Protein AF-0000000085147845 (afdb_homodimer)

InterPro domains:
  IPR001865 Small ribosomal subunit protein uS2 [PF00318] (79-274)
  IPR001865 Small ribosomal subunit protein uS2 [PR00395] (76-94)
  IPR001865 Small ribosomal subunit protein uS2 [PR00395] (107-116)
  IPR001865 Small ribosomal subunit protein uS2 [PR00395] (157-174)
  IPR001865 Small ribosomal subunit protein uS2 [PR00395] (208-225)
  IPR001865 Small ribosomal subunit protein uS2 [PR00395] (225-236)
  IPR001865 Small ribosomal subunit protein uS2 [PR00395] (246-260)
  IPR001865 Small ribosomal subunit protein uS2 [cd01425] (79-270)
  IPR005706 Small ribosomal subunit protein uS2, bacteria/mitochondria/plastid [MF_00291_B] (72-272)
  IPR005706 Small ribosomal subunit protein uS2, bacteria/mitochondria/plastid [PTHR12534] (58-284)
  IPR005706 Small ribosomal subunit protein uS2, bacteria/mitochondria/plastid [TIGR01011] (74-184)
  IPR018130 Small ribosomal subunit protein uS2, conserved site [PS00962] (76-87)
  IPR018130 Small ribosomal subunit protein uS2, conserved site [PS00963] (208-232)
  IPR023591 Small ribosomal subunit protein uS2, flavodoxin-like domain superfamily [SSF52313] (76-280)

Foldseek 3Di:
DPDPPPPVPPVPPVCPCVVVVPPPADDPPDDGDPVVVVVVVVVLVPPPPPQDCPPPCD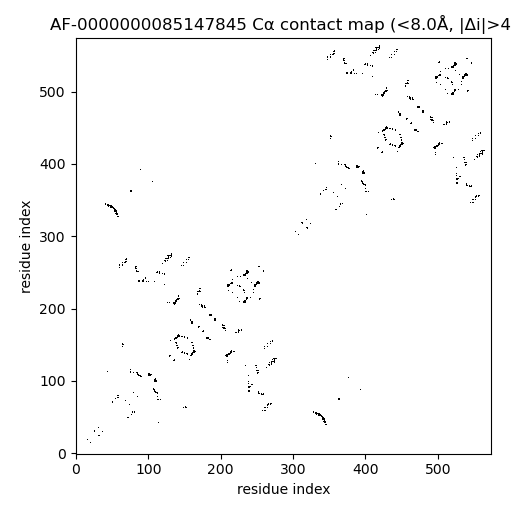QDLVCCQVPADALSNDDLNNLVNLQFQWFAFPVLFDPLCVVQFPQDDPRTTGGDVSLLSVLLVVLLVVLLQCLLVVFAEEEEAADPPCPSSRVSLCVLLVHWYAHHDDDACLQVPLQNVLPRTPRQNQPPVSDSPPPPQPSVSSRRPDRGQEYEYLDCVRVVSVLVSCVVNVRAYEYEAGRNGRCVSHNRYRDTDSPGSSNSSNSSSNSSVSSNNSNVNNVVVVVVVVD/DPDPPDPVPPVPPVCPCVVVVPPPAPDPPDDGDPVVVVVVVVVLVPPPPPQDCPPPCDQDLVCCQVPADALNNDDLNNLVNLQFQWFAFPVLFDPLCVVQFPQDDPRTTGGDVSLLSVLLVVLLVVLLQCLLVVFAEEEEAADPPCVSSRVSLCVLLVHWYYHHDDDACLQVPLQNVLPRTPRQNQPPVSDSPPPPQPSVSSRRNDRGQEYEYLDCVRVVSVLVSCVVNVRAYEYEAGRNGRCVSHNRYRDTDSPGSSNSSNSSSNSSVSSSNSNVNNVVVVVVVVD

Nearest PDB structures (foldseek):
  8om4-assembly1_B  TM=7.452E-01  e=4.310E-34  Saccharomyces cerevisiae
  5mrc-assembly1_BB  TM=7.828E-01  e=3.038E-32  Saccharomyces cerevisiae
  6ywy-assembly1_BB  TM=7.901E-01  e=8.074E-22  Neurospora crassa
  8any-assembly1_AB  TM=8.833E-01  e=1.359E-14  Homo sapiens
  7pnw-assembly1_B  TM=8.162E-01  e=6.687E-15  Mus musculus

pLDDT: mean 73.85, std 28.0, range [19.23, 98.88]

Radius of gyration: 29.11 Å; Cα contacts (8 Å, |Δi|>4): 1045; chains: 2; bounding box: 75×95×87 Å

Secondary structure (DSSP, 8-state):
-----SHHHHTT---TTTTSTT-----TTS---HHHHHHHHHHHHHHGGG----------HHHHHHSPPPGGG--HHHHHHTTTTEEEEGGG--GGGGGGEEEEETTEEEE-HHHHHHHHHHHHHHHHHHHHTT--EEEE--STTHHHHHHHHHHHHT-EEE-S-PPTTTTT-HHHHHHH-B---B-TTS-B------HHHHS-----SEEEES-GGGGHHHHHHHHHTT--EEEEE-TTS-GGG-SEEEES-SS-HHHHHHHHHHHHHHHHHHHHHHHHHHHHHH-/-----GGGTTTSS--TTTTSTT-----TTS---HHHHHHHHHHHHTTGGG----------HHHHHHSPPPGGG--HHHHHHTTTTEEEEGGG--GGGGGGEEEEETTEEEE-HHHHHHHHHHHHHHHHHHHHTT--EEEE--STTHHHHHHHHHHHHT-EEE-S-PPTTTTT-HHHHHHH-B---B-TTS-B------HHHHS-----SEEEES-GGGGHHHHHHHHHTT--EEEEE-TTS-GGG-SEEEES-SS-HHHHHHHHHHHHHHHHHHHHHHHHHHHHHH-

Organism: Naumovozyma dairenensis (strain ATCC 10597 / BCRC 20456 / CBS 421 / NBRC 0211 / NRRL Y-12639) (NCBI:txid1071378)

Solvent-accessible surface area (backbone atoms only — not comparable to full-atom values): 30716 Å² total; per-residue (Å²): 142,76,83,76,64,64,77,73,55,65,80,61,62,83,50,70,40,71,83,58,57,80,65,74,75,67,60,93,90,54,72,79,45,74,61,60,56,47,55,57,35,57,64,52,35,72,72,33,64,79,55,74,35,72,47,48,66,58,81,44,61,69,39,18,48,76,60,36,52,48,70,86,74,61,47,68,67,51,41,51,71,33,42,22,31,51,39,39,48,58,89,55,55,32,77,79,30,52,92,42,47,67,45,73,56,97,59,27,30,30,36,32,56,69,54,18,51,53,33,41,52,51,44,27,53,49,41,14,51,38,25,36,72,68,41,41,41,34,33,36,26,56,52,89,82,33,45,66,45,34,51,48,34,14,62,54,46,69,19,27,34,43,45,65,75,87,58,87,48,37,67,70,31,59,73,48,31,29,80,68,46,60,69,60,62,65,47,94,83,75,47,72,62,81,66,74,68,51,73,74,75,33,39,64,39,71,79,50,57,28,38,38,31,44,41,42,74,84,38,49,66,59,37,52,36,25,58,75,58,72,28,49,29,36,28,37,31,30,39,58,25,67,50,86,66,34,74,40,45,22,50,25,16,46,84,39,66,48,18,40,30,41,54,47,18,23,40,25,41,28,16,25,53,13,35,51,54,33,53,52,52,55,54,58,67,73,97,140,77,81,79,60,65,80,71,55,74,79,58,68,90,51,71,42,71,83,57,58,81,64,73,74,62,59,93,90,52,72,78,42,74,63,59,56,46,55,58,35,56,63,50,39,71,73,31,66,79,53,75,34,74,47,46,66,57,83,46,63,72,38,18,49,77,59,36,51,47,72,86,73,59,46,67,66,51,42,53,72,34,43,23,31,51,39,38,49,56,87,56,54,31,78,79,28,51,90,40,48,66,46,74,57,95,59,27,30,30,35,31,57,68,54,19,51,54,32,40,52,52,44,28,52,50,42,14,52,39,25,35,73,69,41,42,40,33,32,36,28,56,54,92,81,32,46,65,47,35,51,48,33,14,64,53,46,69,21,27,35,45,4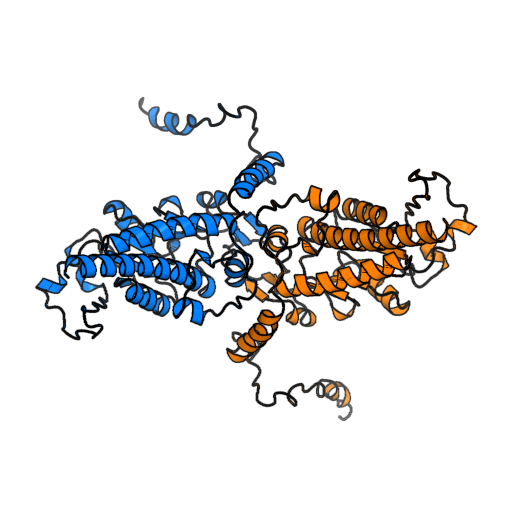6,64,77,89,57,88,47,36,68,72,31,59,73,48,29,28,78,70,46,60,70,62,62,66,46,94,81,75,46,72,62,82,66,74,68,51,74,75,75,34,39,66,39,69,77,50,55,30,40,37,30,44,44,41,73,85,38,48,67,60,37,52,36,26,58,76,58,72,29,50,30,36,27,37,31,28,38,58,25,67,49,87,66,34,74,39,46,22,50,25,17,47,86,40,68,48,18,40,30,42,54,48,17,24,40,23,41,27,15,25,52,14,36,51,54,32,52,54,53,53,54,59,66,74,96

Structure (mmCIF, N/CA/C/O backbone):
data_AF-0000000085147845-model_v1
#
loop_
_entity.id
_entity.type
_entity.pdbx_description
1 polymer 'Ribosomal protein S2'
#
loop_
_atom_site.group_PDB
_atom_site.id
_atom_site.type_symbol
_atom_site.label_atom_id
_atom_site.label_alt_id
_atom_site.label_comp_id
_atom_site.label_asym_id
_atom_site.label_entity_id
_atom_site.label_seq_id
_atom_site.pdbx_PDB_ins_code
_atom_site.Cartn_x
_atom_site.Cartn_y
_atom_site.Cartn_z
_atom_site.occupancy
_atom_site.B_iso_or_equiv
_atom_site.auth_seq_id
_atom_site.auth_comp_id
_atom_site.auth_asym_id
_atom_site.auth_atom_id
_atom_site.pdbx_PDB_model_num
ATOM 1 N N . MET A 1 1 ? 41.5 -39.5 5.434 1 20.7 1 MET A N 1
ATOM 2 C CA . MET A 1 1 ? 41.219 -38.25 6.156 1 20.7 1 MET A CA 1
ATOM 3 C C . MET A 1 1 ? 41 -37.094 5.188 1 20.7 1 MET A C 1
ATOM 5 O O . MET A 1 1 ? 40.719 -35.969 5.609 1 20.7 1 MET A O 1
ATOM 9 N N . GLN A 1 2 ? 41.188 -37.062 3.92 1 19.61 2 GLN A N 1
ATOM 10 C CA . GLN A 1 2 ? 41.656 -36.094 2.938 1 19.61 2 GLN A CA 1
ATOM 11 C C . GLN A 1 2 ? 40.531 -35.25 2.395 1 19.61 2 GLN A C 1
ATOM 13 O O . GLN A 1 2 ? 40.688 -34.094 2.09 1 19.61 2 GLN A O 1
ATOM 18 N N . ASP A 1 3 ? 39.438 -35.812 2.002 1 21 3 ASP A N 1
ATOM 19 C CA . ASP A 1 3 ? 38.656 -35.375 0.847 1 21 3 ASP A CA 1
ATOM 20 C C . ASP A 1 3 ? 37.719 -34.25 1.219 1 21 3 ASP A C 1
ATOM 22 O O . ASP A 1 3 ? 36.5 -34.375 1.123 1 21 3 ASP A O 1
ATOM 26 N N . ARG A 1 4 ? 38 -33.594 2.291 1 23.98 4 ARG A N 1
ATOM 27 C CA . ARG A 1 4 ? 37.062 -32.625 2.844 1 23.98 4 ARG A CA 1
ATOM 28 C C . ARG A 1 4 ? 36.844 -31.469 1.856 1 23.98 4 ARG A C 1
ATOM 30 O O . ARG A 1 4 ? 36.188 -30.469 2.197 1 23.98 4 ARG A O 1
ATOM 37 N N . PRO A 1 5 ? 37.625 -31.297 0.764 1 26.8 5 PRO A N 1
ATOM 38 C CA . PRO A 1 5 ? 37.969 -29.984 0.218 1 26.8 5 PRO A CA 1
ATOM 39 C C . PRO A 1 5 ? 36.875 -29.391 -0.652 1 26.8 5 PRO A C 1
ATOM 41 O O . PRO A 1 5 ? 36.812 -28.172 -0.837 1 26.8 5 PRO A O 1
ATOM 44 N N . LEU A 1 6 ? 36.156 -30.125 -1.301 1 25.69 6 LEU A N 1
ATOM 45 C CA . LEU A 1 6 ? 35.656 -29.656 -2.59 1 25.69 6 LEU A CA 1
ATOM 46 C C . LEU A 1 6 ? 34.531 -28.656 -2.406 1 25.69 6 LEU A C 1
ATOM 48 O O . LEU A 1 6 ? 34.469 -27.656 -3.117 1 25.69 6 LEU A O 1
ATOM 52 N N . LEU A 1 7 ? 33.625 -29.062 -1.609 1 22.55 7 LEU A N 1
ATOM 53 C CA . LEU A 1 7 ? 32.312 -28.438 -1.771 1 22.55 7 LEU A CA 1
ATOM 54 C C . LEU A 1 7 ? 32.344 -26.984 -1.303 1 22.55 7 LEU A C 1
ATOM 56 O O . LEU A 1 7 ? 31.516 -26.172 -1.7 1 22.55 7 LEU A O 1
ATOM 60 N N . LEU A 1 8 ? 33.312 -26.609 -0.467 1 26.27 8 LEU A N 1
ATOM 61 C CA . LEU A 1 8 ? 33.5 -25.266 0.063 1 26.27 8 LEU A CA 1
ATOM 62 C C . LEU A 1 8 ? 33.844 -24.281 -1.059 1 26.27 8 LEU A C 1
ATOM 64 O O . LEU A 1 8 ? 33.688 -23.062 -0.893 1 26.27 8 LEU A O 1
ATOM 68 N N . GLN A 1 9 ? 34.375 -24.812 -2.123 1 24.89 9 GLN A N 1
ATOM 69 C CA . GLN A 1 9 ? 34.969 -23.984 -3.174 1 24.89 9 GLN A CA 1
ATOM 70 C C . GLN A 1 9 ? 33.875 -23.281 -3.992 1 24.89 9 GLN A C 1
ATOM 72 O O . GLN A 1 9 ? 34.094 -22.172 -4.48 1 24.89 9 GLN A O 1
ATOM 77 N N . LEU A 1 10 ? 32.812 -23.953 -4.254 1 24.61 10 LEU A N 1
ATOM 78 C CA . LEU A 1 10 ? 31.969 -23.438 -5.32 1 24.61 10 LEU A CA 1
ATOM 79 C C . LEU A 1 10 ? 31.172 -22.219 -4.848 1 24.61 10 LEU A C 1
ATOM 81 O O . LEU A 1 10 ? 30.781 -21.391 -5.66 1 24.61 10 LEU A O 1
ATOM 85 N N . LEU A 1 11 ? 30.797 -22.156 -3.605 1 24.86 11 LEU A N 1
ATOM 86 C CA . LEU A 1 11 ? 29.938 -21.078 -3.129 1 24.86 11 LEU A CA 1
ATOM 87 C C . LEU A 1 11 ? 30.672 -19.75 -3.152 1 24.86 11 LEU A C 1
ATOM 89 O O . LEU A 1 11 ? 30.078 -18.703 -2.877 1 24.86 11 LEU A O 1
ATOM 93 N N . LYS A 1 12 ? 31.984 -19.734 -3.193 1 28.59 12 LYS A N 1
ATOM 94 C CA . LYS A 1 12 ? 32.875 -18.594 -3.109 1 28.59 12 LYS A CA 1
ATOM 95 C C . LYS A 1 12 ? 32.875 -17.781 -4.398 1 28.59 12 LYS A C 1
ATOM 97 O O . LYS A 1 12 ? 33.219 -16.594 -4.398 1 28.59 12 LYS A O 1
ATOM 102 N N . ASN A 1 13 ? 32.75 -18.406 -5.477 1 26.09 13 ASN A N 1
ATOM 103 C CA . ASN A 1 13 ? 33.125 -17.703 -6.691 1 26.09 13 ASN A CA 1
ATOM 104 C C . ASN A 1 13 ? 32.062 -16.719 -7.152 1 26.09 13 ASN A C 1
ATOM 106 O O . ASN A 1 13 ? 32.188 -16.109 -8.219 1 26.09 13 ASN A O 1
ATOM 110 N N . TYR A 1 14 ? 30.859 -16.969 -6.906 1 27.89 14 TYR A N 1
ATOM 111 C CA . TYR A 1 14 ? 30.109 -15.992 -7.684 1 27.89 14 TYR A CA 1
ATOM 112 C C . TYR A 1 14 ? 30.266 -14.594 -7.102 1 27.89 14 TYR A C 1
ATOM 114 O O . TYR A 1 14 ? 29.594 -14.227 -6.141 1 27.89 14 TYR A O 1
ATOM 122 N N . ASP A 1 15 ? 31.516 -14.055 -6.953 1 27.64 15 ASP A N 1
ATOM 123 C CA . ASP A 1 15 ? 32.188 -12.836 -6.516 1 27.64 15 ASP A CA 1
ATOM 124 C C . ASP A 1 15 ? 31.641 -11.617 -7.254 1 27.64 15 ASP A C 1
ATOM 126 O O . ASP A 1 15 ? 32.094 -11.305 -8.359 1 27.64 15 ASP A O 1
ATOM 130 N N . ASN A 1 16 ? 30.391 -11.469 -7.359 1 27.48 16 ASN A N 1
ATOM 131 C CA . ASN A 1 16 ? 29.953 -10.227 -7.996 1 27.48 16 ASN A CA 1
ATOM 132 C C . ASN A 1 16 ? 30.766 -9.031 -7.488 1 27.48 16 ASN A C 1
ATOM 134 O O . ASN A 1 16 ? 30.344 -7.883 -7.672 1 27.48 16 ASN A O 1
ATOM 138 N N . THR A 1 17 ? 31.781 -9.234 -6.621 1 30.06 17 THR A N 1
ATOM 139 C CA . THR A 1 17 ? 32.844 -8.273 -6.301 1 30.06 17 THR A CA 1
ATOM 140 C C . THR A 1 17 ? 33.531 -7.773 -7.566 1 30.06 17 THR A C 1
ATOM 142 O O . THR A 1 17 ? 34.281 -6.801 -7.531 1 30.06 17 THR A O 1
ATOM 145 N N . THR A 1 18 ? 33.719 -8.641 -8.531 1 33.25 18 THR A N 1
ATOM 146 C CA . THR A 1 18 ? 34.531 -8.234 -9.664 1 33.25 18 THR A CA 1
ATOM 147 C C . THR A 1 18 ? 33.906 -7.051 -10.391 1 33.25 18 THR A C 1
ATOM 149 O O . THR A 1 18 ? 34.594 -6.203 -10.945 1 33.25 18 THR A O 1
ATOM 152 N N . LYS A 1 19 ? 32.594 -7.113 -10.695 1 32.28 19 LYS A N 1
ATOM 153 C CA . LYS A 1 19 ? 32.188 -5.988 -11.531 1 32.28 19 LYS A CA 1
ATOM 154 C C . LYS A 1 19 ? 32.156 -4.691 -10.727 1 32.28 19 LYS A C 1
ATOM 156 O O . LYS A 1 19 ? 32.5 -3.625 -11.242 1 32.28 19 LYS A O 1
ATOM 161 N N . PHE A 1 20 ? 31.469 -4.609 -9.477 1 29.59 20 PHE A N 1
ATOM 162 C CA . PHE A 1 20 ? 31.609 -3.438 -8.617 1 29.59 20 PHE A CA 1
ATOM 163 C C . PHE A 1 20 ? 32.375 -3.781 -7.352 1 29.59 20 PHE A C 1
ATOM 165 O O . PHE A 1 20 ? 31.797 -4.203 -6.355 1 29.59 20 PHE A O 1
ATOM 172 N N . PRO A 1 21 ? 33.688 -4.109 -7.293 1 29.59 21 PRO A N 1
ATOM 173 C CA . PRO A 1 21 ? 34.562 -4.594 -6.223 1 29.59 21 PRO A CA 1
ATOM 174 C C . PRO A 1 21 ? 34.312 -3.885 -4.895 1 29.59 21 PRO A C 1
ATOM 176 O O . PRO A 1 21 ? 34.531 -4.473 -3.828 1 29.59 21 PRO A O 1
ATOM 179 N N . PHE A 1 22 ? 34.219 -2.637 -4.938 1 30.02 22 PHE A N 1
ATOM 180 C CA . PHE A 1 22 ? 34.344 -1.855 -3.709 1 30.02 22 PHE A CA 1
ATOM 181 C C . PHE A 1 22 ? 33 -1.842 -2.963 1 30.02 22 PHE A C 1
ATOM 183 O O . PHE A 1 22 ? 32.781 -0.983 -2.109 1 30.02 22 PHE A O 1
ATOM 190 N N . LEU A 1 23 ? 32.062 -2.553 -3.414 1 28.94 23 LEU A N 1
ATOM 191 C CA . LEU A 1 23 ? 30.812 -2.385 -2.682 1 28.94 23 LEU A CA 1
ATOM 192 C C . LEU A 1 23 ? 30.844 -3.148 -1.363 1 28.94 23 LEU A C 1
ATOM 194 O O . LEU A 1 23 ? 31.094 -4.355 -1.346 1 28.94 23 LEU A O 1
ATOM 198 N N . ILE A 1 24 ? 31.25 -2.523 -0.318 1 30.23 24 ILE A N 1
ATOM 199 C CA . ILE A 1 24 ? 31.25 -3.1 1.022 1 30.23 24 ILE A CA 1
ATOM 200 C C . ILE A 1 24 ? 29.828 -3.436 1.44 1 30.23 24 ILE A C 1
ATOM 202 O O . ILE A 1 24 ? 28.984 -2.543 1.558 1 30.23 24 ILE A O 1
ATOM 206 N N . PRO A 1 25 ? 29.375 -4.629 1.381 1 30.08 25 PRO A N 1
ATOM 207 C CA . PRO A 1 25 ? 28.016 -5.035 1.742 1 30.08 25 PRO A CA 1
ATOM 208 C C . PRO A 1 25 ? 27.672 -4.715 3.193 1 30.08 25 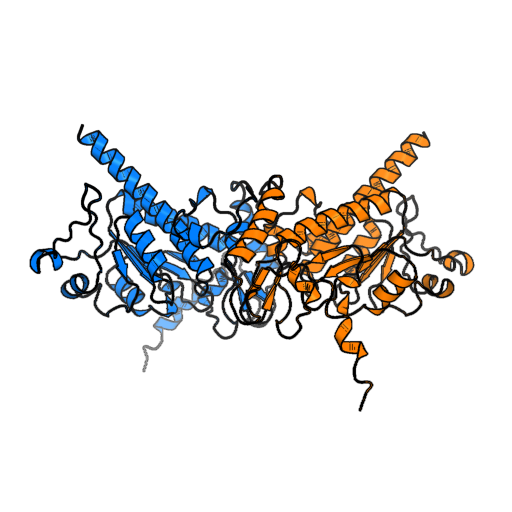PRO A C 1
ATOM 210 O O . PRO A 1 25 ? 28.547 -4.746 4.062 1 30.08 25 PRO A O 1
ATOM 213 N N . SER A 1 26 ? 26.703 -3.828 3.439 1 30.81 26 SER A N 1
ATOM 214 C CA . SER A 1 26 ? 26.406 -3.482 4.824 1 30.81 26 SER A CA 1
ATOM 215 C C . SER A 1 26 ? 26.016 -4.719 5.629 1 30.81 26 SER A C 1
ATOM 217 O O . SER A 1 26 ? 25.531 -5.707 5.07 1 30.81 26 SER A O 1
ATOM 219 N N . ALA A 1 27 ? 26.578 -4.938 6.77 1 31.16 27 ALA A N 1
ATOM 220 C CA . ALA A 1 27 ? 26.328 -6.016 7.723 1 31.16 27 ALA A CA 1
ATOM 221 C C . ALA A 1 27 ? 24.828 -6.188 7.973 1 31.16 27 ALA A C 1
ATOM 223 O O . ALA A 1 27 ? 24.047 -5.25 7.785 1 31.16 27 ALA A O 1
ATOM 224 N N . ASN A 1 28 ? 24.328 -7.391 8.305 1 33.56 28 ASN A N 1
ATOM 225 C CA . ASN A 1 28 ? 23.016 -8.008 8.461 1 33.56 28 ASN A CA 1
ATOM 226 C C . ASN A 1 28 ? 22.078 -7.121 9.281 1 33.56 28 ASN A C 1
ATOM 228 O O . ASN A 1 28 ? 20.859 -7.242 9.172 1 33.56 28 ASN A O 1
ATOM 232 N N . ASP A 1 29 ? 22.469 -6.535 10.359 1 30.47 29 ASP A N 1
ATOM 233 C CA . ASP A 1 29 ? 21.719 -5.801 11.367 1 30.47 29 ASP A CA 1
ATOM 234 C C . ASP A 1 29 ? 21.516 -4.344 10.953 1 30.47 29 ASP A C 1
ATOM 236 O O . ASP A 1 29 ? 20.938 -3.557 11.703 1 30.47 29 ASP A O 1
ATOM 240 N N . LYS A 1 30 ? 22.328 -3.785 10.016 1 34.81 30 LYS A N 1
ATOM 241 C CA . LYS A 1 30 ? 22.344 -2.35 9.75 1 34.81 30 LYS A CA 1
ATOM 242 C C . LYS A 1 30 ? 21.438 -1.996 8.578 1 34.81 30 LYS A C 1
ATOM 244 O O . LYS A 1 30 ? 21.203 -2.824 7.691 1 34.81 30 LYS A O 1
ATOM 249 N N . PRO A 1 31 ? 20.719 -0.8 8.617 1 31.28 31 PRO A N 1
ATOM 250 C CA . PRO A 1 31 ? 19.844 -0.273 7.562 1 31.28 31 PRO A CA 1
ATOM 251 C C . PRO A 1 31 ? 20.484 -0.355 6.18 1 31.28 31 PRO A C 1
ATOM 253 O O . PRO A 1 31 ? 21.719 -0.443 6.066 1 31.28 31 PRO A O 1
ATOM 256 N N . PHE A 1 32 ? 19.797 -0.77 5.242 1 35.03 32 PHE A N 1
ATOM 257 C CA . PHE A 1 32 ? 20.359 -0.773 3.896 1 35.03 32 PHE A CA 1
ATOM 258 C C . PHE A 1 32 ? 21.203 0.471 3.66 1 35.03 32 PHE A C 1
ATOM 260 O O . PHE A 1 32 ? 20.891 1.552 4.156 1 35.03 32 PHE A O 1
ATOM 267 N N . THR A 1 33 ? 22.375 0.193 3.227 1 34.12 33 THR A N 1
ATOM 268 C CA . THR A 1 33 ? 23.234 1.322 2.906 1 34.12 33 THR A CA 1
ATOM 269 C C . THR A 1 33 ? 22.609 2.188 1.814 1 34.12 33 THR A C 1
ATOM 271 O O . THR A 1 33 ? 21.766 1.72 1.053 1 34.12 33 THR A O 1
ATOM 274 N N . LYS A 1 34 ? 22.859 3.547 1.761 1 32.81 34 LYS A N 1
ATOM 275 C CA . LYS A 1 34 ? 22.406 4.551 0.8 1 32.81 34 LYS A CA 1
ATOM 276 C C . LYS A 1 34 ? 22.578 4.055 -0.633 1 32.81 34 LYS A C 1
ATOM 278 O O . LYS A 1 34 ? 21.719 4.289 -1.482 1 32.81 34 LYS A O 1
ATOM 283 N N . GLN A 1 35 ? 23.656 3.387 -0.791 1 33.81 35 GLN A N 1
ATOM 284 C CA . GLN A 1 35 ? 24.016 2.982 -2.148 1 33.81 35 GLN A CA 1
ATOM 285 C C . GLN A 1 35 ? 23.094 1.863 -2.645 1 33.81 35 GLN A C 1
ATOM 287 O O . GLN A 1 35 ? 22.656 1.882 -3.793 1 33.81 35 GLN A O 1
ATOM 292 N N . GLU A 1 36 ? 22.906 0.978 -1.744 1 37.38 36 GLU A N 1
ATOM 293 C CA . GLU A 1 36 ? 22.109 -0.163 -2.186 1 37.38 36 GLU A CA 1
ATOM 294 C C . GLU A 1 36 ? 20.656 0.245 -2.455 1 37.38 36 GLU A C 1
ATOM 296 O O . GLU A 1 36 ? 20.047 -0.211 -3.424 1 37.38 36 GLU A O 1
ATOM 301 N N . LEU A 1 37 ? 20.156 1.104 -1.626 1 37.22 37 LEU A N 1
ATOM 302 C CA . LEU A 1 37 ? 18.812 1.623 -1.833 1 37.22 37 LEU A CA 1
ATOM 303 C C . LEU A 1 37 ? 18.703 2.363 -3.162 1 37.22 37 LEU A C 1
ATOM 305 O O . LEU A 1 37 ? 17.719 2.227 -3.881 1 37.22 37 LEU A O 1
ATOM 309 N N . TYR A 1 38 ? 19.844 3.047 -3.498 1 34.59 38 TYR A N 1
ATOM 310 C CA . TYR A 1 38 ? 19.922 3.785 -4.754 1 34.59 38 TYR A CA 1
ATOM 311 C C . TYR A 1 38 ? 19.844 2.84 -5.945 1 34.59 38 TYR A C 1
ATOM 313 O O . TYR A 1 38 ? 19.109 3.094 -6.902 1 34.59 38 TYR A O 1
ATOM 321 N N . LEU A 1 39 ? 20.641 1.787 -5.914 1 36.47 39 LEU A N 1
ATOM 322 C CA . LEU A 1 39 ? 20.688 0.87 -7.047 1 36.47 39 LEU A CA 1
ATOM 323 C C . LEU A 1 39 ? 19.328 0.216 -7.285 1 36.47 39 LEU A C 1
ATOM 325 O O . LEU A 1 39 ? 18.922 0.041 -8.43 1 36.47 39 LEU A O 1
ATOM 329 N N . ARG A 1 40 ? 18.688 -0.122 -6.309 1 39 40 ARG A N 1
ATOM 330 C CA . ARG A 1 40 ? 17.406 -0.781 -6.449 1 39 40 ARG A CA 1
ATOM 331 C C . ARG A 1 40 ? 16.359 0.179 -7 1 39 40 ARG A C 1
ATOM 333 O O . ARG A 1 40 ? 15.531 -0.205 -7.836 1 39 40 ARG A O 1
ATOM 340 N N . GLN A 1 41 ? 16.562 1.407 -6.68 1 34.91 41 GLN A N 1
ATOM 341 C CA . GLN A 1 41 ? 15.703 2.459 -7.195 1 34.91 41 GLN A CA 1
ATOM 342 C C . GLN A 1 41 ? 15.914 2.664 -8.695 1 34.91 41 GLN A C 1
ATOM 344 O O . GLN A 1 41 ? 14.953 2.871 -9.438 1 34.91 41 GLN A O 1
ATOM 349 N N . LEU A 1 42 ? 17.109 2.594 -9.047 1 31.83 42 LEU A N 1
ATOM 350 C CA . LEU A 1 42 ? 17.422 2.787 -10.453 1 31.83 42 LEU A CA 1
ATOM 351 C C . LEU A 1 42 ? 16.75 1.726 -11.32 1 31.83 42 LEU A C 1
ATOM 353 O O . LEU A 1 42 ? 16.219 2.035 -12.391 1 31.83 42 LEU A O 1
ATOM 357 N N . LYS A 1 43 ? 16.781 0.559 -10.93 1 35.81 43 LYS A N 1
ATOM 358 C CA . LYS A 1 43 ? 16.234 -0.511 -11.766 1 35.81 43 LYS A CA 1
ATOM 359 C C . LYS A 1 43 ? 14.727 -0.383 -11.898 1 35.81 43 LYS A C 1
ATOM 361 O O . LYS A 1 43 ? 14.172 -0.636 -12.969 1 35.81 43 LYS A O 1
ATOM 366 N N . HIS A 1 44 ? 14.062 0.132 -10.969 1 32.44 44 HIS A N 1
ATOM 367 C CA . HIS A 1 44 ? 12.609 0.229 -10.906 1 32.44 44 HIS A CA 1
ATOM 368 C C . HIS A 1 44 ? 12.086 1.321 -11.836 1 32.44 44 HIS A C 1
ATOM 370 O O . HIS A 1 44 ? 11.062 1.141 -12.5 1 32.44 44 HIS A O 1
ATOM 376 N N . ALA A 1 45 ? 12.758 2.375 -12.023 1 29.92 45 ALA A N 1
ATOM 377 C CA . ALA A 1 45 ? 12.336 3.508 -12.844 1 29.92 45 ALA A CA 1
ATOM 378 C C . ALA A 1 45 ? 12.18 3.098 -14.305 1 29.92 45 ALA A C 1
ATOM 380 O O . ALA A 1 45 ? 11.312 3.615 -15.016 1 29.92 45 ALA A O 1
ATOM 381 N N . SER A 1 46 ? 12.836 2.256 -14.734 1 29.09 46 SER A N 1
ATOM 382 C CA . SER A 1 46 ? 12.789 1.94 -16.156 1 29.09 46 SER A CA 1
ATOM 383 C C . SER A 1 46 ? 11.461 1.298 -16.547 1 29.09 46 SER A C 1
ATOM 385 O O . SER A 1 46 ? 10.945 1.523 -17.641 1 29.09 46 SER A O 1
ATOM 387 N N . HIS A 1 47 ? 10.836 0.464 -15.773 1 29.84 47 HIS A N 1
ATOM 388 C CA . HIS A 1 47 ? 9.781 -0.422 -16.266 1 29.84 47 HIS A CA 1
ATOM 389 C C . HIS A 1 47 ? 8.406 0.192 -16.062 1 29.84 47 HIS A C 1
ATOM 391 O O . HIS A 1 47 ? 7.445 -0.181 -16.734 1 29.84 47 HIS A O 1
ATOM 397 N N . MET A 1 48 ? 8.141 1.162 -15.266 1 29.36 48 MET A N 1
ATOM 398 C CA . MET A 1 48 ? 6.809 1.582 -14.836 1 29.36 48 MET A CA 1
ATOM 399 C C . MET A 1 48 ? 6.195 2.553 -15.836 1 29.36 48 MET A C 1
ATOM 401 O O . MET A 1 48 ? 5.094 3.064 -15.617 1 29.36 48 MET A O 1
ATOM 405 N N . GLY A 1 49 ? 6.582 2.963 -16.938 1 24.14 49 GLY A N 1
ATOM 406 C CA . GLY A 1 49 ? 6.016 4.008 -17.781 1 24.14 49 GLY A CA 1
ATOM 407 C C . GLY A 1 49 ? 4.648 3.652 -18.328 1 24.14 49 GLY A C 1
ATOM 408 O O . GLY A 1 49 ? 3.865 4.539 -18.672 1 24.14 49 GLY A O 1
ATOM 409 N N . ARG A 1 50 ? 4.262 2.531 -18.75 1 27.5 50 ARG A N 1
ATOM 410 C CA . ARG A 1 50 ? 3.113 2.42 -19.641 1 27.5 50 ARG A CA 1
ATOM 411 C C . ARG A 1 50 ? 1.811 2.34 -18.859 1 27.5 50 ARG A C 1
ATOM 413 O O . ARG A 1 50 ? 0.733 2.201 -19.438 1 27.5 50 ARG A O 1
ATOM 420 N N . MET A 1 51 ? 1.658 2.102 -17.562 1 26.62 51 MET A N 1
ATOM 421 C CA . MET A 1 51 ? 0.362 1.66 -17.047 1 26.62 51 MET A CA 1
ATOM 422 C C . MET A 1 51 ? -0.474 2.85 -16.594 1 26.62 51 MET A C 1
ATOM 424 O O . MET A 1 51 ? -0.017 3.658 -15.773 1 26.62 51 MET A O 1
ATOM 428 N N . GLY A 1 52 ? -1.401 3.42 -17.328 1 23.75 52 GLY A N 1
ATOM 429 C CA . GLY A 1 52 ? -2.414 4.457 -17.234 1 23.75 52 GLY A CA 1
ATOM 430 C C . GLY A 1 52 ? -3.283 4.328 -15.992 1 23.75 52 GLY A C 1
ATOM 431 O O . GLY A 1 52 ? -3.666 3.219 -15.609 1 23.75 52 GLY A O 1
ATOM 432 N N . ALA A 1 53 ? -3.207 5.258 -15.031 1 28.67 53 ALA A N 1
ATOM 433 C CA . ALA A 1 53 ? -3.781 5.316 -13.688 1 28.67 53 ALA A CA 1
ATOM 434 C C . ALA A 1 53 ? -5.297 5.469 -13.75 1 28.67 53 ALA A C 1
ATOM 436 O O . ALA A 1 53 ? -5.809 6.547 -14.062 1 28.67 53 ALA A O 1
ATOM 437 N N . ASP A 1 54 ? -6.098 4.555 -14.273 1 27.47 54 ASP A N 1
ATOM 438 C CA . ASP A 1 54 ? -7.543 4.602 -14.086 1 27.47 54 ASP A CA 1
ATOM 439 C C . ASP A 1 54 ? -7.914 4.336 -12.625 1 27.47 54 ASP A C 1
ATOM 441 O O . ASP A 1 54 ? -7.645 3.256 -12.102 1 27.47 54 ASP A O 1
ATOM 445 N N . VAL A 1 55 ? -8.062 5.242 -11.766 1 30.02 55 VAL A N 1
ATOM 446 C CA . VAL A 1 55 ? -8.25 5.27 -10.32 1 30.02 55 VAL A CA 1
ATOM 447 C C . VAL A 1 55 ? -9.625 4.707 -9.961 1 30.02 55 VAL A C 1
ATOM 449 O O . VAL A 1 55 ? -10.031 4.734 -8.797 1 30.02 55 VAL A O 1
ATOM 452 N N . THR A 1 56 ? -10.531 4.305 -10.812 1 31.84 56 THR A N 1
ATOM 453 C CA . THR A 1 56 ? -11.898 3.957 -10.43 1 31.84 56 THR A CA 1
ATOM 454 C C . THR A 1 56 ? -11.922 2.652 -9.641 1 31.84 56 THR A C 1
ATOM 456 O O . THR A 1 56 ? -12.992 2.113 -9.359 1 31.84 56 THR A O 1
ATOM 459 N N . ASN A 1 57 ? -10.969 1.902 -9.359 1 34.91 57 ASN A N 1
ATOM 460 C CA . ASN A 1 57 ? -11.25 0.478 -9.211 1 34.91 57 ASN A CA 1
ATOM 461 C C . ASN A 1 57 ? -11.375 0.087 -7.738 1 34.91 57 ASN A C 1
ATOM 463 O O . ASN A 1 57 ? -10.375 0.061 -7.012 1 34.91 57 ASN A O 1
ATOM 467 N N . ILE A 1 58 ? -12.68 0.478 -7.07 1 38.62 58 ILE A N 1
ATOM 468 C CA . ILE A 1 58 ? -13.07 -0.186 -5.832 1 38.62 58 ILE A CA 1
ATOM 469 C C . ILE A 1 58 ? -12.789 -1.684 -5.941 1 38.62 58 ILE A C 1
ATOM 471 O O . ILE A 1 58 ? -13.219 -2.334 -6.898 1 38.62 58 ILE A O 1
ATOM 475 N N . TYR A 1 59 ? -12.156 -2.004 -4.918 1 46.22 59 TYR A N 1
ATOM 476 C CA . TYR A 1 59 ? -11.859 -3.434 -4.961 1 46.22 59 TYR A CA 1
ATOM 477 C C . TYR A 1 59 ? -13.102 -4.258 -4.656 1 46.22 59 TYR A C 1
ATOM 479 O O . TYR A 1 59 ? -13.789 -4.016 -3.66 1 46.22 59 TYR A O 1
ATOM 487 N N . LYS A 1 60 ? -13.703 -4.809 -5.562 1 49.69 60 LYS A N 1
ATOM 488 C CA . LYS A 1 60 ? -14.781 -5.789 -5.453 1 49.69 60 LYS A CA 1
ATOM 489 C C . LYS A 1 60 ? -14.227 -7.211 -5.441 1 49.69 60 LYS A C 1
ATOM 491 O O . LYS A 1 60 ? -14.055 -7.82 -6.5 1 49.69 60 LYS A O 1
ATOM 496 N N . PRO A 1 61 ? -14.094 -7.723 -4.051 1 57.03 61 PRO A N 1
ATOM 497 C CA . PRO A 1 61 ? -13.422 -9.023 -3.979 1 57.03 61 PRO A CA 1
ATOM 498 C C . PRO A 1 61 ? -14.133 -10.102 -4.789 1 57.03 61 PRO A C 1
ATOM 500 O O . PRO A 1 61 ? -13.477 -10.906 -5.457 1 57.03 61 PRO A O 1
ATOM 503 N N . HIS A 1 62 ? -15.578 -10.016 -4.695 1 67.88 62 HIS A N 1
ATOM 504 C CA . HIS A 1 62 ? -16.297 -11.062 -5.418 1 67.88 62 HIS A CA 1
ATOM 505 C C . HIS A 1 62 ? -16.125 -10.914 -6.926 1 67.88 62 HIS A C 1
ATOM 507 O O . HIS A 1 62 ? -16.172 -11.898 -7.664 1 67.88 62 HIS A O 1
ATOM 513 N N . LYS A 1 63 ? -15.82 -9.641 -7.262 1 73.75 63 LYS A N 1
ATOM 514 C CA . LYS A 1 63 ? -15.672 -9.406 -8.695 1 73.75 63 LYS A CA 1
ATOM 515 C C . LYS A 1 63 ? -14.328 -9.914 -9.195 1 73.75 63 LYS A C 1
ATOM 517 O O . LYS A 1 63 ? -14.18 -10.258 -10.375 1 73.75 63 LYS A O 1
ATOM 522 N N . ASP A 1 64 ? -13.477 -10.055 -8.203 1 81.25 64 ASP A N 1
ATOM 523 C CA . ASP A 1 64 ? -12.156 -10.516 -8.625 1 81.25 64 ASP A CA 1
ATOM 524 C C . ASP A 1 64 ? -12.203 -11.977 -9.078 1 81.25 64 ASP A C 1
ATOM 526 O O . ASP A 1 64 ? -11.398 -12.398 -9.914 1 81.25 64 ASP A O 1
ATOM 530 N N . VAL A 1 65 ? -13.188 -12.633 -8.516 1 81.62 65 VAL A N 1
ATOM 531 C CA . VAL A 1 65 ? -13.305 -14.047 -8.852 1 81.62 65 VAL A CA 1
ATOM 532 C C . VAL A 1 65 ? -14.219 -14.219 -10.062 1 81.62 65 VAL A C 1
ATOM 534 O O . VAL A 1 65 ? -13.859 -14.906 -11.023 1 81.62 65 VAL A O 1
ATOM 537 N N . SER A 1 66 ? -15.312 -13.469 -10.117 1 82.81 66 SER A N 1
ATOM 538 C CA . SER A 1 66 ? -16.312 -13.656 -11.156 1 82.81 66 SER A CA 1
ATOM 539 C C . SER A 1 66 ? -15.953 -12.883 -12.414 1 82.81 66 SER A C 1
ATOM 541 O O . SER A 1 66 ? -16.203 -13.344 -13.531 1 82.81 66 SER A O 1
ATOM 543 N N . SER A 1 67 ? -15.359 -11.68 -12.25 1 86.25 67 SER A N 1
ATOM 544 C CA . SER A 1 67 ? -14.953 -10.836 -13.375 1 86.25 67 SER A CA 1
ATOM 545 C C . SER A 1 67 ? -13.562 -10.258 -13.164 1 86.25 67 SER A C 1
ATOM 547 O O . SER A 1 67 ? -13.398 -9.039 -13.047 1 86.25 67 SER A O 1
ATOM 549 N N . PRO A 1 68 ? -12.648 -11.164 -13.273 1 87.44 68 PRO A N 1
ATOM 550 C CA . PRO A 1 68 ? -11.273 -10.734 -12.977 1 87.44 68 PRO A CA 1
ATOM 551 C C . PRO A 1 68 ? -10.734 -9.734 -14 1 87.44 68 PRO A C 1
ATOM 553 O O . PRO A 1 68 ? -11.18 -9.727 -15.148 1 87.44 68 PRO A O 1
ATOM 556 N N . ASN A 1 69 ? -9.883 -8.938 -13.586 1 85.31 69 ASN A N 1
ATOM 557 C CA . ASN A 1 69 ? -9.219 -7.965 -14.445 1 85.31 69 ASN A CA 1
ATOM 558 C C . ASN A 1 69 ? -8.094 -8.609 -15.25 1 85.31 69 ASN A C 1
ATOM 560 O O . ASN A 1 69 ? -7.445 -9.547 -14.781 1 85.31 69 ASN A O 1
ATOM 564 N N . SER A 1 70 ? -7.977 -8.086 -16.438 1 93.62 70 SER A N 1
ATOM 565 C CA . SER A 1 70 ? -6.793 -8.438 -17.219 1 93.62 70 SER A CA 1
ATOM 566 C C . SER A 1 70 ? -5.547 -7.754 -16.656 1 93.62 70 SER A C 1
ATOM 568 O O . SER A 1 70 ? -5.641 -6.727 -15.992 1 93.62 70 SER A O 1
ATOM 570 N N . ILE A 1 71 ? -4.434 -8.344 -16.938 1 93.88 71 ILE A N 1
ATOM 571 C CA . ILE A 1 71 ? -3.158 -7.871 -16.406 1 93.88 71 ILE A CA 1
ATOM 572 C C . ILE A 1 71 ? -2.906 -6.441 -16.891 1 93.88 71 ILE A C 1
ATOM 574 O O . ILE A 1 71 ? -2.295 -5.641 -16.172 1 93.88 71 ILE A O 1
ATOM 578 N N . ASP A 1 72 ? -3.416 -6.09 -18.031 1 92.06 72 ASP A N 1
ATOM 579 C CA . ASP A 1 72 ? -3.18 -4.77 -18.609 1 92.06 72 ASP A CA 1
ATOM 580 C C . ASP A 1 72 ? -3.926 -3.688 -17.844 1 92.06 72 ASP A C 1
ATOM 582 O O . ASP A 1 72 ? -3.594 -2.504 -17.938 1 92.06 72 ASP A O 1
ATOM 586 N N . LYS A 1 73 ? -4.887 -4.043 -17.031 1 91.88 73 LYS A N 1
ATOM 587 C CA . LYS A 1 73 ? -5.723 -3.088 -16.312 1 91.88 73 LYS A CA 1
ATOM 588 C C . LYS A 1 73 ? -5.328 -3.023 -14.836 1 91.88 73 LYS A C 1
ATOM 590 O O . LYS A 1 73 ? -5.922 -2.271 -14.062 1 91.88 73 LYS A O 1
ATOM 595 N N . ILE A 1 74 ? -4.348 -3.814 -14.516 1 92.44 74 ILE A N 1
ATOM 596 C CA . ILE A 1 74 ? -3.984 -3.881 -13.109 1 92.44 74 ILE A CA 1
ATOM 597 C C . ILE A 1 74 ? -3.039 -2.73 -12.766 1 92.44 74 ILE A C 1
ATOM 599 O O . ILE A 1 74 ? -2.098 -2.449 -13.508 1 92.44 74 ILE A O 1
ATOM 603 N N . THR A 1 75 ? -3.373 -2.109 -11.688 1 89.19 75 THR A N 1
ATOM 604 C CA . THR A 1 75 ? -2.553 -1.015 -11.18 1 89.19 75 THR A CA 1
ATOM 605 C C . THR A 1 75 ? -2.033 -1.334 -9.781 1 89.19 75 THR A C 1
ATOM 607 O O . THR A 1 75 ? -2.537 -2.242 -9.117 1 89.19 75 THR A O 1
ATOM 610 N N . ILE A 1 76 ? -1.041 -0.595 -9.383 1 89 76 ILE A N 1
ATOM 611 C CA . ILE A 1 76 ? -0.502 -0.708 -8.031 1 89 76 ILE A CA 1
ATOM 612 C C . ILE A 1 76 ? -1.604 -0.429 -7.012 1 89 76 ILE A C 1
ATOM 614 O O . ILE A 1 76 ? -1.671 -1.081 -5.965 1 89 76 ILE A O 1
ATOM 618 N N . ASN A 1 77 ? -2.443 0.525 -7.352 1 85.31 77 ASN A N 1
ATOM 619 C CA . ASN A 1 77 ? -3.545 0.877 -6.461 1 85.31 77 ASN A CA 1
ATOM 620 C C . ASN A 1 77 ? -4.469 -0.313 -6.215 1 85.31 77 ASN A C 1
ATOM 622 O O . ASN A 1 77 ? -4.918 -0.532 -5.09 1 85.31 77 ASN A O 1
ATOM 626 N N . LYS A 1 78 ? -4.719 -1.039 -7.215 1 90.25 78 LYS A N 1
ATOM 627 C CA . LYS A 1 78 ? -5.59 -2.205 -7.078 1 90.25 78 LYS A CA 1
ATOM 628 C C . LYS A 1 78 ? -4.922 -3.291 -6.242 1 90.25 78 LYS A C 1
ATOM 630 O O . LYS A 1 78 ? -5.57 -3.92 -5.402 1 90.25 78 LYS A O 1
ATOM 635 N N . LEU A 1 79 ? -3.604 -3.51 -6.477 1 95.06 79 LEU A N 1
ATOM 636 C CA . LEU A 1 79 ? -2.85 -4.484 -5.691 1 95.06 79 LEU A CA 1
ATOM 637 C C . LEU A 1 79 ? -2.811 -4.086 -4.223 1 95.06 79 LEU A C 1
ATOM 639 O O . LEU A 1 79 ? -2.99 -4.93 -3.34 1 95.06 79 LEU A O 1
ATOM 643 N N . MET A 1 80 ? -2.609 -2.828 -4.012 1 90.31 80 MET A N 1
ATOM 644 C CA . MET A 1 80 ? -2.561 -2.307 -2.648 1 90.31 80 MET A CA 1
ATOM 645 C C . MET A 1 80 ? -3.908 -2.475 -1.953 1 90.31 80 MET A C 1
ATOM 647 O O . MET A 1 80 ? -3.967 -2.918 -0.805 1 90.31 80 MET A O 1
ATOM 651 N N . ALA A 1 81 ? -4.965 -2.123 -2.717 1 87.5 81 ALA A N 1
ATOM 652 C CA . ALA A 1 81 ? -6.316 -2.199 -2.174 1 87.5 81 ALA A CA 1
ATOM 653 C C . ALA A 1 81 ? -6.672 -3.633 -1.786 1 87.5 81 ALA A C 1
ATOM 655 O O . ALA A 1 81 ? -7.414 -3.855 -0.825 1 87.5 81 ALA A O 1
ATOM 656 N N . ALA A 1 82 ? -6.031 -4.555 -2.414 1 93.12 82 ALA A N 1
ATOM 657 C CA . ALA A 1 82 ? -6.309 -5.961 -2.135 1 93.12 82 ALA A CA 1
ATOM 658 C C . ALA A 1 82 ? -5.383 -6.496 -1.049 1 93.12 82 ALA A C 1
ATOM 660 O O . ALA A 1 82 ? -5.504 -7.648 -0.63 1 93.12 82 ALA A O 1
ATOM 661 N N . GLY A 1 83 ? -4.445 -5.688 -0.575 1 92.75 83 GLY A N 1
ATOM 662 C CA . GLY A 1 83 ? -3.555 -6.078 0.504 1 92.75 83 GLY A CA 1
ATOM 663 C C . GLY A 1 83 ? -2.439 -7.004 0.051 1 92.75 83 GLY A C 1
ATOM 664 O O . GLY A 1 83 ? -1.848 -7.715 0.864 1 92.75 83 GLY A O 1
ATOM 665 N N . VAL A 1 84 ? -2.096 -6.938 -1.216 1 97.06 84 VAL A N 1
ATOM 666 C CA . VAL A 1 84 ? -1.1 -7.84 -1.786 1 97.06 84 VAL A CA 1
ATOM 667 C C . VAL A 1 84 ? 0.27 -7.547 -1.177 1 97.06 84 VAL A C 1
ATOM 669 O O . VAL A 1 84 ? 1.1 -8.445 -1.038 1 97.06 84 VAL A O 1
ATOM 672 N N . HIS A 1 85 ? 0.493 -6.309 -0.721 1 95.06 85 HIS A N 1
ATOM 673 C CA . HIS A 1 85 ? 1.802 -5.863 -0.252 1 95.06 85 HIS A CA 1
ATOM 674 C C . HIS A 1 85 ? 2.037 -6.277 1.197 1 95.06 85 HIS A C 1
ATOM 676 O O . HIS A 1 85 ? 3.133 -6.09 1.731 1 95.06 85 HIS A O 1
ATOM 682 N N . LEU A 1 86 ? 1.056 -6.777 1.868 1 94.44 86 LEU A N 1
ATOM 683 C CA . LEU A 1 86 ? 1.151 -7.059 3.297 1 94.44 86 LEU A CA 1
ATOM 684 C C . LEU A 1 86 ? 1.71 -8.461 3.537 1 94.44 86 LEU A C 1
ATOM 686 O O . LEU A 1 86 ? 0.994 -9.453 3.391 1 94.44 86 LEU A O 1
ATOM 690 N N . GLY A 1 87 ? 2.92 -8.523 3.963 1 94 87 GLY A N 1
ATOM 691 C CA . GLY A 1 87 ? 3.621 -9.773 4.176 1 94 87 GLY A CA 1
ATOM 692 C C . GLY A 1 87 ? 3.451 -10.328 5.578 1 94 87 GLY A C 1
ATOM 693 O O . GLY A 1 87 ? 2.465 -10.023 6.254 1 94 87 GLY A O 1
ATOM 694 N N . HIS A 1 88 ? 4.336 -11.227 5.973 1 92.06 88 HIS A N 1
ATOM 695 C CA . HIS A 1 88 ? 4.281 -11.898 7.266 1 92.06 88 HIS A CA 1
ATOM 696 C C . HIS A 1 88 ? 5.133 -11.164 8.297 1 92.06 88 HIS A C 1
ATOM 698 O O . HIS A 1 88 ? 5.828 -10.203 7.969 1 92.06 88 HIS A O 1
ATOM 704 N N . SER A 1 89 ? 4.961 -11.703 9.539 1 88.38 89 SER A N 1
ATOM 705 C CA . SER A 1 89 ? 5.797 -11.211 10.633 1 88.38 89 SER A CA 1
ATOM 706 C C . SER A 1 89 ? 7.277 -11.375 10.312 1 88.38 89 SER A C 1
ATOM 708 O O . SER A 1 89 ? 7.684 -12.375 9.711 1 88.38 89 SER A O 1
ATOM 710 N N . THR A 1 90 ? 8.07 -10.414 10.758 1 83.88 90 THR A N 1
ATOM 711 C CA . THR A 1 90 ? 9.508 -10.445 10.516 1 83.88 90 THR A CA 1
ATOM 712 C C . THR A 1 90 ? 10.148 -11.656 11.18 1 83.88 90 THR A C 1
ATOM 714 O O . THR A 1 90 ? 11.219 -12.109 10.766 1 83.88 90 THR A O 1
ATOM 717 N N . THR A 1 91 ? 9.492 -12.242 12.125 1 84.25 91 THR A N 1
ATOM 718 C CA . THR A 1 91 ? 10.031 -13.406 12.82 1 84.25 91 THR A CA 1
ATOM 719 C C . THR A 1 91 ? 9.945 -14.648 11.938 1 84.25 91 THR A C 1
ATOM 721 O O . THR A 1 91 ? 10.688 -15.617 12.148 1 84.25 91 THR A O 1
ATOM 724 N N . LEU A 1 92 ? 9.109 -14.719 10.945 1 81.38 92 LEU A N 1
ATOM 725 C CA . LEU A 1 92 ? 8.891 -15.867 10.078 1 81.38 92 LEU A CA 1
ATOM 726 C C . LEU A 1 92 ? 9.555 -15.656 8.719 1 81.38 92 LEU A C 1
ATOM 728 O O . LEU A 1 92 ? 9.281 -16.391 7.77 1 81.38 92 LEU A O 1
ATOM 732 N N . TRP A 1 93 ? 10.453 -14.75 8.688 1 82 93 TRP A N 1
ATOM 733 C CA . TRP A 1 93 ? 11.016 -14.289 7.426 1 82 93 TRP A CA 1
ATOM 734 C C . TRP A 1 93 ? 12.023 -15.297 6.879 1 82 93 TRP A C 1
ATOM 736 O O . TRP A 1 93 ? 12.797 -15.891 7.637 1 82 93 TRP A O 1
ATOM 746 N N . ARG A 1 94 ? 11.914 -15.523 5.555 1 83.25 94 ARG A N 1
ATOM 747 C CA . ARG A 1 94 ? 12.914 -16.297 4.832 1 83.25 94 ARG A CA 1
ATOM 748 C C . ARG A 1 94 ? 13.836 -15.398 4.027 1 83.25 94 ARG A C 1
ATOM 750 O O . ARG A 1 94 ? 13.383 -14.633 3.174 1 83.25 94 ARG A O 1
ATOM 757 N N . PRO A 1 95 ? 15.117 -15.508 4.195 1 82.69 95 PRO A N 1
ATOM 758 C CA . PRO A 1 95 ? 16.078 -14.641 3.514 1 82.69 95 PRO A CA 1
ATOM 759 C C . PRO A 1 95 ? 15.914 -14.664 1.996 1 82.69 95 PRO A C 1
ATOM 761 O O . PRO A 1 95 ? 16.188 -13.664 1.327 1 82.69 95 PRO A O 1
ATOM 764 N N . SER A 1 96 ? 15.5 -15.789 1.513 1 87.62 96 SER A N 1
ATOM 765 C CA . SER A 1 96 ? 15.367 -15.938 0.068 1 87.62 96 SER A CA 1
ATOM 766 C C . SER A 1 96 ? 14.297 -15.008 -0.488 1 87.62 96 SER A C 1
ATOM 768 O O . SER A 1 96 ? 14.227 -14.781 -1.697 1 87.62 96 SER A O 1
ATOM 770 N N . THR A 1 97 ? 13.469 -14.445 0.348 1 90 97 THR A N 1
ATOM 771 C CA . THR A 1 97 ? 12.414 -13.547 -0.113 1 90 97 THR A CA 1
ATOM 772 C C . THR A 1 97 ? 12.867 -12.094 -0.029 1 90 97 THR A C 1
ATOM 774 O O . THR A 1 97 ? 12.125 -11.188 -0.401 1 90 97 THR A O 1
ATOM 777 N N . GLN A 1 98 ? 14.047 -11.812 0.336 1 85.5 98 GLN A N 1
ATOM 778 C CA . GLN A 1 98 ? 14.57 -10.469 0.542 1 85.5 98 GLN A CA 1
ATOM 779 C C . GLN A 1 98 ? 14.391 -9.609 -0.707 1 85.5 98 GLN A C 1
ATOM 781 O O . GLN A 1 98 ? 14.023 -8.438 -0.613 1 85.5 98 GLN A O 1
ATOM 786 N N . PRO A 1 99 ? 14.602 -10.172 -1.912 1 89.94 99 PRO A N 1
ATOM 787 C CA . PRO A 1 99 ? 14.461 -9.359 -3.121 1 89.94 99 PRO A CA 1
ATOM 788 C C . PRO A 1 99 ? 13.031 -8.852 -3.328 1 89.94 99 PRO A C 1
ATOM 790 O O . PRO A 1 99 ? 12.812 -7.918 -4.109 1 89.94 99 PRO A O 1
ATOM 793 N N . PHE A 1 100 ? 12.062 -9.414 -2.611 1 93.56 100 PHE A N 1
ATOM 794 C CA . PHE A 1 100 ? 10.664 -9.07 -2.818 1 93.56 100 PHE A CA 1
ATOM 795 C C . PHE A 1 100 ? 10.188 -8.086 -1.759 1 93.56 100 PHE A C 1
ATOM 797 O O . PHE A 1 100 ? 9.078 -7.555 -1.851 1 93.56 100 PHE A O 1
ATOM 804 N N . ILE A 1 101 ? 11.062 -7.848 -0.841 1 91.06 101 ILE A N 1
ATOM 805 C CA . ILE A 1 101 ? 10.633 -7.086 0.329 1 91.06 101 ILE A CA 1
ATOM 806 C C . ILE A 1 101 ? 11.008 -5.617 0.153 1 91.06 101 ILE A C 1
ATOM 808 O O . ILE A 1 101 ? 12.156 -5.293 -0.174 1 91.06 101 ILE A O 1
ATOM 812 N N . TYR A 1 102 ? 10 -4.742 0.333 1 87 102 TYR A N 1
ATOM 813 C CA . TYR A 1 102 ? 10.18 -3.297 0.302 1 87 102 TYR A CA 1
ATOM 814 C C . TYR A 1 102 ? 10.758 -2.791 1.618 1 87 102 TYR A C 1
ATOM 816 O O . TYR A 1 102 ? 11.609 -1.898 1.626 1 87 102 TYR A O 1
ATOM 824 N N . GLY A 1 103 ? 10.305 -3.355 2.648 1 86.94 103 GLY A N 1
ATOM 825 C CA . GLY A 1 103 ? 10.727 -2.953 3.98 1 86.94 103 GLY A CA 1
ATOM 826 C C . GLY A 1 103 ? 9.977 -3.674 5.086 1 86.94 103 GLY A C 1
ATOM 827 O O . GLY A 1 103 ? 9.375 -4.723 4.852 1 86.94 103 GLY A O 1
ATOM 828 N N . GLU A 1 104 ? 10.25 -3.172 6.262 1 88.88 104 GLU A N 1
ATOM 829 C CA . GLU A 1 104 ? 9.562 -3.678 7.445 1 88.88 104 GLU A CA 1
ATOM 830 C C . GLU A 1 104 ? 8.898 -2.547 8.227 1 88.88 104 GLU A C 1
ATOM 832 O O . GLU A 1 104 ? 9.422 -1.43 8.273 1 88.88 104 GLU A O 1
ATOM 837 N N . TYR A 1 105 ? 7.703 -2.797 8.773 1 87.25 105 TYR A N 1
ATOM 838 C CA . TYR A 1 105 ? 6.992 -1.826 9.594 1 87.25 105 TYR A CA 1
ATOM 839 C C . TYR A 1 105 ? 6.266 -2.516 10.75 1 87.25 105 TYR A C 1
ATOM 841 O O . TYR A 1 105 ? 5.391 -3.354 10.523 1 87.25 105 TYR A O 1
ATOM 849 N N . ARG A 1 106 ? 6.711 -2.188 11.891 1 87.19 106 ARG A N 1
ATOM 850 C CA . ARG A 1 106 ? 6.105 -2.66 13.133 1 87.19 106 ARG A CA 1
ATOM 851 C C . ARG A 1 106 ? 5.977 -4.18 13.133 1 87.19 106 ARG A C 1
ATOM 853 O O . ARG A 1 106 ? 4.902 -4.719 13.422 1 87.19 106 ARG A O 1
ATOM 860 N N . GLY A 1 107 ? 7.027 -4.895 12.695 1 87.31 107 GLY A N 1
ATOM 861 C CA . GLY A 1 107 ? 7.125 -6.344 12.805 1 87.31 107 GLY A CA 1
ATOM 862 C C . GLY A 1 107 ? 6.504 -7.074 11.633 1 87.31 107 GLY A C 1
ATOM 863 O O . GLY A 1 107 ? 6.395 -8.305 11.648 1 87.31 107 GLY A O 1
ATOM 864 N N . VAL A 1 108 ? 6.113 -6.336 10.602 1 88.88 108 VAL A N 1
ATOM 865 C CA . VAL A 1 108 ? 5.516 -6.945 9.422 1 88.88 108 VAL A CA 1
ATOM 866 C C . VAL A 1 108 ? 6.324 -6.57 8.18 1 88.88 108 VAL A C 1
ATOM 868 O O . VAL A 1 108 ? 6.734 -5.418 8.023 1 88.88 108 VAL A O 1
ATOM 871 N N . HIS A 1 109 ? 6.594 -7.512 7.332 1 92.44 109 HIS A N 1
ATOM 872 C CA . HIS A 1 109 ? 7.277 -7.227 6.074 1 92.44 109 HIS A CA 1
ATOM 873 C C . HIS A 1 109 ? 6.316 -6.641 5.047 1 92.44 109 HIS A C 1
ATOM 875 O O . HIS A 1 109 ? 5.172 -7.082 4.934 1 92.44 109 HIS A O 1
ATOM 881 N N . ILE A 1 110 ? 6.762 -5.637 4.371 1 90.94 110 ILE A N 1
ATOM 882 C CA . ILE A 1 110 ? 6.016 -5.023 3.277 1 90.94 110 ILE A CA 1
ATOM 883 C C . ILE A 1 110 ? 6.594 -5.484 1.938 1 90.94 110 ILE A C 1
ATOM 885 O O . ILE A 1 110 ? 7.781 -5.301 1.671 1 90.94 110 ILE A O 1
ATOM 889 N N . ILE A 1 111 ? 5.73 -6.051 1.122 1 95.5 111 ILE A N 1
ATOM 890 C CA . ILE A 1 111 ? 6.152 -6.574 -0.173 1 95.5 111 ILE A CA 1
ATOM 891 C C . ILE A 1 111 ? 6.164 -5.449 -1.205 1 95.5 111 ILE A C 1
ATOM 893 O O . ILE A 1 111 ? 5.258 -4.613 -1.229 1 95.5 111 ILE A O 1
ATOM 897 N N . ASP A 1 112 ? 7.18 -5.52 -2.068 1 92.38 112 ASP A N 1
ATOM 898 C CA . ASP A 1 112 ? 7.312 -4.527 -3.131 1 92.38 112 ASP A CA 1
ATOM 899 C C . ASP A 1 112 ? 6.32 -4.797 -4.262 1 92.38 112 ASP A C 1
ATOM 901 O O . ASP A 1 112 ? 6.5 -5.734 -5.043 1 92.38 112 ASP A O 1
ATOM 905 N N . LEU A 1 113 ? 5.395 -3.891 -4.469 1 95.19 113 LEU A N 1
ATOM 906 C CA . LEU A 1 113 ? 4.32 -4.133 -5.43 1 95.19 113 LEU A CA 1
ATOM 907 C C . LEU A 1 113 ? 4.82 -3.961 -6.859 1 95.19 113 LEU A C 1
ATOM 909 O O . LEU A 1 113 ? 4.215 -4.488 -7.797 1 95.19 113 LEU A O 1
ATOM 913 N N . ASN A 1 114 ? 5.863 -3.229 -7.004 1 89.88 114 ASN A N 1
ATOM 914 C CA . ASN A 1 114 ? 6.434 -3.166 -8.344 1 89.88 114 ASN A CA 1
ATOM 915 C C . ASN A 1 114 ? 7 -4.516 -8.773 1 89.88 114 ASN A C 1
ATOM 917 O O . ASN A 1 114 ? 6.859 -4.91 -9.938 1 89.88 114 ASN A O 1
ATOM 921 N N . LYS A 1 115 ? 7.633 -5.176 -7.84 1 94.69 115 LYS A N 1
ATOM 922 C CA . LYS A 1 115 ? 8.086 -6.535 -8.109 1 94.69 115 LYS A CA 1
ATOM 923 C C . LYS A 1 115 ? 6.902 -7.473 -8.352 1 94.69 115 LYS A C 1
ATOM 925 O O . LYS A 1 115 ? 6.926 -8.289 -9.266 1 94.69 115 LYS A O 1
ATOM 930 N N . THR A 1 116 ? 5.934 -7.289 -7.504 1 98 116 THR A N 1
ATOM 931 C CA . THR A 1 116 ? 4.73 -8.094 -7.691 1 98 116 THR A CA 1
ATOM 932 C C . THR A 1 116 ? 4.195 -7.949 -9.109 1 98 116 THR A C 1
ATOM 934 O O . THR A 1 116 ? 3.916 -8.945 -9.781 1 98 116 THR A O 1
ATOM 937 N N . LEU A 1 117 ? 4.07 -6.727 -9.523 1 95.62 117 LEU A N 1
ATOM 938 C CA . LEU A 1 117 ? 3.498 -6.449 -10.836 1 95.62 117 LEU A CA 1
ATOM 939 C C . LEU A 1 117 ? 4.359 -7.051 -11.938 1 95.62 117 LEU A C 1
ATOM 941 O O . LEU A 1 117 ? 3.84 -7.652 -12.883 1 95.62 117 LEU A O 1
ATOM 945 N N . SER A 1 118 ? 5.652 -6.895 -11.867 1 95.94 118 SER A N 1
ATOM 946 C CA . SER A 1 118 ? 6.578 -7.414 -12.867 1 95.94 118 SER A CA 1
ATOM 947 C C . SER A 1 118 ? 6.5 -8.938 -12.953 1 95.94 118 SER A C 1
ATOM 949 O O . SER A 1 118 ? 6.395 -9.5 -14.039 1 95.94 118 SER A O 1
ATOM 951 N N . TYR A 1 119 ? 6.539 -9.578 -11.828 1 98.06 119 TYR A N 1
ATOM 952 C CA . TYR A 1 119 ? 6.496 -11.039 -11.781 1 98.06 119 TYR A CA 1
ATOM 953 C C . TYR A 1 119 ? 5.129 -11.555 -12.203 1 98.06 119 TYR A C 1
ATOM 955 O O . TYR A 1 119 ? 5.027 -12.609 -12.844 1 98.06 119 TYR A O 1
ATOM 963 N N . LEU A 1 120 ? 4.125 -10.828 -11.875 1 98.56 120 LEU A N 1
ATOM 964 C CA . LEU A 1 120 ? 2.773 -11.195 -12.273 1 98.56 120 LEU A CA 1
ATOM 965 C C . LEU A 1 120 ? 2.613 -11.133 -13.789 1 98.56 120 LEU A C 1
ATOM 967 O O . LEU A 1 120 ? 1.979 -12 -14.391 1 98.56 120 LEU A O 1
ATOM 971 N N . LYS A 1 121 ? 3.135 -10.109 -14.391 1 97.75 121 LYS A N 1
ATOM 972 C CA . LYS A 1 121 ? 3.096 -9.992 -15.844 1 97.75 121 LYS A CA 1
ATOM 973 C C . LYS A 1 121 ? 3.768 -11.188 -16.516 1 97.75 121 LYS A C 1
ATOM 975 O O . LYS A 1 121 ? 3.238 -11.742 -17.484 1 97.75 121 LYS A O 1
ATOM 980 N N . ARG A 1 122 ? 4.875 -11.531 -15.992 1 97.88 122 ARG A N 1
ATOM 981 C CA . ARG A 1 122 ? 5.59 -12.688 -16.531 1 97.88 122 ARG A CA 1
ATOM 982 C C . ARG A 1 122 ? 4.773 -13.961 -16.375 1 97.88 122 ARG A C 1
ATOM 984 O O . ARG A 1 122 ? 4.684 -14.766 -17.297 1 97.88 122 ARG A O 1
ATOM 991 N N . ALA A 1 123 ? 4.242 -14.125 -15.211 1 98.81 123 ALA A N 1
ATOM 992 C CA . ALA A 1 123 ? 3.42 -15.305 -14.953 1 98.81 123 ALA A CA 1
ATOM 993 C C . ALA A 1 123 ? 2.213 -15.352 -15.883 1 98.81 123 ALA A C 1
ATOM 995 O O . ALA A 1 123 ? 1.825 -16.422 -16.359 1 98.81 123 ALA A O 1
ATOM 996 N N . CYS A 1 124 ? 1.637 -14.195 -16.141 1 98.75 124 CYS A N 1
ATOM 997 C CA . CYS A 1 124 ? 0.498 -14.117 -17.047 1 98.75 124 CYS A CA 1
ATOM 998 C C . CYS A 1 124 ? 0.898 -14.531 -18.453 1 98.75 124 CYS A C 1
ATOM 1000 O O . CYS A 1 124 ? 0.134 -15.203 -19.156 1 98.75 124 CYS A O 1
ATOM 1002 N N . HIS A 1 125 ? 2.07 -14.141 -18.859 1 98.38 125 HIS A N 1
ATOM 1003 C CA . HIS A 1 125 ? 2.568 -14.555 -20.156 1 98.38 125 HIS A CA 1
ATOM 1004 C C . HIS A 1 125 ? 2.732 -16.062 -20.234 1 98.38 125 HIS A C 1
ATOM 1006 O O . HIS A 1 125 ? 2.381 -16.688 -21.25 1 98.38 125 HIS A O 1
ATOM 1012 N N . VAL A 1 126 ? 3.186 -16.641 -19.219 1 98.5 126 VAL A N 1
ATOM 1013 C CA . VAL A 1 126 ? 3.449 -18.062 -19.172 1 98.5 126 VAL A CA 1
ATOM 1014 C C . VAL A 1 126 ? 2.131 -18.844 -19.234 1 98.5 126 VAL A C 1
ATOM 1016 O O . VAL A 1 126 ? 1.971 -19.734 -20.062 1 98.5 126 VAL A O 1
ATOM 1019 N N . ILE A 1 127 ? 1.211 -18.469 -18.391 1 98.75 127 ILE A N 1
ATOM 1020 C CA . ILE A 1 127 ? -0.032 -19.234 -18.328 1 98.75 127 ILE A CA 1
ATOM 1021 C C . ILE A 1 127 ? -0.825 -19.047 -19.609 1 98.75 127 ILE A C 1
ATOM 1023 O O . ILE A 1 127 ? -1.485 -19.969 -20.094 1 98.75 127 ILE A O 1
ATOM 1027 N N . GLU A 1 128 ? -0.821 -17.859 -20.188 1 98.62 128 GLU A N 1
ATOM 1028 C CA . GLU A 1 128 ? -1.468 -17.609 -21.469 1 98.62 128 GLU A CA 1
ATOM 1029 C C . GLU A 1 128 ? -0.897 -18.516 -22.562 1 98.62 128 GLU A C 1
ATOM 1031 O O . GLU A 1 128 ? -1.647 -19.125 -23.328 1 98.62 128 GLU A O 1
ATOM 1036 N N . GLY A 1 129 ? 0.438 -18.594 -22.625 1 98.19 129 GLY A N 1
ATOM 1037 C CA . GLY A 1 129 ? 1.097 -19.438 -23.609 1 98.19 129 GLY A CA 1
ATOM 1038 C C . GLY A 1 129 ? 0.754 -20.906 -23.453 1 98.19 129 GLY A C 1
ATOM 1039 O O . GLY A 1 129 ? 0.505 -21.609 -24.453 1 98.19 129 GLY A O 1
ATOM 1040 N N . ILE A 1 130 ? 0.729 -21.391 -22.266 1 97.62 130 ILE A N 1
ATOM 1041 C CA . ILE A 1 130 ? 0.436 -22.797 -22 1 97.62 130 ILE A CA 1
ATOM 1042 C C . ILE A 1 130 ? -1.002 -23.109 -22.406 1 97.62 130 ILE A C 1
ATOM 1044 O O . ILE A 1 130 ? -1.259 -24.125 -23.062 1 97.62 130 ILE A O 1
ATOM 1048 N N . ALA A 1 131 ? -1.9 -22.234 -22.047 1 97.56 131 ALA A N 1
ATOM 1049 C CA . ALA A 1 131 ? -3.301 -22.422 -22.422 1 97.56 131 ALA A CA 1
ATOM 1050 C C . ALA A 1 131 ? -3.48 -22.375 -23.938 1 97.56 131 ALA A C 1
ATOM 1052 O O . ALA A 1 131 ? -4.258 -23.141 -24.5 1 97.56 131 ALA A O 1
ATOM 1053 N N . GLN A 1 132 ? -2.789 -21.469 -24.578 1 97.5 132 GLN A N 1
ATOM 1054 C CA . GLN A 1 132 ? -2.879 -21.312 -26.031 1 97.5 132 GLN A CA 1
ATOM 1055 C C . GLN A 1 132 ? -2.438 -22.578 -26.75 1 97.5 132 GLN A C 1
ATOM 1057 O O . GLN A 1 132 ? -2.961 -22.891 -27.828 1 97.5 132 GLN A O 1
ATOM 1062 N N . ARG A 1 133 ? -1.527 -23.328 -26.172 1 95.88 133 ARG A N 1
ATOM 1063 C CA . ARG A 1 133 ? -0.988 -24.531 -26.781 1 95.88 133 ARG A CA 1
ATOM 1064 C C . ARG A 1 133 ? -1.776 -25.766 -26.344 1 95.88 133 ARG A C 1
ATOM 1066 O O . ARG A 1 133 ? -1.367 -26.906 -26.609 1 95.88 133 ARG A O 1
ATOM 1073 N N . GLY A 1 134 ? -2.816 -25.547 -25.547 1 93.69 134 GLY A N 1
ATOM 1074 C CA . GLY A 1 134 ? -3.689 -26.641 -25.141 1 93.69 134 GLY A CA 1
ATOM 1075 C C . GLY A 1 134 ? -3.18 -27.375 -23.922 1 93.69 134 GLY A C 1
ATOM 1076 O O . GLY A 1 134 ? -3.57 -28.516 -23.688 1 93.69 134 GLY A O 1
ATOM 1077 N N . GLY A 1 135 ? -2.262 -26.688 -23.234 1 93.88 135 GLY A N 1
ATOM 1078 C CA . GLY A 1 135 ? -1.732 -27.297 -22.016 1 93.88 135 GLY A CA 1
ATOM 1079 C C . GLY A 1 135 ? -2.742 -27.359 -20.891 1 93.88 135 GLY A C 1
ATOM 1080 O O . GLY A 1 135 ? -3.613 -26.5 -20.781 1 93.88 135 GLY A O 1
ATOM 1081 N N . LEU A 1 136 ? -2.557 -28.359 -20.016 1 93.44 136 LEU A N 1
ATOM 1082 C CA . LEU A 1 136 ? -3.432 -28.562 -18.875 1 93.44 136 LEU A CA 1
ATOM 1083 C C . LEU A 1 136 ? -2.92 -27.781 -17.656 1 93.44 136 LEU A C 1
ATOM 1085 O O . LEU A 1 136 ? -1.759 -27.938 -17.266 1 93.44 136 LEU A O 1
ATOM 1089 N N . ILE A 1 137 ? -3.828 -26.969 -17.125 1 96.69 137 ILE A N 1
ATOM 1090 C CA . ILE A 1 137 ? -3.453 -26.172 -15.961 1 96.69 137 ILE A CA 1
ATOM 1091 C C . ILE A 1 137 ? -4.152 -26.719 -14.711 1 96.69 137 ILE A C 1
ATOM 1093 O O . ILE A 1 137 ? -5.363 -26.953 -14.727 1 96.69 137 ILE A O 1
ATOM 1097 N N . LEU A 1 138 ? -3.395 -27 -13.695 1 96.25 138 LEU A N 1
ATOM 1098 C CA . LEU A 1 138 ? -3.914 -27.438 -12.406 1 96.25 138 LEU A CA 1
ATOM 1099 C C . LEU A 1 138 ? -3.75 -26.344 -11.352 1 96.25 138 LEU A C 1
ATOM 1101 O O . LEU A 1 138 ? -2.652 -25.812 -11.164 1 96.25 138 LEU A O 1
ATOM 1105 N N . TYR A 1 139 ? -4.871 -25.953 -10.734 1 97.81 139 TYR A N 1
ATOM 1106 C CA . TYR A 1 139 ? -4.863 -24.953 -9.68 1 97.81 139 TYR A CA 1
ATOM 1107 C C . TYR A 1 139 ? -4.949 -25.594 -8.305 1 97.81 139 TYR A C 1
ATOM 1109 O O . TYR A 1 139 ? -5.793 -26.469 -8.07 1 97.81 139 TYR A O 1
ATOM 1117 N N . LEU A 1 140 ? -4.043 -25.188 -7.449 1 97.62 140 LEU A N 1
ATOM 1118 C CA . LEU A 1 140 ? -3.98 -25.781 -6.117 1 97.62 140 LEU A CA 1
ATOM 1119 C C . LEU A 1 140 ? -4.059 -24.703 -5.039 1 97.62 140 LEU A C 1
ATOM 1121 O O . LEU A 1 140 ? -3.324 -23.719 -5.086 1 97.62 140 LEU A O 1
ATOM 1125 N N . GLY A 1 141 ? -4.887 -24.828 -4.16 1 97.75 141 GLY A N 1
ATOM 1126 C CA . GLY A 1 141 ? -5.02 -24.016 -2.955 1 97.75 141 GLY A CA 1
ATOM 1127 C C . GLY A 1 141 ? -5.746 -24.75 -1.837 1 97.75 141 GLY A C 1
ATOM 1128 O O . GLY A 1 141 ? -6.855 -25.25 -2.035 1 97.75 141 GLY A O 1
ATOM 1129 N N . THR A 1 142 ? -5.145 -24.797 -0.681 1 95.25 142 THR A N 1
ATOM 1130 C CA . THR A 1 142 ? -5.73 -25.578 0.403 1 95.25 142 THR A CA 1
ATOM 1131 C C . THR A 1 142 ? -6.148 -24.672 1.559 1 95.25 142 THR A C 1
ATOM 1133 O O . THR A 1 142 ? -6.562 -25.156 2.613 1 95.25 142 THR A O 1
ATOM 1136 N N . GLY A 1 143 ? -5.957 -23.438 1.382 1 94.19 143 GLY A N 1
ATOM 1137 C CA . GLY A 1 143 ? -6.367 -22.516 2.428 1 94.19 143 GLY A CA 1
ATOM 1138 C C . GLY A 1 143 ? -7.875 -22.359 2.537 1 94.19 143 GLY A C 1
ATOM 1139 O O . GLY A 1 143 ? -8.602 -22.656 1.589 1 94.19 143 GLY A O 1
ATOM 1140 N N . GLU A 1 144 ? -8.281 -21.828 3.701 1 92.62 144 GLU A N 1
ATOM 1141 C CA . GLU A 1 144 ? -9.703 -21.578 3.9 1 92.62 144 GLU A CA 1
ATOM 1142 C C . GLU A 1 144 ? -10.227 -20.547 2.896 1 92.62 144 GLU A C 1
ATOM 1144 O O . GLU A 1 144 ? -9.617 -19.5 2.709 1 92.62 144 GLU A O 1
ATOM 1149 N N . GLY A 1 145 ? -11.32 -20.891 2.143 1 93.56 145 GLY A N 1
ATOM 1150 C CA . GLY A 1 145 ? -11.961 -19.969 1.225 1 93.56 145 GLY A CA 1
ATOM 1151 C C . GLY A 1 145 ? -11.398 -20.031 -0.181 1 93.56 145 GLY A C 1
ATOM 1152 O O . GLY A 1 145 ? -11.906 -19.375 -1.092 1 93.56 145 GLY A O 1
ATOM 1153 N N . HIS A 1 146 ? -10.406 -20.906 -0.4 1 96.12 146 HIS A N 1
ATOM 1154 C CA . HIS A 1 146 ? -9.734 -20.953 -1.695 1 96.12 146 HIS A CA 1
ATOM 1155 C C . HIS A 1 146 ? -10.633 -21.594 -2.752 1 96.12 146 HIS A C 1
ATOM 1157 O O . HIS A 1 146 ? -10.484 -21.312 -3.943 1 96.12 146 HIS A O 1
ATOM 1163 N N . LYS A 1 147 ? -11.516 -22.344 -2.346 1 94.19 147 LYS A N 1
ATOM 1164 C CA . LYS A 1 147 ? -12.211 -23.281 -3.229 1 94.19 147 LYS A CA 1
ATOM 1165 C C . LYS A 1 147 ? -12.945 -22.531 -4.344 1 94.19 147 LYS A C 1
ATOM 1167 O O . LYS A 1 147 ? -12.789 -22.859 -5.52 1 94.19 147 LYS A O 1
ATOM 1172 N N . ARG A 1 148 ? -13.75 -21.578 -4.039 1 94.81 148 ARG A N 1
ATOM 1173 C CA . ARG A 1 148 ? -14.555 -20.875 -5.035 1 94.81 148 ARG A CA 1
ATOM 1174 C C . ARG A 1 148 ? -13.672 -20.25 -6.113 1 94.81 148 ARG A C 1
ATOM 1176 O O . ARG A 1 148 ? -13.961 -20.375 -7.305 1 94.81 148 ARG A O 1
ATOM 1183 N N . GLY A 1 149 ? -12.625 -19.578 -5.68 1 96.5 149 GLY A N 1
ATOM 1184 C CA . GLY A 1 149 ? -11.695 -18.984 -6.637 1 96.5 149 GLY A CA 1
ATOM 1185 C C . GLY A 1 149 ? -11.031 -20.016 -7.531 1 96.5 149 GLY A C 1
ATOM 1186 O O . GLY A 1 149 ? -10.898 -19.797 -8.734 1 96.5 149 GLY A O 1
ATOM 1187 N N . LEU A 1 150 ? -10.695 -21.109 -6.953 1 97 150 LEU A N 1
ATOM 1188 C CA . LEU A 1 150 ? -10.055 -22.188 -7.699 1 97 150 LEU A CA 1
ATOM 1189 C C . LEU A 1 150 ? -11.008 -22.781 -8.734 1 97 150 LEU A C 1
ATOM 1191 O O . LEU A 1 150 ? -10.617 -23.031 -9.875 1 97 150 LEU A O 1
ATOM 1195 N N . GLU A 1 151 ? -12.148 -22.953 -8.312 1 95.31 151 GLU A N 1
ATOM 1196 C CA . GLU A 1 151 ? -13.172 -23.5 -9.203 1 95.31 151 GLU A CA 1
ATOM 1197 C C . GLU A 1 151 ? -13.391 -22.594 -10.406 1 95.31 151 GLU A C 1
ATOM 1199 O O . GLU A 1 151 ? -13.453 -23.062 -11.547 1 95.31 151 GLU A O 1
ATOM 1204 N N . GLU A 1 152 ? -13.539 -21.344 -10.172 1 96.69 152 GLU A N 1
ATOM 1205 C CA . GLU A 1 152 ? -13.766 -20.391 -11.25 1 96.69 152 GLU A CA 1
ATOM 1206 C C . GLU A 1 152 ? -12.555 -20.312 -12.18 1 96.69 152 GLU A C 1
ATOM 1208 O O . GLU A 1 152 ? -12.711 -20.172 -13.398 1 96.69 152 GLU A O 1
ATOM 1213 N N . ALA A 1 153 ? -11.398 -20.344 -11.609 1 97.75 153 ALA A N 1
ATOM 1214 C CA . ALA A 1 153 ? -10.188 -20.312 -12.422 1 97.75 153 ALA A CA 1
ATOM 1215 C C . ALA A 1 153 ? -10.102 -21.531 -13.328 1 97.75 153 ALA A C 1
ATOM 1217 O O . ALA A 1 153 ? -9.781 -21.422 -14.516 1 97.75 153 ALA A O 1
ATOM 1218 N N . ALA A 1 154 ? -10.383 -22.688 -12.727 1 96.12 154 ALA A N 1
ATOM 1219 C CA . ALA A 1 154 ? -10.367 -23.938 -13.5 1 96.12 154 ALA A CA 1
ATOM 1220 C C . ALA A 1 154 ? -11.375 -23.875 -14.641 1 96.12 154 ALA A C 1
ATOM 1222 O O . ALA A 1 154 ? -11.078 -24.297 -15.766 1 96.12 154 ALA A O 1
ATOM 1223 N N . LYS A 1 155 ? -12.508 -23.344 -14.375 1 95.06 155 LYS A N 1
ATOM 1224 C CA . LYS A 1 155 ? -13.562 -23.219 -15.383 1 95.06 155 LYS A CA 1
ATOM 1225 C C . LYS A 1 155 ? -13.133 -22.312 -16.531 1 95.06 155 LYS A C 1
ATOM 1227 O O . LYS A 1 155 ? -13.312 -22.641 -17.703 1 95.06 155 LYS A O 1
ATOM 1232 N N . ARG A 1 156 ? -12.492 -21.25 -16.234 1 96.12 156 ARG A N 1
ATOM 1233 C CA . ARG A 1 156 ? -12.102 -20.25 -17.219 1 96.12 156 ARG A CA 1
ATOM 1234 C C . ARG A 1 156 ? -11.039 -20.781 -18.172 1 96.12 156 ARG A C 1
ATOM 1236 O O . ARG A 1 156 ? -10.977 -20.391 -19.344 1 96.12 156 ARG A O 1
ATOM 1243 N N . THR A 1 157 ? -10.266 -21.672 -17.672 1 96.81 157 THR A N 1
ATOM 1244 C CA . THR A 1 157 ? -9.117 -22.109 -18.453 1 96.81 157 THR A CA 1
ATOM 1245 C C . THR A 1 157 ? -9.297 -23.562 -18.906 1 96.81 157 THR A C 1
ATOM 1247 O O . THR A 1 157 ? -8.375 -24.156 -19.469 1 96.81 157 THR A O 1
ATOM 1250 N N . HIS A 1 158 ? -10.484 -24.109 -18.578 1 94.19 158 HIS A N 1
ATOM 1251 C CA . HIS A 1 158 ? -10.727 -25.531 -18.828 1 94.19 158 HIS A CA 1
ATOM 1252 C C . HIS A 1 158 ? -9.672 -26.391 -18.156 1 94.19 158 HIS A C 1
ATOM 1254 O O . HIS A 1 158 ? -9.156 -27.344 -18.766 1 94.19 158 HIS A O 1
ATOM 1260 N N . GLY A 1 159 ? -9.336 -25.969 -16.953 1 93.62 159 GLY A N 1
ATOM 1261 C CA . GLY A 1 159 ? -8.352 -26.688 -16.156 1 93.62 159 GLY A CA 1
ATOM 1262 C C . GLY A 1 159 ? -8.969 -27.438 -14.992 1 93.62 159 GLY A C 1
ATOM 1263 O O . GLY A 1 159 ? -10.164 -27.75 -15.008 1 93.62 159 GLY A O 1
ATOM 1264 N N . TYR A 1 160 ? -8.078 -27.844 -14.078 1 92.56 160 TYR A N 1
ATOM 1265 C CA . TYR A 1 160 ? -8.484 -28.578 -12.883 1 92.56 160 TYR A CA 1
ATOM 1266 C C . TYR A 1 160 ? -8.023 -27.859 -11.625 1 92.56 160 TYR A C 1
ATOM 1268 O O . TYR A 1 160 ? -7.234 -26.922 -11.695 1 92.56 160 TYR A O 1
ATOM 1276 N N . TYR A 1 161 ? -8.664 -28.297 -10.5 1 94.62 161 TYR A N 1
ATOM 1277 C CA . TYR A 1 161 ? -8.227 -27.672 -9.266 1 94.62 161 TYR A CA 1
ATOM 1278 C C . TYR A 1 161 ? -8.258 -28.656 -8.109 1 94.62 161 TYR A C 1
ATOM 1280 O O . TYR A 1 161 ? -8.945 -29.688 -8.18 1 94.62 161 TYR A O 1
ATOM 1288 N N . VAL A 1 162 ? -7.449 -28.438 -7.168 1 92.75 162 VAL A N 1
ATOM 1289 C CA . VAL A 1 162 ? -7.43 -29.125 -5.879 1 92.75 162 VAL A CA 1
ATOM 1290 C C . VAL A 1 162 ? -7.57 -28.109 -4.75 1 92.75 162 VAL A C 1
ATOM 1292 O O . VAL A 1 162 ? -6.801 -27.156 -4.668 1 92.75 162 VAL A O 1
ATOM 1295 N N . SER A 1 163 ? -8.586 -28.25 -3.871 1 93.75 163 SER A N 1
ATOM 1296 C CA . SER A 1 163 ? -8.82 -27.266 -2.826 1 93.75 163 SER A CA 1
ATOM 1297 C C . SER A 1 163 ? -8.75 -27.891 -1.439 1 93.75 163 SER A C 1
ATOM 1299 O O . SER A 1 163 ? -8.922 -27.203 -0.43 1 93.75 163 SER A O 1
ATOM 1301 N N . THR A 1 164 ? -8.57 -29.109 -1.312 1 89.44 164 THR A N 1
ATOM 1302 C CA . THR A 1 164 ? -8.531 -29.797 -0.021 1 89.44 164 THR A CA 1
ATOM 1303 C C . THR A 1 164 ? -7.094 -30.109 0.38 1 89.44 164 THR A C 1
ATOM 1305 O O . THR A 1 164 ? -6.344 -29.234 0.79 1 89.44 164 THR A O 1
ATOM 1308 N N . ARG A 1 165 ? -6.688 -31.344 0.18 1 89.12 165 ARG A N 1
ATOM 1309 C CA . ARG A 1 165 ? -5.34 -31.781 0.541 1 89.12 165 ARG A CA 1
ATOM 1310 C C . ARG A 1 165 ? -4.617 -32.375 -0.662 1 89.12 165 ARG A C 1
ATOM 1312 O O . ARG A 1 165 ? -5.199 -33.156 -1.42 1 89.12 165 ARG A O 1
ATOM 1319 N N . TRP A 1 166 ? -3.396 -31.891 -0.799 1 90.69 166 TRP A N 1
ATOM 1320 C CA . TRP A 1 166 ? -2.555 -32.5 -1.816 1 90.69 166 TRP A CA 1
ATOM 1321 C C . TRP A 1 166 ? -2.158 -33.938 -1.403 1 90.69 166 TRP A C 1
ATOM 1323 O O . TRP A 1 166 ? -1.637 -34.125 -0.305 1 90.69 166 TRP A O 1
ATOM 1333 N N . ILE A 1 167 ? -2.463 -34.844 -2.24 1 84.44 167 ILE A N 1
ATOM 1334 C CA . ILE A 1 167 ? -2.088 -36.219 -1.976 1 84.44 167 ILE A CA 1
ATOM 1335 C C . ILE A 1 167 ? -0.705 -36.5 -2.559 1 84.44 167 ILE A C 1
ATOM 1337 O O . ILE A 1 167 ? -0.501 -36.406 -3.77 1 84.44 167 ILE A O 1
ATOM 1341 N N . PRO A 1 168 ? 0.209 -36.875 -1.648 1 85.62 168 PRO A N 1
ATOM 1342 C CA . PRO A 1 168 ? 1.546 -37.188 -2.156 1 85.62 168 PRO A CA 1
ATOM 1343 C C . PRO A 1 168 ? 1.52 -38.25 -3.26 1 85.62 168 PRO A C 1
ATOM 1345 O O . PRO A 1 168 ? 0.743 -39.188 -3.189 1 85.62 168 PRO A O 1
ATOM 1348 N N . GLY A 1 169 ? 2.299 -38.031 -4.266 1 81.94 169 GLY A N 1
ATOM 1349 C CA . GLY A 1 169 ? 2.387 -38.969 -5.371 1 81.94 169 GLY A CA 1
ATOM 1350 C C . GLY A 1 169 ? 1.471 -38.625 -6.527 1 81.94 169 GLY A C 1
ATOM 1351 O O . GLY A 1 169 ? 1.498 -39.281 -7.57 1 81.94 169 GLY A O 1
ATOM 1352 N N . THR A 1 170 ? 0.736 -37.562 -6.363 1 82.31 170 THR A N 1
ATOM 1353 C CA . THR A 1 170 ? -0.234 -37.156 -7.375 1 82.31 170 THR A CA 1
ATOM 1354 C C . THR A 1 170 ? 0.452 -36.906 -8.719 1 82.31 170 THR A C 1
ATOM 1356 O O . THR A 1 170 ? -0.046 -37.344 -9.758 1 82.31 170 THR A O 1
ATOM 1359 N N . LEU A 1 171 ? 1.626 -36.312 -8.75 1 84.94 171 LEU A N 1
ATOM 1360 C CA . LEU A 1 171 ? 2.297 -36 -10 1 84.94 171 LEU A CA 1
ATOM 1361 C C . LEU A 1 171 ? 3.334 -37.062 -10.352 1 84.94 171 LEU A C 1
ATOM 1363 O O . LEU A 1 171 ? 3.715 -37.188 -11.508 1 84.94 171 LEU A O 1
ATOM 1367 N N . THR A 1 172 ? 3.785 -37.75 -9.375 1 78.31 172 THR A N 1
ATOM 1368 C CA . THR A 1 172 ? 4.891 -38.656 -9.617 1 78.31 172 THR A CA 1
ATOM 1369 C C . THR A 1 172 ? 4.371 -40.062 -9.875 1 78.31 172 THR A C 1
ATOM 1371 O O . THR A 1 172 ? 5.102 -40.938 -10.383 1 78.31 172 THR A O 1
ATOM 1374 N N . ASN A 1 173 ? 3.199 -40.25 -9.328 1 66.94 173 ASN A N 1
ATOM 1375 C CA . ASN A 1 173 ? 2.592 -41.562 -9.562 1 66.94 173 ASN A CA 1
ATOM 1376 C C . ASN A 1 173 ? 1.422 -41.469 -10.539 1 66.94 173 ASN A C 1
ATOM 1378 O O . ASN A 1 173 ? 0.39 -40.875 -10.219 1 66.94 173 ASN A O 1
ATOM 1382 N N . SER A 1 174 ? 1.588 -41.812 -11.836 1 56.59 174 SER A N 1
ATOM 1383 C CA . SER A 1 174 ? 0.603 -41.688 -12.914 1 56.59 174 SER A CA 1
ATOM 1384 C C . SER A 1 174 ? -0.752 -42.25 -12.477 1 56.59 174 SER A C 1
ATOM 1386 O O . SER A 1 174 ? -1.796 -41.75 -12.883 1 56.59 174 SER A O 1
ATOM 1388 N N . THR A 1 175 ? -0.779 -43.188 -11.656 1 52.94 175 THR A N 1
ATOM 1389 C CA . THR A 1 175 ? -2.031 -43.844 -11.281 1 52.94 175 THR A CA 1
ATOM 1390 C C . THR A 1 175 ? -2.814 -42.969 -10.305 1 52.94 175 THR A C 1
ATOM 1392 O O . THR A 1 175 ? -4.047 -43 -10.289 1 52.94 175 THR A O 1
ATOM 1395 N N . GLU A 1 176 ? -2.18 -42.125 -9.5 1 50.31 176 GLU A N 1
ATOM 1396 C CA . GLU A 1 176 ? -2.791 -41.375 -8.422 1 50.31 176 GLU A CA 1
ATOM 1397 C C . GLU A 1 176 ? -3.428 -40.094 -8.938 1 50.31 176 GLU A C 1
ATOM 1399 O O . GLU A 1 176 ? -4.418 -39.625 -8.383 1 50.31 176 GLU A O 1
ATOM 1404 N N . ILE A 1 177 ? -3.074 -39.562 -9.984 1 53.25 177 ILE A N 1
ATOM 1405 C CA . ILE A 1 177 ? -3.535 -38.281 -10.484 1 53.25 177 ILE A CA 1
ATOM 1406 C C . ILE A 1 177 ? -5.035 -38.312 -10.758 1 53.25 177 ILE A C 1
ATOM 1408 O O . ILE A 1 177 ? -5.773 -37.406 -10.43 1 53.25 177 ILE A O 1
ATOM 1412 N N . SER A 1 178 ? -5.594 -39.438 -11.25 1 51.44 178 SER A N 1
ATOM 1413 C CA . SER A 1 178 ? -6.961 -39.562 -11.758 1 51.44 178 SER A CA 1
ATOM 1414 C C . SER A 1 178 ? -7.977 -39.469 -10.625 1 51.44 178 SER A C 1
ATOM 1416 O O . SER A 1 178 ? -9.078 -38.969 -10.805 1 51.44 178 SER A O 1
ATOM 1418 N N . ARG A 1 179 ? -7.691 -39.938 -9.43 1 48.81 179 ARG A N 1
ATOM 1419 C CA . ARG A 1 179 ? -8.703 -40.156 -8.406 1 48.81 179 ARG A CA 1
ATOM 1420 C C . ARG A 1 179 ? -9.023 -38.844 -7.668 1 48.81 179 ARG A C 1
ATOM 1422 O O . ARG A 1 179 ? -10.125 -38.688 -7.148 1 48.81 179 ARG A O 1
ATOM 1429 N N . ASN A 1 180 ? -8.117 -37.938 -7.652 1 47.78 180 ASN A N 1
ATOM 1430 C CA . ASN A 1 180 ? -8.305 -36.844 -6.711 1 47.78 180 ASN A CA 1
ATOM 1431 C C . ASN A 1 180 ? -8.539 -35.5 -7.434 1 47.78 180 ASN A C 1
ATOM 1433 O O . ASN A 1 180 ? -8.672 -34.469 -6.793 1 47.78 180 ASN A O 1
ATOM 1437 N N . LEU A 1 181 ? -8.586 -35.625 -8.758 1 54.5 181 LEU A N 1
ATOM 1438 C CA . LEU A 1 181 ? -8.773 -34.375 -9.492 1 54.5 181 LEU A CA 1
ATOM 1439 C C . LEU A 1 181 ? -10.242 -34.156 -9.836 1 54.5 181 LEU A C 1
ATOM 1441 O O . LEU A 1 181 ? -10.875 -35.031 -10.445 1 54.5 181 LEU A O 1
ATOM 1445 N N . GLU A 1 182 ? -10.93 -33.438 -8.969 1 46.06 182 GLU A N 1
ATOM 1446 C CA . GLU A 1 182 ? -12.281 -33.062 -9.383 1 46.06 182 GLU A CA 1
ATOM 1447 C C . GLU A 1 182 ? -12.266 -32.375 -10.734 1 46.06 182 GLU A C 1
ATOM 1449 O O . GLU A 1 182 ? -11.57 -31.359 -10.906 1 46.06 182 GLU A O 1
ATOM 1454 N N . LYS A 1 183 ? -12.352 -33.281 -11.867 1 46.44 183 LYS A N 1
ATOM 1455 C CA . LYS A 1 183 ? -12.398 -32.844 -13.25 1 46.44 183 LYS A CA 1
ATOM 1456 C C . LYS A 1 183 ? -13.711 -32.094 -13.539 1 46.44 183 LYS A C 1
ATOM 1458 O O . LYS A 1 183 ? -14.781 -32.594 -13.172 1 46.44 183 LYS A O 1
ATOM 1463 N N . HIS A 1 184 ? -13.773 -30.766 -13.602 1 42.78 184 HIS A N 1
ATOM 1464 C CA . HIS A 1 184 ? -14.883 -30.297 -14.438 1 42.78 184 HIS A CA 1
ATOM 1465 C C . HIS A 1 184 ? -14.562 -30.453 -15.922 1 42.78 184 HIS A C 1
ATOM 1467 O O . HIS A 1 184 ? -13.742 -29.703 -16.453 1 42.78 184 HIS A O 1
ATOM 1473 N N . GLU A 1 185 ? -14.516 -31.641 -16.391 1 38.09 185 GLU A N 1
ATOM 1474 C CA . GLU A 1 185 ? -14.414 -31.734 -17.844 1 38.09 185 GLU A CA 1
ATOM 1475 C C . GLU A 1 185 ? -15.57 -31.016 -18.516 1 38.09 185 GLU A C 1
ATOM 1477 O O . GLU A 1 185 ? -16.734 -31.281 -18.234 1 38.09 185 GLU A O 1
ATOM 1482 N N . ILE A 1 186 ? -15.477 -29.734 -18.891 1 36.81 186 ILE A N 1
ATOM 1483 C CA . ILE A 1 186 ? -16.484 -29.062 -19.719 1 36.81 186 ILE A CA 1
ATOM 1484 C C . ILE A 1 186 ? -16.328 -29.531 -21.172 1 36.81 186 ILE A C 1
ATOM 1486 O O . ILE A 1 186 ? -15.234 -29.5 -21.734 1 36.81 186 ILE A O 1
ATOM 1490 N N . ASN A 1 187 ? -17.188 -30.453 -21.656 1 36.28 187 ASN A N 1
ATOM 1491 C CA . ASN A 1 187 ? -17.188 -30.781 -23.078 1 36.28 187 ASN A CA 1
ATOM 1492 C C . ASN A 1 187 ? -17.453 -29.562 -23.938 1 36.28 187 ASN A C 1
ATOM 1494 O O . ASN A 1 187 ? -17.875 -28.516 -23.438 1 36.28 187 ASN A O 1
ATOM 1498 N N . GLY A 1 188 ? -17.109 -29.672 -25.266 1 36.72 188 GLY A N 1
ATOM 1499 C CA . GLY A 1 188 ? -17.266 -28.641 -26.266 1 36.72 188 GLY A CA 1
ATOM 1500 C C . GLY A 1 188 ? -18.562 -27.859 -26.109 1 36.72 188 GLY A C 1
ATOM 1501 O O . GLY A 1 188 ? -18.656 -26.703 -26.547 1 36.72 188 GLY A O 1
ATOM 1502 N N . ASP A 1 189 ? -19.719 -28.438 -26.016 1 37.84 189 ASP A N 1
ATOM 1503 C CA . ASP A 1 189 ? -21.031 -27.781 -26.031 1 37.84 189 ASP A CA 1
ATOM 1504 C C . ASP A 1 189 ? -21.391 -27.266 -24.641 1 37.84 189 ASP A C 1
ATOM 1506 O O . ASP A 1 189 ? -22.562 -27.062 -24.328 1 37.84 189 ASP A O 1
ATOM 1510 N N . ASP A 1 190 ? -20.484 -26.766 -23.75 1 38.75 190 ASP A N 1
ATOM 1511 C CA . ASP A 1 190 ? -20.641 -26.078 -22.469 1 38.75 190 ASP A CA 1
ATOM 1512 C C . ASP A 1 190 ? -21.469 -26.922 -21.5 1 38.75 190 ASP A C 1
ATOM 1514 O O . ASP A 1 190 ? -22.078 -26.391 -20.562 1 38.75 190 ASP A O 1
ATOM 1518 N N . MET A 1 191 ? -22.078 -28.094 -21.875 1 34.38 191 MET A N 1
ATOM 1519 C CA . MET A 1 191 ? -22.906 -28.891 -20.969 1 34.38 191 MET A CA 1
ATOM 1520 C C . MET A 1 191 ? -22.047 -29.781 -20.078 1 34.38 191 MET A C 1
ATOM 1522 O O . MET A 1 191 ? -21.109 -30.406 -20.562 1 34.38 191 MET A O 1
ATOM 1526 N N . PRO A 1 192 ? -22.094 -29.625 -18.703 1 38.09 192 PRO A N 1
ATOM 1527 C CA . PRO A 1 192 ? -21.453 -30.594 -17.812 1 38.09 192 PRO A CA 1
ATOM 1528 C C . PRO A 1 192 ? -21.703 -32.031 -18.219 1 38.09 192 PRO A C 1
ATOM 1530 O O . PRO A 1 192 ? -22.844 -32.406 -18.484 1 38.09 192 PRO A O 1
ATOM 1533 N N . THR A 1 193 ? -20.969 -32.719 -19.031 1 34.53 193 THR A N 1
ATOM 1534 C CA . THR A 1 193 ? -21.297 -34.156 -19.219 1 34.53 193 THR A CA 1
ATOM 1535 C C . THR A 1 193 ? -21.234 -34.906 -17.891 1 34.53 193 THR A C 1
ATOM 1537 O O . THR A 1 193 ? -20.25 -34.75 -17.156 1 34.53 193 THR A O 1
ATOM 1540 N N . LEU A 1 194 ? -22.25 -35 -17.031 1 38.22 194 LEU A N 1
ATOM 1541 C CA . LEU A 1 194 ? -22.469 -35.812 -15.859 1 38.22 194 LEU A CA 1
ATOM 1542 C C . LEU A 1 194 ? -21.875 -37.219 -16.062 1 38.22 194 LEU A C 1
ATOM 1544 O O . LEU A 1 194 ? -22.203 -38.156 -15.344 1 38.22 194 LEU A O 1
ATOM 1548 N N . ARG A 1 195 ? -21.312 -37.5 -17.219 1 36.41 195 ARG A N 1
ATOM 1549 C CA . ARG A 1 195 ? -20.891 -38.906 -17.344 1 36.41 195 ARG A CA 1
ATOM 1550 C C . ARG A 1 195 ? -19.75 -39.219 -16.375 1 36.41 195 ARG A C 1
ATOM 1552 O O . ARG A 1 195 ? -18.797 -38.438 -16.25 1 36.41 195 ARG A O 1
ATOM 1559 N N . GLU A 1 196 ? -20.031 -40 -15.359 1 37.44 196 GLU A N 1
ATOM 1560 C CA . GLU A 1 196 ? -19 -40.688 -14.555 1 37.44 196 GLU A CA 1
ATOM 1561 C C . GLU A 1 196 ? -17.875 -41.188 -15.43 1 37.44 196 GLU A C 1
ATOM 1563 O O . GLU A 1 196 ? -18.109 -41.906 -16.422 1 37.44 196 GLU A O 1
ATOM 1568 N N . LEU A 1 197 ? -16.828 -40.406 -15.695 1 39.12 197 LEU A N 1
ATOM 1569 C CA . LEU A 1 197 ? -15.703 -40.938 -16.453 1 39.12 197 LEU A CA 1
ATOM 1570 C C . LEU A 1 197 ? -15.367 -42.375 -16.016 1 39.12 197 LEU A C 1
ATOM 1572 O O . LEU A 1 197 ? -15.453 -42.688 -14.836 1 39.12 197 LEU A O 1
ATOM 1576 N N . THR A 1 198 ? -15.562 -43.375 -16.906 1 38.56 198 THR A N 1
ATOM 1577 C CA . THR A 1 198 ? -15.203 -44.75 -16.641 1 38.56 198 THR A CA 1
ATOM 1578 C C . THR A 1 198 ? -13.773 -44.844 -16.109 1 38.56 198 THR A C 1
ATOM 1580 O O . THR A 1 198 ? -12.969 -43.938 -16.312 1 38.56 198 THR A O 1
ATOM 1583 N N . ALA A 1 199 ? -13.406 -45.875 -15.25 1 40.69 199 ALA A N 1
ATOM 1584 C CA . ALA A 1 199 ? -12.117 -46.188 -14.633 1 40.69 199 ALA A CA 1
ATOM 1585 C C . ALA A 1 199 ? -10.977 -46.031 -15.641 1 40.69 199 ALA A C 1
ATOM 1587 O O . ALA A 1 199 ? -9.898 -45.531 -15.289 1 40.69 199 ALA A O 1
ATOM 1588 N N . GLU A 1 200 ? -11.031 -46.562 -16.797 1 40.75 200 GLU A N 1
ATOM 1589 C CA . GLU A 1 200 ? -10.031 -46.5 -17.859 1 40.75 200 GLU A CA 1
ATOM 1590 C C . GLU A 1 200 ? -9.844 -45.062 -18.328 1 40.75 200 GLU A C 1
ATOM 1592 O O . GLU A 1 200 ? -8.719 -44.625 -18.625 1 40.75 200 GLU A O 1
ATOM 1597 N N . GLU A 1 201 ? -10.852 -44.406 -18.734 1 40.91 201 GLU A N 1
ATOM 1598 C CA . GLU A 1 201 ? -10.805 -43.031 -19.188 1 40.91 201 GLU A CA 1
ATOM 1599 C C . GLU A 1 201 ? -10.445 -42.062 -18.047 1 40.91 201 GLU A C 1
ATOM 1601 O O . GLU A 1 201 ? -9.977 -40.969 -18.297 1 40.91 201 GLU A O 1
ATOM 1606 N N . THR A 1 202 ? -10.789 -42.406 -16.812 1 40.19 202 THR A N 1
ATOM 1607 C CA . THR A 1 202 ? -10.414 -41.656 -15.602 1 40.19 202 THR A CA 1
ATOM 1608 C C . THR A 1 202 ? -8.922 -41.781 -15.336 1 40.19 202 THR A C 1
ATOM 1610 O O . THR A 1 202 ? -8.367 -41.062 -14.516 1 40.19 202 THR A O 1
ATOM 1613 N N . ASN A 1 203 ? -8.289 -42.938 -15.664 1 41.66 203 ASN A N 1
ATOM 1614 C CA . ASN A 1 203 ? -6.926 -43.281 -15.289 1 41.66 203 ASN A CA 1
ATOM 1615 C C . ASN A 1 203 ? -5.91 -42.344 -15.938 1 41.66 203 ASN A C 1
ATOM 1617 O O . ASN A 1 203 ? -4.719 -42.406 -15.633 1 41.66 203 ASN A O 1
ATOM 1621 N N . ILE A 1 204 ? -6.098 -41.969 -17.156 1 41.78 204 ILE A N 1
ATOM 1622 C CA . ILE A 1 204 ? -4.961 -41.344 -17.812 1 41.78 204 ILE A CA 1
ATOM 1623 C C . ILE A 1 204 ? -4.812 -39.906 -17.312 1 41.78 204 ILE A C 1
ATOM 1625 O O . ILE A 1 204 ? -5.379 -38.969 -17.906 1 41.78 204 ILE A O 1
ATOM 1629 N N . ILE A 1 205 ? -5.184 -39.594 -16.172 1 49.62 205 ILE A N 1
ATOM 1630 C CA . ILE A 1 205 ? -5.059 -38.156 -15.898 1 49.62 205 ILE A CA 1
ATOM 1631 C C . ILE A 1 205 ? -3.625 -37.719 -16.156 1 49.62 205 ILE A C 1
ATOM 1633 O O . ILE A 1 205 ? -2.689 -38.219 -15.516 1 49.62 205 ILE A O 1
ATOM 1637 N N . SER A 1 206 ? -3.352 -37.156 -17.391 1 63.44 206 SER A N 1
ATOM 1638 C CA . SER A 1 206 ? -2.131 -36.594 -17.938 1 63.44 206 SER A CA 1
ATOM 1639 C C . SER A 1 206 ? -1.569 -35.5 -17 1 63.44 206 SER A C 1
ATOM 1641 O O . SER A 1 206 ? -2.316 -34.875 -16.25 1 63.44 206 SER A O 1
ATOM 1643 N N . LYS A 1 207 ? -0.28 -35.688 -16.734 1 84.31 207 LYS A N 1
ATOM 1644 C CA . LYS A 1 207 ? 0.543 -34.688 -16.047 1 84.31 207 LYS A CA 1
ATOM 1645 C C . LYS A 1 207 ? 0.206 -33.281 -16.5 1 84.31 207 LYS A C 1
ATOM 1647 O O . LYS A 1 207 ? 0.112 -33 -17.688 1 84.31 207 LYS A O 1
ATOM 1652 N N . PRO A 1 208 ? -0.241 -32.5 -15.484 1 93.25 208 PRO A N 1
ATOM 1653 C CA . PRO A 1 208 ? -0.505 -31.109 -15.906 1 93.25 208 PRO A CA 1
ATOM 1654 C C . PRO A 1 208 ? 0.721 -30.438 -16.516 1 93.25 208 PRO A C 1
ATOM 1656 O O . PRO A 1 208 ? 1.854 -30.844 -16.25 1 93.25 208 PRO A O 1
ATOM 1659 N N . ASP A 1 209 ? 0.42 -29.484 -17.344 1 95.19 209 ASP A N 1
ATOM 1660 C CA . ASP A 1 209 ? 1.498 -28.734 -17.969 1 95.19 209 ASP A CA 1
ATOM 1661 C C . ASP A 1 209 ? 1.926 -27.547 -17.109 1 95.19 209 ASP A C 1
ATOM 1663 O O . ASP A 1 209 ? 2.994 -26.969 -17.312 1 95.19 209 ASP A O 1
ATOM 1667 N N . LEU A 1 210 ? 1.072 -27.219 -16.125 1 97.75 210 LEU A N 1
ATOM 1668 C CA . LEU A 1 210 ? 1.331 -26.109 -15.219 1 97.75 210 LEU A CA 1
ATOM 1669 C C . LEU A 1 210 ? 0.59 -26.297 -13.898 1 97.75 210 LEU A C 1
ATOM 1671 O O . LEU A 1 210 ? -0.574 -26.703 -13.891 1 97.75 210 LEU A O 1
ATOM 1675 N N . LEU A 1 211 ? 1.279 -26.078 -12.867 1 98 211 LEU A N 1
ATOM 1676 C CA . LEU A 1 211 ? 0.674 -26.078 -11.539 1 98 211 LEU A CA 1
ATOM 1677 C C . LEU A 1 211 ? 0.691 -24.688 -10.922 1 98 211 LEU A C 1
ATOM 1679 O O . LEU A 1 211 ? 1.757 -24.094 -10.75 1 98 211 LEU A O 1
ATOM 1683 N N . VAL A 1 212 ? -0.474 -24.078 -10.633 1 98.81 212 VAL A N 1
ATOM 1684 C CA . VAL A 1 212 ? -0.608 -22.797 -9.953 1 98.81 212 VAL A CA 1
ATOM 1685 C C . VAL A 1 212 ? -0.952 -23.016 -8.484 1 98.81 212 VAL A C 1
ATOM 1687 O O . VAL A 1 212 ? -1.984 -23.609 -8.164 1 98.81 212 VAL A O 1
ATOM 1690 N N . VAL A 1 213 ? -0.135 -22.531 -7.617 1 98.69 213 VAL A N 1
ATOM 1691 C CA . VAL A 1 213 ? -0.298 -22.797 -6.191 1 98.69 213 VAL A CA 1
ATOM 1692 C C . VAL A 1 213 ? -0.566 -21.5 -5.441 1 98.69 213 VAL A C 1
ATOM 1694 O O . VAL A 1 213 ? 0.232 -20.562 -5.508 1 98.69 213 VAL A O 1
ATOM 1697 N N . LEU A 1 214 ? -1.622 -21.453 -4.621 1 98.44 214 LEU A N 1
ATOM 1698 C CA . LEU A 1 214 ? -2.049 -20.234 -3.949 1 98.44 214 LEU A CA 1
ATOM 1699 C C . LEU A 1 214 ? -1.332 -20.078 -2.611 1 98.44 214 LEU A C 1
ATOM 1701 O O . LEU A 1 214 ? -1.05 -18.953 -2.186 1 98.44 214 LEU A O 1
ATOM 1705 N N . ASN A 1 215 ? -1.084 -21.188 -1.897 1 97.31 215 ASN A N 1
ATOM 1706 C CA . ASN A 1 215 ? -0.395 -21.172 -0.612 1 97.31 215 ASN A CA 1
ATOM 1707 C C . ASN A 1 215 ? 0.744 -22.188 -0.568 1 97.31 215 ASN A C 1
ATOM 1709 O O . ASN A 1 215 ? 0.634 -23.219 0.092 1 97.31 215 ASN A O 1
ATOM 1713 N N . PRO A 1 216 ? 1.843 -21.812 -1.148 1 97.25 216 PRO A N 1
ATOM 1714 C CA . PRO A 1 216 ? 2.963 -22.734 -1.35 1 97.25 216 PRO A CA 1
ATOM 1715 C C . PRO A 1 216 ? 3.547 -23.234 -0.036 1 97.25 216 PRO A C 1
ATOM 1717 O O . PRO A 1 216 ? 4.02 -24.375 0.03 1 97.25 216 PRO A O 1
ATOM 1720 N N . THR A 1 217 ? 3.572 -22.453 1.008 1 95.25 217 THR A N 1
ATOM 1721 C CA . THR A 1 217 ? 4.148 -22.875 2.283 1 95.25 217 THR A CA 1
ATOM 1722 C C . THR A 1 217 ? 3.424 -24.094 2.826 1 95.25 217 THR A C 1
ATOM 1724 O O . THR A 1 217 ? 4.055 -25 3.377 1 95.25 217 THR A O 1
ATOM 1727 N N . GLU A 1 218 ? 2.156 -24.188 2.613 1 95.12 218 GLU A N 1
ATOM 1728 C CA . GLU A 1 218 ? 1.345 -25.297 3.092 1 95.12 218 GLU A CA 1
ATOM 1729 C C . GLU A 1 218 ? 1.339 -26.453 2.086 1 95.12 218 GLU A C 1
ATOM 1731 O O . GLU A 1 218 ? 0.898 -27.562 2.404 1 95.12 218 GLU A O 1
ATOM 1736 N N . ASN A 1 219 ? 1.841 -26.203 0.91 1 96.94 219 ASN A N 1
ATOM 1737 C CA . ASN A 1 219 ? 1.801 -27.203 -0.152 1 96.94 219 ASN A CA 1
ATOM 1738 C C . ASN A 1 219 ? 3.189 -27.469 -0.725 1 96.94 219 ASN A C 1
ATOM 1740 O O . ASN A 1 219 ? 3.35 -27.609 -1.939 1 96.94 219 ASN A O 1
ATOM 1744 N N . ARG A 1 220 ? 4.129 -27.516 0.128 1 96.12 220 ARG A N 1
ATOM 1745 C CA . ARG A 1 220 ? 5.512 -27.719 -0.277 1 96.12 220 ARG A CA 1
ATOM 1746 C C . ARG A 1 220 ? 5.684 -29.062 -0.981 1 96.12 220 ARG A C 1
ATOM 1748 O O . ARG A 1 220 ? 6.484 -29.188 -1.908 1 96.12 220 ARG A O 1
ATOM 1755 N N . ASN A 1 221 ? 4.98 -30.062 -0.499 1 94.56 221 ASN A N 1
ATOM 1756 C CA . ASN A 1 221 ? 5.074 -31.375 -1.117 1 94.56 221 ASN A CA 1
ATOM 1757 C C . ASN A 1 221 ? 4.66 -31.328 -2.586 1 94.56 221 ASN A C 1
ATOM 1759 O O . ASN A 1 221 ? 5.27 -32 -3.424 1 94.56 221 ASN A O 1
ATOM 1763 N N . ALA A 1 222 ? 3.619 -30.578 -2.846 1 95.44 222 ALA A N 1
ATOM 1764 C CA . ALA A 1 222 ? 3.18 -30.438 -4.23 1 95.44 222 ALA A CA 1
ATOM 1765 C C . ALA A 1 222 ? 4.27 -29.797 -5.086 1 95.44 222 ALA A C 1
ATOM 1767 O O . ALA A 1 222 ? 4.48 -30.188 -6.234 1 95.44 222 ALA A O 1
ATOM 1768 N N . LEU A 1 223 ? 4.949 -28.875 -4.504 1 97.06 223 LEU A N 1
ATOM 1769 C CA . LEU A 1 223 ? 6.016 -28.172 -5.223 1 97.06 223 LEU A CA 1
ATOM 1770 C C . LEU A 1 223 ? 7.191 -29.109 -5.484 1 97.06 223 LEU A C 1
ATOM 1772 O O . LEU A 1 223 ? 7.762 -29.109 -6.578 1 97.06 223 LEU A O 1
ATOM 1776 N N . TYR A 1 224 ? 7.496 -29.906 -4.551 1 95.31 224 TYR A N 1
ATOM 1777 C CA . TYR A 1 224 ? 8.578 -30.875 -4.723 1 95.31 224 TYR A CA 1
ATOM 1778 C C . TYR A 1 224 ? 8.234 -31.891 -5.797 1 95.31 224 TYR A C 1
ATOM 1780 O O . TYR A 1 224 ? 9.078 -32.25 -6.625 1 95.31 224 TYR A O 1
ATOM 1788 N N . GLU A 1 225 ? 7.012 -32.344 -5.742 1 93.94 225 GLU A N 1
ATOM 1789 C CA . GLU A 1 225 ? 6.57 -33.312 -6.754 1 93.94 225 GLU A CA 1
ATOM 1790 C C . GLU A 1 225 ? 6.609 -32.688 -8.148 1 93.94 225 GLU A C 1
ATOM 1792 O O . GLU A 1 225 ? 6.996 -33.344 -9.117 1 93.94 225 GLU A O 1
ATOM 1797 N N . ALA A 1 226 ? 6.172 -31.406 -8.203 1 95.62 226 ALA A N 1
ATOM 1798 C CA . ALA A 1 226 ? 6.199 -30.719 -9.484 1 95.62 226 ALA A CA 1
ATOM 1799 C C . ALA A 1 226 ? 7.625 -30.609 -10.023 1 95.62 226 ALA A C 1
ATOM 1801 O O . ALA A 1 226 ? 7.863 -30.828 -11.219 1 95.62 226 ALA A O 1
ATOM 1802 N N . MET A 1 227 ? 8.5 -30.312 -9.172 1 94.75 227 MET A N 1
ATOM 1803 C CA . MET A 1 227 ? 9.906 -30.203 -9.555 1 94.75 227 MET A CA 1
ATOM 1804 C C . MET A 1 227 ? 10.438 -31.547 -10.055 1 94.75 227 MET A C 1
ATOM 1806 O O . MET A 1 227 ? 11.078 -31.609 -11.102 1 94.75 227 MET A O 1
ATOM 1810 N N . LYS A 1 228 ? 10.109 -32.594 -9.367 1 91.88 228 LYS A N 1
ATOM 1811 C CA . LYS A 1 228 ? 10.555 -33.938 -9.727 1 91.88 228 LYS A CA 1
ATOM 1812 C C . LYS A 1 228 ? 9.953 -34.375 -11.062 1 91.88 228 LYS A C 1
ATOM 1814 O O . LYS A 1 228 ? 10.594 -35.094 -11.828 1 91.88 228 LYS A O 1
ATOM 1819 N N . SER A 1 229 ? 8.773 -33.969 -11.336 1 91.69 229 SER A N 1
ATOM 1820 C CA . SER A 1 229 ? 8.047 -34.375 -12.531 1 91.69 229 SER A CA 1
ATOM 1821 C C . SER A 1 229 ? 8.25 -33.375 -13.672 1 91.69 229 SER A C 1
ATOM 1823 O O . SER A 1 229 ? 7.629 -33.5 -14.727 1 91.69 229 SER A O 1
ATOM 1825 N N . ARG A 1 230 ? 9.039 -32.281 -13.453 1 93.56 230 ARG A N 1
ATOM 1826 C CA . ARG A 1 230 ? 9.359 -31.234 -14.422 1 93.56 230 ARG A CA 1
ATOM 1827 C C . ARG A 1 230 ? 8.102 -30.5 -14.875 1 93.56 230 ARG A C 1
ATOM 1829 O O . ARG A 1 230 ? 7.898 -30.281 -16.078 1 93.56 230 ARG A O 1
ATOM 1836 N N . VAL A 1 231 ? 7.191 -30.328 -13.93 1 95.06 231 VAL A N 1
ATOM 1837 C CA . VAL A 1 231 ? 6.016 -29.484 -14.156 1 95.06 231 VAL A CA 1
ATOM 1838 C C . VAL A 1 231 ? 6.289 -28.062 -13.648 1 95.06 231 VAL A C 1
ATOM 1840 O O . VAL A 1 231 ? 6.543 -27.875 -12.461 1 95.06 231 VAL A O 1
ATOM 1843 N N . PRO A 1 232 ? 6.332 -27.094 -14.555 1 97.88 232 PRO A N 1
ATOM 1844 C CA . PRO A 1 232 ? 6.543 -25.734 -14.07 1 97.88 232 PRO A CA 1
ATOM 1845 C C . PRO A 1 232 ? 5.438 -25.266 -13.125 1 97.88 232 PRO A C 1
ATOM 1847 O O . PRO A 1 232 ? 4.297 -25.719 -13.234 1 97.88 232 PRO A O 1
ATOM 1850 N N . THR A 1 233 ? 5.824 -24.375 -12.25 1 98.69 233 THR A N 1
ATOM 1851 C CA . THR A 1 233 ? 4.871 -23.906 -11.242 1 98.69 233 THR A CA 1
ATOM 1852 C C . THR A 1 233 ? 4.809 -22.391 -11.219 1 98.69 233 THR A C 1
ATOM 1854 O O . THR A 1 233 ? 5.809 -21.719 -11.477 1 98.69 233 THR A O 1
ATOM 1857 N N . ILE A 1 234 ? 3.639 -21.844 -11.031 1 98.88 234 ILE A N 1
ATOM 1858 C CA . ILE A 1 234 ? 3.377 -20.469 -10.609 1 98.88 234 ILE A CA 1
ATOM 1859 C C . ILE A 1 234 ? 2.834 -20.453 -9.18 1 98.88 234 ILE A C 1
ATOM 1861 O O . ILE A 1 234 ? 1.941 -21.234 -8.844 1 98.88 234 ILE A O 1
ATOM 1865 N N . ALA A 1 235 ? 3.369 -19.609 -8.359 1 98.88 235 ALA A N 1
ATOM 1866 C CA . ALA A 1 235 ? 2.846 -19.562 -6.992 1 98.88 235 ALA A CA 1
ATOM 1867 C C . ALA A 1 235 ? 2.975 -18.156 -6.402 1 98.88 235 ALA A C 1
ATOM 1869 O O . ALA A 1 235 ? 3.883 -17.406 -6.762 1 98.88 235 ALA A O 1
ATOM 1870 N N . ILE A 1 236 ? 2.051 -17.828 -5.598 1 98.75 236 ILE A N 1
ATOM 1871 C CA . ILE A 1 236 ? 2.166 -16.625 -4.789 1 98.75 236 ILE A CA 1
ATOM 1872 C C . ILE A 1 236 ? 3.201 -16.844 -3.688 1 98.75 236 ILE A C 1
ATOM 1874 O O . ILE A 1 236 ? 3.137 -17.812 -2.945 1 98.75 236 ILE A O 1
ATOM 1878 N N . ILE A 1 237 ? 4.152 -15.93 -3.598 1 98.12 237 ILE A N 1
ATOM 1879 C CA . ILE A 1 237 ? 5.25 -16.078 -2.646 1 98.12 237 ILE A CA 1
ATOM 1880 C C . ILE A 1 237 ? 5.184 -14.969 -1.603 1 98.12 237 ILE A C 1
ATOM 1882 O O . ILE A 1 237 ? 5.555 -13.82 -1.878 1 98.12 237 ILE A O 1
ATOM 1886 N N . ASP A 1 238 ? 4.766 -15.312 -0.445 1 97.25 238 ASP A N 1
ATOM 1887 C CA . ASP A 1 238 ? 4.797 -14.398 0.689 1 97.25 238 ASP A CA 1
ATOM 1888 C C . ASP A 1 238 ? 6.176 -14.383 1.348 1 97.25 238 ASP A C 1
ATOM 1890 O O . ASP A 1 238 ? 7.07 -15.125 0.938 1 97.25 238 ASP A O 1
ATOM 1894 N N . THR A 1 239 ? 6.328 -13.562 2.361 1 95.81 239 THR A N 1
ATOM 1895 C CA . THR A 1 239 ? 7.652 -13.297 2.916 1 95.81 239 THR A CA 1
ATOM 1896 C C . THR A 1 239 ? 8.133 -14.469 3.764 1 95.81 239 THR A C 1
ATOM 1898 O O . THR A 1 239 ? 9.312 -14.555 4.109 1 95.81 239 THR A O 1
ATOM 1901 N N . ASP A 1 240 ? 7.281 -15.398 4.102 1 94.56 240 ASP A N 1
ATOM 1902 C CA . ASP A 1 240 ? 7.684 -16.594 4.848 1 94.56 240 ASP A CA 1
ATOM 1903 C C . ASP A 1 240 ? 7.836 -17.797 3.918 1 94.56 240 ASP A C 1
ATOM 1905 O O . ASP A 1 240 ? 8.07 -18.906 4.379 1 94.56 240 ASP A O 1
ATOM 1909 N N . SER A 1 241 ? 7.621 -17.641 2.641 1 95.06 241 SER A N 1
ATOM 1910 C CA . SER A 1 241 ? 7.66 -18.734 1.67 1 95.06 241 SER A CA 1
ATOM 1911 C C . SER A 1 241 ? 9.055 -18.891 1.074 1 95.06 241 SER A C 1
ATOM 1913 O O . SER A 1 241 ? 9.945 -18.078 1.335 1 95.06 241 SER A O 1
ATOM 1915 N N . GLU A 1 242 ? 9.258 -19.984 0.242 1 94.31 242 GLU A N 1
ATOM 1916 C CA . GLU A 1 242 ? 10.523 -20.281 -0.409 1 94.31 242 GLU A CA 1
ATOM 1917 C C . GLU A 1 242 ? 10.414 -20.141 -1.924 1 94.31 242 GLU A C 1
ATOM 1919 O O . GLU A 1 242 ? 9.977 -21.078 -2.607 1 94.31 242 GLU A O 1
ATOM 1924 N N . PRO A 1 243 ? 10.961 -19.016 -2.375 1 95.75 243 PRO A N 1
ATOM 1925 C CA . PRO A 1 243 ? 10.805 -18.766 -3.809 1 95.75 243 PRO A CA 1
ATOM 1926 C C . PRO A 1 243 ? 11.531 -19.781 -4.672 1 95.75 243 PRO A C 1
ATOM 1928 O O . PRO A 1 243 ? 11.133 -20.047 -5.809 1 95.75 243 PRO A O 1
ATOM 1931 N N . SER A 1 244 ? 12.508 -20.438 -4.184 1 93.75 244 SER A N 1
ATOM 1932 C CA . SER A 1 244 ? 13.352 -21.328 -4.973 1 93.75 244 SER A CA 1
ATOM 1933 C C . SER A 1 244 ? 12.594 -22.594 -5.371 1 93.75 244 SER A C 1
ATOM 1935 O O . SER A 1 244 ? 13 -23.297 -6.297 1 93.75 244 SER A O 1
ATOM 1937 N N . LEU A 1 245 ? 11.547 -22.875 -4.734 1 95.81 245 LEU A N 1
ATOM 1938 C CA . LEU A 1 245 ? 10.773 -24.078 -5.027 1 95.81 245 LEU A CA 1
ATOM 1939 C C . LEU A 1 245 ? 9.789 -23.828 -6.16 1 95.81 245 LEU A C 1
ATOM 1941 O O . LEU A 1 245 ? 9.109 -24.75 -6.621 1 95.81 245 LEU A O 1
ATOM 1945 N N . VAL A 1 246 ? 9.711 -22.609 -6.605 1 97.75 246 VAL A N 1
ATOM 1946 C CA . VAL A 1 246 ? 8.68 -22.203 -7.559 1 97.75 246 VAL A CA 1
ATOM 1947 C C . VAL A 1 246 ? 9.328 -21.734 -8.852 1 97.75 246 VAL A C 1
ATOM 1949 O O . VAL A 1 246 ? 10.258 -20.922 -8.82 1 97.75 246 VAL A O 1
ATOM 1952 N N . THR A 1 247 ? 8.883 -22.203 -10 1 97.88 247 THR A N 1
ATOM 1953 C CA . THR A 1 247 ? 9.438 -21.812 -11.297 1 97.88 247 THR A CA 1
ATOM 1954 C C . THR A 1 247 ? 9.195 -20.344 -11.57 1 97.88 247 THR A C 1
ATOM 1956 O O . THR A 1 247 ? 10.102 -19.625 -11.977 1 97.88 247 THR A O 1
ATOM 1959 N N . TYR A 1 248 ? 7.957 -19.844 -11.375 1 98.31 248 TYR A N 1
ATOM 1960 C CA . TYR A 1 248 ? 7.562 -18.453 -11.578 1 98.31 248 TYR A CA 1
ATOM 1961 C C . TYR A 1 248 ? 6.906 -17.891 -10.328 1 98.31 248 TYR A C 1
ATOM 1963 O O . TYR A 1 248 ? 5.676 -17.875 -10.219 1 98.31 248 TYR A O 1
ATOM 1971 N N . PRO A 1 249 ? 7.68 -17.359 -9.422 1 98.5 249 PRO A N 1
ATOM 1972 C CA . PRO A 1 249 ? 7.137 -16.781 -8.18 1 98.5 249 PRO A CA 1
ATOM 1973 C C . PRO A 1 249 ? 6.488 -15.422 -8.391 1 98.5 249 PRO A C 1
ATOM 1975 O O . PRO A 1 249 ? 6.965 -14.625 -9.211 1 98.5 249 PRO A O 1
ATOM 1978 N N . ILE A 1 250 ? 5.383 -15.203 -7.75 1 98.81 250 ILE A N 1
ATOM 1979 C CA . ILE A 1 250 ? 4.738 -13.898 -7.695 1 98.81 250 ILE A CA 1
ATOM 1980 C C . ILE A 1 250 ? 4.773 -13.367 -6.262 1 98.81 250 ILE A C 1
ATOM 1982 O O . ILE A 1 250 ? 4 -13.812 -5.41 1 98.81 250 ILE A O 1
ATOM 1986 N N . PRO A 1 251 ? 5.652 -12.422 -5.977 1 98.44 251 PRO A N 1
ATOM 1987 C CA . PRO A 1 251 ? 5.637 -11.859 -4.621 1 98.44 251 PRO A CA 1
ATOM 1988 C C . PRO A 1 251 ? 4.281 -11.273 -4.242 1 98.44 251 PRO A C 1
ATOM 1990 O O . PRO A 1 251 ? 3.725 -10.461 -4.992 1 98.44 251 PRO A O 1
ATOM 1993 N N . GLY A 1 252 ? 3.754 -11.688 -3.131 1 98.38 252 GLY A N 1
ATOM 1994 C CA . GLY A 1 252 ? 2.473 -11.164 -2.686 1 98.38 252 GLY A CA 1
ATOM 1995 C C . GLY A 1 252 ? 1.932 -11.867 -1.459 1 98.38 252 GLY A C 1
ATOM 1996 O O . GLY A 1 252 ? 2.404 -12.953 -1.102 1 98.38 252 GLY A O 1
ATOM 1997 N N . ASN A 1 253 ? 1.008 -11.234 -0.816 1 96.94 253 ASN A N 1
ATOM 1998 C CA . ASN A 1 253 ? 0.305 -11.781 0.34 1 96.94 253 ASN A CA 1
ATOM 1999 C C . ASN A 1 253 ? -0.509 -13.016 -0.03 1 96.94 253 ASN A C 1
ATOM 2001 O O . ASN A 1 253 ? -1.387 -12.945 -0.894 1 96.94 253 ASN A O 1
ATOM 2005 N N . ASP A 1 254 ? -0.197 -14.133 0.608 1 96.75 254 ASP A N 1
ATOM 2006 C CA . ASP A 1 254 ? -0.962 -15.336 0.299 1 96.75 254 ASP A CA 1
ATOM 2007 C C . ASP A 1 254 ? -1.891 -15.711 1.453 1 96.75 254 ASP A C 1
ATOM 2009 O O . ASP A 1 254 ? -2.479 -16.797 1.459 1 96.75 254 ASP A O 1
ATOM 2013 N N . ASN A 1 255 ? -2.016 -14.789 2.432 1 92.94 255 ASN A N 1
ATOM 2014 C CA . ASN A 1 255 ? -2.828 -15.094 3.605 1 92.94 255 ASN A CA 1
ATOM 2015 C C . ASN A 1 255 ? -4.176 -14.383 3.555 1 92.94 255 ASN A C 1
ATOM 2017 O O . ASN A 1 255 ? -5.055 -14.641 4.379 1 92.94 255 ASN A O 1
ATOM 2021 N N . SER A 1 256 ? -4.316 -13.5 2.627 1 92.06 256 SER A N 1
ATOM 2022 C CA . SER A 1 256 ? -5.57 -12.781 2.455 1 92.06 256 SER A CA 1
ATOM 2023 C C . SER A 1 256 ? -6.348 -13.297 1.247 1 92.06 256 SER A C 1
ATOM 2025 O O . SER A 1 256 ? -5.801 -13.391 0.146 1 92.06 256 SER A O 1
ATOM 2027 N N . LEU A 1 257 ? -7.617 -13.625 1.533 1 92.88 257 LEU A N 1
ATOM 2028 C CA . LEU A 1 257 ? -8.453 -14.102 0.436 1 92.88 257 LEU A CA 1
ATOM 2029 C C . LEU A 1 257 ? -8.562 -13.047 -0.66 1 92.88 257 LEU A C 1
ATOM 2031 O O . LEU A 1 257 ? -8.625 -13.383 -1.846 1 92.88 257 LEU A O 1
ATOM 2035 N N . ARG A 1 258 ? -8.617 -11.797 -0.271 1 91.56 258 ARG A N 1
ATOM 2036 C CA . ARG A 1 258 ? -8.711 -10.711 -1.238 1 91.56 258 ARG A CA 1
ATOM 2037 C C . ARG A 1 258 ? -7.48 -10.688 -2.145 1 91.56 258 ARG A C 1
ATOM 2039 O O . ARG A 1 258 ? -7.605 -10.539 -3.363 1 91.56 258 ARG A O 1
ATOM 2046 N N . SER A 1 259 ? -6.344 -10.766 -1.503 1 96.5 259 SER A N 1
ATOM 2047 C CA . SER A 1 259 ? -5.09 -10.781 -2.244 1 96.5 259 SER A CA 1
ATOM 2048 C C . SER A 1 259 ? -5.004 -12 -3.16 1 96.5 259 SER A C 1
ATOM 2050 O O . SER A 1 259 ? -4.746 -11.859 -4.359 1 96.5 259 SER A O 1
ATOM 2052 N N . VAL A 1 260 ? -5.289 -13.156 -2.674 1 97.56 260 VAL A N 1
ATOM 2053 C CA . VAL A 1 260 ? -5.172 -14.414 -3.398 1 97.56 260 VAL A CA 1
ATOM 2054 C C . VAL A 1 260 ? -6.156 -14.438 -4.562 1 97.56 260 VAL A C 1
ATOM 2056 O O . VAL A 1 260 ? -5.801 -14.812 -5.684 1 97.56 260 VAL A O 1
ATOM 2059 N N . ASN A 1 261 ? -7.355 -14.016 -4.324 1 97.06 261 ASN A N 1
ATOM 2060 C CA . ASN A 1 261 ? -8.383 -14.031 -5.359 1 97.06 261 ASN A CA 1
ATOM 2061 C C . ASN A 1 261 ? -8.062 -13.047 -6.48 1 97.06 261 ASN A C 1
ATOM 2063 O O . ASN A 1 261 ? -8.336 -13.32 -7.652 1 97.06 261 ASN A O 1
ATOM 2067 N N . LEU A 1 262 ? -7.598 -11.906 -6.098 1 97.44 262 LEU A N 1
ATOM 2068 C CA . LEU A 1 262 ? -7.219 -10.945 -7.129 1 97.44 262 LEU A CA 1
ATOM 2069 C C . LEU A 1 262 ? -6.145 -11.523 -8.039 1 97.44 262 LEU A C 1
ATOM 2071 O O . LEU A 1 262 ? -6.293 -11.516 -9.266 1 97.44 262 LEU A O 1
ATOM 20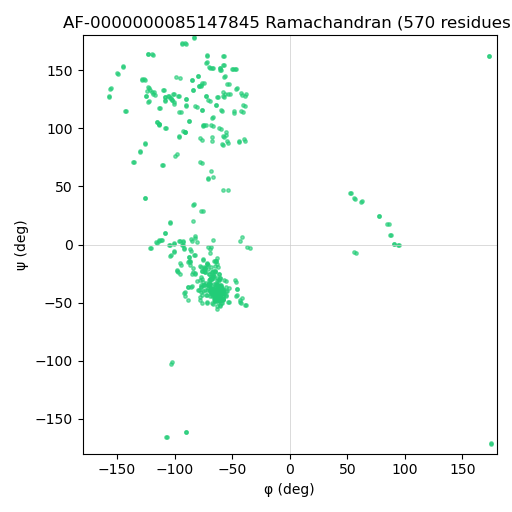75 N N . LEU A 1 263 ? -5.082 -12.062 -7.465 1 98.56 263 LEU A N 1
ATOM 2076 C CA . LEU A 1 263 ? -3.967 -12.594 -8.242 1 98.56 263 LEU A CA 1
ATOM 2077 C C . LEU A 1 263 ? -4.402 -13.797 -9.07 1 98.56 263 LEU A C 1
ATOM 2079 O O . LEU A 1 263 ? -4.059 -13.898 -10.25 1 98.56 263 LEU A O 1
ATOM 2083 N N . LEU A 1 264 ? -5.141 -14.648 -8.445 1 98.56 264 LEU A N 1
ATOM 2084 C CA . LEU A 1 264 ? -5.656 -15.82 -9.148 1 98.56 264 LEU A CA 1
ATOM 2085 C C . LEU A 1 264 ? -6.543 -15.398 -10.32 1 98.56 264 LEU A C 1
ATOM 2087 O O . LEU A 1 264 ? -6.457 -15.977 -11.406 1 98.56 264 LEU A O 1
ATOM 2091 N N . GLY A 1 265 ? -7.418 -14.438 -10.055 1 98.12 265 GLY A N 1
ATOM 2092 C CA . GLY A 1 265 ? -8.289 -13.945 -11.109 1 98.12 265 GLY A CA 1
ATOM 2093 C C . GLY A 1 265 ? -7.535 -13.414 -12.312 1 98.12 265 GLY A C 1
ATOM 2094 O O . GLY A 1 265 ? -7.902 -13.688 -13.453 1 98.12 265 GLY A O 1
ATOM 2095 N N . ILE A 1 266 ? -6.531 -12.711 -12.055 1 98.44 266 ILE A N 1
ATOM 2096 C CA . ILE A 1 266 ? -5.715 -12.141 -13.117 1 98.44 266 ILE A CA 1
ATOM 2097 C C . ILE A 1 266 ? -5.055 -13.258 -13.922 1 98.44 266 ILE A C 1
ATOM 2099 O O . ILE A 1 266 ? -5.047 -13.227 -15.148 1 98.44 266 ILE A O 1
ATOM 2103 N N . LEU A 1 267 ? -4.5 -14.234 -13.234 1 98.69 267 LEU A N 1
ATOM 2104 C CA . LEU A 1 267 ? -3.881 -15.383 -13.898 1 98.69 267 LEU A CA 1
ATOM 2105 C C . LEU A 1 267 ? -4.902 -16.141 -14.727 1 98.69 267 LEU A C 1
ATOM 2107 O O . LEU A 1 267 ? -4.625 -16.516 -15.875 1 98.69 267 LEU A O 1
ATOM 2111 N N . ALA A 1 268 ? -6.035 -16.344 -14.109 1 98.31 268 ALA A N 1
ATOM 2112 C CA . ALA A 1 268 ? -7.086 -17.094 -14.805 1 98.31 268 ALA A CA 1
ATOM 2113 C C . ALA A 1 268 ? -7.527 -16.359 -16.062 1 98.31 268 ALA A C 1
ATOM 2115 O O . ALA A 1 268 ? -7.793 -16.984 -17.094 1 98.31 268 ALA A O 1
ATOM 2116 N N . LYS A 1 269 ? -7.652 -15.078 -15.969 1 98.31 269 LYS A N 1
ATOM 2117 C CA . LYS A 1 269 ? -8.031 -14.281 -17.125 1 98.31 269 LYS A CA 1
ATOM 2118 C C . LYS A 1 269 ? -6.988 -14.391 -18.234 1 98.31 269 LYS A C 1
ATOM 2120 O O . LYS A 1 269 ? -7.336 -14.453 -19.422 1 98.31 269 LYS A O 1
ATOM 2125 N N . ALA A 1 270 ? -5.746 -14.367 -17.859 1 98.5 270 ALA A N 1
ATOM 2126 C CA . ALA A 1 270 ? -4.676 -14.555 -18.828 1 98.5 270 ALA A CA 1
ATOM 2127 C C . ALA A 1 270 ? -4.762 -15.938 -19.484 1 98.5 270 ALA A C 1
ATOM 2129 O O . ALA A 1 270 ? -4.617 -16.062 -20.703 1 98.5 270 ALA A O 1
ATOM 2130 N N . GLY A 1 271 ? -4.969 -16.969 -18.672 1 98.44 271 GLY A N 1
ATOM 2131 C CA . GLY 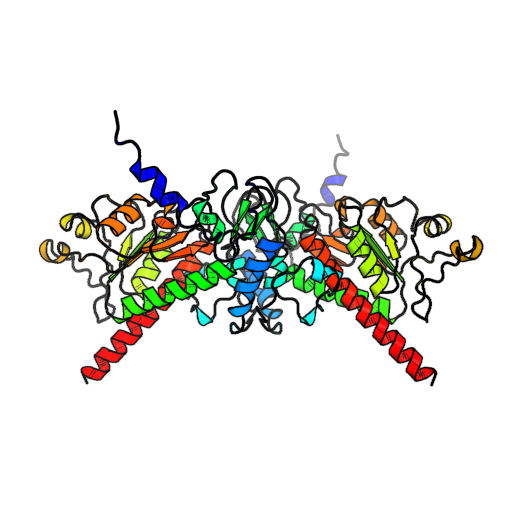A 1 271 ? -5.176 -18.312 -19.219 1 98.44 271 GLY A CA 1
ATOM 2132 C C . GLY A 1 271 ? -6.359 -18.391 -20.172 1 98.44 271 GLY A C 1
ATOM 2133 O O . GLY A 1 271 ? -6.289 -19.062 -21.203 1 98.44 271 GLY A O 1
ATOM 2134 N N . GLU A 1 272 ? -7.387 -17.734 -19.797 1 98.19 272 GLU A N 1
ATOM 2135 C CA . GLU A 1 272 ? -8.586 -17.688 -20.625 1 98.19 272 GLU A CA 1
ATOM 2136 C C . GLU A 1 272 ? -8.289 -17.062 -22 1 98.19 272 GLU A C 1
ATOM 2138 O O . GLU A 1 272 ? -8.789 -17.531 -23.016 1 98.19 272 GLU A O 1
ATOM 2143 N N . LYS A 1 273 ? -7.574 -15.992 -21.953 1 97.69 273 LYS A N 1
ATOM 2144 C CA . LYS A 1 273 ? -7.156 -15.359 -23.203 1 97.69 273 LYS A CA 1
ATOM 2145 C C . LYS A 1 273 ? -6.41 -16.344 -24.094 1 97.69 273 LYS A C 1
ATOM 2147 O O . LYS A 1 273 ? -6.641 -16.391 -25.297 1 97.69 273 LYS A O 1
ATOM 2152 N N . GLY A 1 274 ? -5.508 -17.125 -23.5 1 97.69 274 GLY A N 1
ATOM 2153 C CA . GLY A 1 274 ? -4.801 -18.141 -24.234 1 97.69 274 GLY A CA 1
ATOM 2154 C C . GLY A 1 274 ? -5.719 -19.203 -24.812 1 97.69 274 GLY A C 1
ATOM 2155 O O . GLY A 1 274 ? -5.582 -19.594 -25.984 1 97.69 274 GLY A O 1
ATOM 2156 N N . LEU A 1 275 ? -6.621 -19.625 -24.031 1 96.31 275 LEU A N 1
ATOM 2157 C CA . LEU A 1 275 ? -7.59 -20.625 -24.453 1 96.31 275 LEU A CA 1
ATOM 2158 C C . LEU A 1 275 ? -8.422 -20.125 -25.625 1 96.31 275 LEU A C 1
ATOM 2160 O O . LEU A 1 275 ? -8.609 -20.844 -26.609 1 96.31 275 LEU A O 1
ATOM 2164 N N . LYS A 1 276 ? -8.914 -18.891 -25.516 1 96.44 276 LYS A N 1
ATOM 2165 C CA . LYS A 1 276 ? -9.742 -18.312 -26.578 1 96.44 276 LYS A CA 1
ATOM 2166 C C . LYS A 1 276 ? -8.953 -18.172 -27.875 1 96.44 276 LYS A C 1
ATOM 2168 O O . LYS A 1 276 ? -9.492 -18.375 -28.953 1 96.44 276 LYS A O 1
ATOM 2173 N N . SER A 1 277 ? -7.75 -17.75 -27.75 1 95.81 277 SER A N 1
ATOM 2174 C CA . SER A 1 277 ? -6.891 -17.641 -28.922 1 95.81 277 SER A CA 1
ATOM 2175 C C . SER A 1 277 ? -6.73 -18.984 -29.609 1 95.81 277 SER A C 1
ATOM 2177 O O . SER A 1 277 ? -6.73 -19.047 -30.844 1 95.81 277 SER A O 1
ATOM 2179 N N . ARG A 1 278 ? -6.602 -20.031 -28.875 1 93.56 278 ARG A N 1
ATOM 2180 C CA . ARG A 1 278 ? -6.469 -21.375 -29.422 1 93.56 278 ARG A CA 1
ATOM 2181 C C . ARG A 1 278 ? -7.746 -21.812 -30.141 1 93.56 278 ARG A C 1
ATOM 2183 O O . ARG A 1 278 ? -7.691 -22.312 -31.266 1 93.56 278 ARG A O 1
ATOM 2190 N N . LEU A 1 279 ? -8.789 -21.547 -29.453 1 91.69 279 LEU A N 1
ATOM 2191 C CA . LEU A 1 279 ? -10.07 -21.953 -30.016 1 91.69 279 LEU A CA 1
ATOM 2192 C C . LEU A 1 279 ? -10.383 -21.203 -31.297 1 91.69 279 LEU A C 1
ATOM 2194 O O . LEU A 1 279 ? -10.945 -21.781 -32.25 1 91.69 279 LEU A O 1
ATOM 2198 N N . LYS A 1 280 ? -10.047 -19.969 -31.375 1 91.38 280 LYS A N 1
ATOM 2199 C CA . LYS A 1 280 ? -10.25 -19.172 -32.594 1 91.38 280 LYS A CA 1
ATOM 2200 C C . LYS A 1 280 ? -9.383 -19.688 -33.75 1 91.38 280 LYS A C 1
ATOM 2202 O O . LYS A 1 280 ? -9.836 -19.719 -34.875 1 91.38 280 LYS A O 1
ATOM 2207 N N . LYS A 1 281 ? -8.266 -20.078 -33.5 1 89.88 281 LYS A N 1
ATOM 2208 C CA . LYS A 1 281 ? -7.367 -20.594 -34.531 1 89.88 281 LYS A CA 1
ATOM 2209 C C . LYS A 1 281 ? -7.863 -21.938 -35.062 1 89.88 281 LYS A C 1
ATOM 2211 O O . LYS A 1 281 ? -7.773 -22.219 -36.25 1 89.88 281 LYS A O 1
ATOM 2216 N N . GLU A 1 282 ? -8.281 -22.828 -34.188 1 86 282 GLU A N 1
ATOM 2217 C CA . GLU A 1 282 ? -8.797 -24.141 -34.594 1 86 282 GLU A CA 1
ATOM 2218 C C . GLU A 1 282 ? -10.062 -24 -35.438 1 86 282 GLU A C 1
ATOM 2220 O O . GLU A 1 282 ? -10.281 -24.781 -36.375 1 86 282 GLU A O 1
ATOM 2225 N N . ALA A 1 283 ? -10.891 -23.047 -35.188 1 85.56 283 ALA A N 1
ATOM 2226 C CA . ALA A 1 283 ? -12.109 -22.797 -35.969 1 85.56 283 ALA A CA 1
ATOM 2227 C C . ALA A 1 283 ? -11.789 -22.25 -37.344 1 85.56 283 ALA A C 1
ATOM 2229 O O . ALA A 1 283 ? -12.516 -22.516 -38.312 1 85.56 283 ALA A O 1
ATOM 2230 N N . SER A 1 284 ? -10.82 -21.516 -37.375 1 81.62 284 SER A N 1
ATOM 2231 C CA . SER A 1 284 ? -10.445 -20.938 -38.688 1 81.62 284 SER A CA 1
ATOM 2232 C C . SER A 1 284 ? -9.82 -22 -39.594 1 81.62 284 SER A C 1
ATOM 2234 O O . SER A 1 284 ? -9.961 -21.922 -40.812 1 81.62 284 SER A O 1
ATOM 2236 N N . VAL A 1 285 ? -9.141 -22.906 -39.062 1 75.94 285 VAL A N 1
ATOM 2237 C CA . VAL A 1 285 ? -8.539 -23.953 -39.875 1 75.94 285 VAL A CA 1
ATOM 2238 C C . VAL A 1 285 ? -9.602 -24.969 -40.281 1 75.94 285 VAL A C 1
ATOM 2240 O O . VAL A 1 285 ? -9.523 -25.578 -41.344 1 75.94 285 VAL A O 1
ATOM 2243 N N . GLY A 1 286 ? -10.523 -25.25 -39.438 1 64.94 286 GLY A N 1
ATOM 2244 C CA . GLY A 1 286 ? -11.562 -26.219 -39.75 1 64.94 286 GLY A CA 1
ATOM 2245 C C . GLY A 1 286 ? -12.594 -25.672 -40.719 1 64.94 286 GLY A C 1
ATOM 2246 O O . GLY A 1 286 ? -13.398 -26.422 -41.281 1 64.94 286 GLY A O 1
ATOM 2247 N N . SER A 1 287 ? -12.742 -24.406 -40.906 1 50.72 287 SER A N 1
ATOM 2248 C CA . SER A 1 287 ? -13.609 -23.938 -41.969 1 50.72 287 SER A CA 1
ATOM 2249 C C . SER A 1 287 ? -12.852 -23.828 -43.281 1 50.72 287 SER A C 1
ATOM 2251 O O . SER A 1 287 ? -11.656 -23.516 -43.312 1 50.72 287 SER A O 1
ATOM 2253 N N . MET B 1 1 ? -31.047 7.125 46.25 1 19.23 1 MET B N 1
ATOM 2254 C CA . MET B 1 1 ? -31.484 6.254 45.156 1 19.23 1 MET B CA 1
ATOM 2255 C C . MET B 1 1 ? -31.375 6.965 43.812 1 19.23 1 MET B C 1
ATOM 2257 O O . MET B 1 1 ? -31.125 6.328 42.781 1 19.23 1 MET B O 1
ATOM 2261 N N . GLN B 1 2 ? -31.562 8.227 43.594 1 19.42 2 GLN B N 1
ATOM 2262 C CA . GLN B 1 2 ? -32.219 8.898 42.469 1 19.42 2 GLN B CA 1
ATOM 2263 C C . GLN B 1 2 ? -31.234 9.234 41.375 1 19.42 2 GLN B C 1
ATOM 2265 O O . GLN B 1 2 ? -31.609 9.336 40.188 1 19.42 2 GLN B O 1
ATOM 2270 N N . ASP B 1 3 ? -30.172 9.703 41.625 1 21.11 3 ASP B N 1
ATOM 2271 C CA . ASP B 1 3 ? -29.516 10.75 40.844 1 21.11 3 ASP B CA 1
ATOM 2272 C C . ASP B 1 3 ? -28.797 10.156 39.625 1 21.11 3 ASP B C 1
ATOM 2274 O O . ASP B 1 3 ? -27.875 10.773 39.094 1 21.11 3 ASP B O 1
ATOM 2278 N N . ARG B 1 4 ? -29.031 8.891 39.438 1 25.25 4 ARG B N 1
ATOM 2279 C CA . ARG B 1 4 ? -28.156 8.203 38.5 1 25.25 4 ARG B CA 1
ATOM 2280 C C . ARG B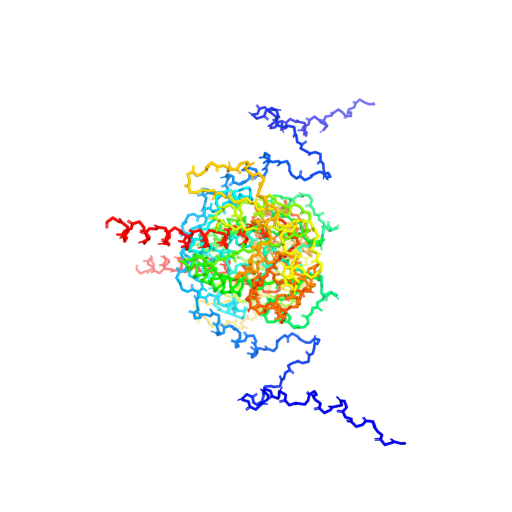 1 4 ? -28.359 8.711 37.062 1 25.25 4 ARG B C 1
ATOM 2282 O O . ARG B 1 4 ? -27.906 8.086 36.125 1 25.25 4 ARG B O 1
ATOM 2289 N N . PRO B 1 5 ? -29.203 9.727 36.812 1 26.08 5 PRO B N 1
ATOM 2290 C CA . PRO B 1 5 ? -29.953 9.836 35.562 1 26.08 5 PRO B CA 1
ATOM 2291 C C . PRO B 1 5 ? -29.109 10.359 34.406 1 26.08 5 PRO B C 1
ATOM 2293 O O . PRO B 1 5 ? -29.297 9.961 33.25 1 26.08 5 PRO B O 1
ATOM 2296 N N . LEU B 1 6 ? -28.344 11.367 34.594 1 26.11 6 LEU B N 1
ATOM 2297 C CA . LEU B 1 6 ? -28.141 12.352 33.531 1 26.11 6 LEU B CA 1
ATOM 2298 C C . LEU B 1 6 ? -27.203 11.82 32.469 1 26.11 6 LEU B C 1
ATOM 2300 O O . LEU B 1 6 ? -27.391 12.062 31.281 1 26.11 6 LEU B O 1
ATOM 2304 N N . LEU B 1 7 ? -26.172 11.211 32.938 1 22.17 7 LEU B N 1
ATOM 2305 C CA . LEU B 1 7 ? -25.016 11.039 32.062 1 22.17 7 LEU B CA 1
ATOM 2306 C C . LEU B 1 7 ? -25.359 10.102 30.906 1 22.17 7 LEU B C 1
ATOM 2308 O O . LEU B 1 7 ? -24.734 10.156 29.844 1 22.17 7 LEU B O 1
ATOM 2312 N N . LEU B 1 8 ? -26.359 9.242 31.031 1 26.11 8 LEU B N 1
ATOM 2313 C CA . LEU B 1 8 ? -26.859 8.227 30.109 1 26.11 8 LEU B CA 1
ATOM 2314 C C . LEU B 1 8 ? -27.469 8.875 28.859 1 26.11 8 LEU B C 1
ATOM 2316 O O . LEU B 1 8 ? -27.578 8.234 27.812 1 26.11 8 LEU B O 1
ATOM 2320 N N . GLN B 1 9 ? -27.953 10.062 28.984 1 24.14 9 GLN B N 1
ATOM 2321 C CA . GLN B 1 9 ? -28.828 10.664 27.984 1 24.14 9 GLN B CA 1
ATOM 2322 C C . GLN B 1 9 ? -28.031 11.102 26.75 1 24.14 9 GLN B C 1
ATOM 2324 O O . GLN B 1 9 ? -28.547 11.047 25.641 1 24.14 9 GLN B O 1
ATOM 2329 N N . LEU B 1 10 ? -26.875 11.641 26.969 1 24.45 10 LEU B N 1
ATOM 2330 C CA . LEU B 1 10 ? -26.266 12.367 25.859 1 24.45 10 LEU B CA 1
ATOM 2331 C C . LEU B 1 10 ? -25.75 11.406 24.797 1 24.45 10 LEU B C 1
ATOM 2333 O O . LEU B 1 10 ? -25.281 11.836 23.734 1 24.45 10 LEU B O 1
ATOM 2337 N N . LEU B 1 11 ? -25.516 10.133 25.094 1 25.48 11 LEU B N 1
ATOM 2338 C CA . LEU B 1 11 ? -25.078 9.164 24.094 1 25.48 11 LEU B CA 1
ATOM 2339 C C . LEU B 1 11 ? -26.125 8.969 23.016 1 25.48 11 LEU B C 1
ATOM 2341 O O . LEU B 1 11 ? -25.922 8.195 22.078 1 25.48 11 LEU B O 1
ATOM 2345 N N . LYS B 1 12 ? -27.359 9.328 23.156 1 27.44 12 LYS B N 1
ATOM 2346 C CA . LYS B 1 12 ? -28.547 8.898 22.438 1 27.44 12 LYS B CA 1
ATOM 2347 C C . LYS B 1 12 ? -28.641 9.586 21.062 1 27.44 12 LYS B C 1
ATOM 2349 O O . LYS B 1 12 ? -29.188 9.016 20.125 1 27.44 12 LYS B O 1
ATOM 2354 N N . ASN B 1 13 ? -28.469 10.852 20.969 1 26.41 13 ASN B N 1
ATOM 2355 C CA . ASN B 1 13 ? -29.172 11.508 19.875 1 26.41 13 ASN B CA 1
ATOM 2356 C C . ASN B 1 13 ? -28.469 11.273 18.547 1 26.41 13 ASN B C 1
ATOM 2358 O O . ASN B 1 13 ? -29 11.633 17.484 1 26.41 13 ASN B O 1
ATOM 2362 N N . TYR B 1 14 ? -27.219 11.312 18.438 1 27.47 14 TYR B N 1
ATOM 2363 C CA . TYR B 1 14 ? -26.828 11.43 17.047 1 27.47 14 TYR B CA 1
ATOM 2364 C C . TYR B 1 14 ? -27.094 10.133 16.297 1 27.47 14 TYR B C 1
ATOM 2366 O O . TYR B 1 14 ? -26.266 9.211 16.328 1 27.47 14 TYR B O 1
ATOM 2374 N N . ASP B 1 15 ? -28.328 9.57 16.266 1 28.22 15 ASP B N 1
ATOM 2375 C CA . ASP B 1 15 ? -29.031 8.43 15.695 1 28.22 15 ASP B CA 1
ATOM 2376 C C . ASP B 1 15 ? -28.938 8.414 14.172 1 28.22 15 ASP B C 1
ATOM 2378 O O . ASP B 1 15 ? -29.703 9.102 13.492 1 28.22 15 ASP B O 1
ATOM 2382 N N . ASN B 1 16 ? -27.828 8.602 13.586 1 27.58 16 ASN B N 1
ATOM 2383 C CA . ASN B 1 16 ? -27.797 8.5 12.133 1 27.58 16 ASN B CA 1
ATOM 2384 C C . ASN B 1 16 ? -28.625 7.32 11.633 1 27.58 16 ASN B C 1
ATOM 2386 O O . ASN B 1 16 ? -28.453 6.883 10.492 1 27.58 16 ASN B O 1
ATOM 2390 N N . THR B 1 17 ? -29.375 6.602 12.477 1 30.83 17 THR B N 1
ATOM 2391 C CA . THR B 1 17 ? -30.422 5.641 12.141 1 30.83 17 THR B CA 1
ATOM 2392 C C . THR B 1 17 ? -31.484 6.289 11.25 1 30.83 17 THR B C 1
ATOM 2394 O O . THR B 1 17 ? -32.312 5.594 10.664 1 30.83 17 THR B O 1
ATOM 2397 N N . THR B 1 18 ? -31.781 7.527 11.484 1 33.59 18 THR B N 1
ATOM 2398 C CA . THR B 1 18 ? -32.938 8.102 10.781 1 33.59 18 THR B CA 1
ATOM 2399 C C . THR B 1 18 ? -32.688 8.117 9.273 1 33.59 18 THR B C 1
ATOM 2401 O O . THR B 1 18 ? -33.625 8 8.492 1 33.59 18 THR B O 1
ATOM 2404 N N . LYS B 1 19 ? -31.562 8.539 8.828 1 32.75 19 LYS B N 1
ATOM 2405 C CA . LYS B 1 19 ? -31.562 8.68 7.375 1 32.75 19 LYS B CA 1
ATOM 2406 C C . LYS B 1 19 ? -31.547 7.309 6.695 1 32.75 19 LYS B C 1
ATOM 2408 O O . LYS B 1 19 ? -32.188 7.121 5.652 1 32.75 19 LYS B O 1
ATOM 2413 N N . PHE B 1 20 ? -30.656 6.312 7.043 1 30.14 20 PHE B N 1
ATOM 2414 C CA . PHE B 1 20 ? -30.781 4.949 6.539 1 30.14 20 PHE B CA 1
ATOM 2415 C C . PHE B 1 20 ? -31.188 3.998 7.656 1 30.14 20 PHE B C 1
ATOM 2417 O O . PHE B 1 20 ? -30.344 3.461 8.367 1 30.14 20 PHE B O 1
ATOM 2424 N N . PRO B 1 21 ? -32.375 4.012 8.242 1 29.77 21 PRO B N 1
ATOM 2425 C CA . PRO B 1 21 ? -32.906 3.307 9.414 1 29.77 21 PRO B CA 1
ATOM 2426 C C . PRO B 1 21 ? -32.5 1.837 9.453 1 29.77 21 PRO B C 1
ATOM 2428 O O . PRO B 1 21 ? -32.344 1.263 10.531 1 29.77 21 PRO B O 1
ATOM 2431 N N . PHE B 1 22 ? -32.656 1.208 8.391 1 30.06 22 PHE B N 1
ATOM 2432 C CA . PHE B 1 22 ? -32.594 -0.248 8.406 1 30.06 22 PHE B CA 1
ATOM 2433 C C . PHE B 1 22 ? -31.156 -0.731 8.406 1 30.06 22 PHE B C 1
ATOM 2435 O O . PHE B 1 22 ? -30.891 -1.893 8.094 1 30.06 22 PHE B O 1
ATOM 2442 N N . LEU B 1 23 ? -30.25 0.135 8.438 1 29.3 23 LEU B N 1
ATOM 2443 C CA . LEU B 1 23 ? -28.906 -0.418 8.328 1 29.3 23 LEU B CA 1
ATOM 2444 C C . LEU B 1 23 ? -28.469 -1.054 9.648 1 29.3 23 LEU B C 1
ATOM 2446 O O . LEU B 1 23 ? -28.5 -0.403 10.695 1 29.3 23 LEU B O 1
ATOM 2450 N N . ILE B 1 24 ? -28.734 -2.287 9.82 1 30.61 24 ILE B N 1
ATOM 2451 C CA . ILE B 1 24 ? -28.297 -3.029 10.992 1 30.61 24 ILE B CA 1
ATOM 2452 C C . ILE B 1 24 ? -26.781 -3.004 11.078 1 30.61 24 ILE B C 1
ATOM 2454 O O . ILE B 1 24 ? -26.094 -3.516 10.188 1 30.61 24 ILE B O 1
ATOM 2458 N N . PRO B 1 25 ? -26.203 -2.197 11.852 1 30.44 25 PRO B N 1
ATOM 2459 C CA . PRO B 1 25 ? -24.734 -2.074 11.977 1 30.44 25 PRO B CA 1
ATOM 2460 C C . PRO B 1 25 ? -24.078 -3.379 12.406 1 30.44 25 PRO B C 1
ATOM 2462 O O . PRO B 1 25 ? -24.672 -4.164 13.148 1 30.44 25 PRO B O 1
ATOM 2465 N N . SER B 1 26 ? -23.25 -3.975 11.547 1 30.95 26 SER B N 1
ATOM 2466 C CA . SER B 1 26 ? -22.641 -5.238 11.945 1 30.95 26 SER B CA 1
ATOM 2467 C C . SER B 1 26 ? -21.875 -5.09 13.258 1 30.95 26 SER B C 1
ATOM 2469 O O . SER B 1 26 ? -21.422 -3.998 13.594 1 30.95 26 SER B O 1
ATOM 2471 N N . ALA B 1 27 ? -22.078 -5.922 14.219 1 31.69 27 ALA B N 1
ATOM 2472 C CA . ALA B 1 27 ? -21.422 -5.984 15.523 1 31.69 27 ALA B CA 1
ATOM 2473 C C . ALA B 1 27 ? -19.906 -5.875 15.391 1 31.69 27 ALA B C 1
ATOM 2475 O O . ALA B 1 27 ? -19.344 -6.203 14.336 1 31.69 27 ALA B O 1
ATOM 2476 N N . ASN B 1 28 ? -19.188 -5.332 16.391 1 33.84 28 ASN B N 1
ATOM 2477 C CA . ASN B 1 28 ? -17.812 -4.918 16.594 1 33.84 28 ASN B CA 1
ATOM 2478 C C . ASN B 1 28 ? -16.828 -5.973 16.094 1 33.84 28 ASN B C 1
ATOM 2480 O O . ASN B 1 28 ? -15.68 -5.66 15.766 1 33.84 28 ASN B O 1
ATOM 2484 N N . ASP B 1 29 ? -17 -7.215 16.328 1 30.8 29 ASP B N 1
ATOM 2485 C CA . ASP B 1 29 ? -16.109 -8.359 16.109 1 30.8 29 ASP B CA 1
ATOM 2486 C C . ASP B 1 29 ? -16.266 -8.906 14.695 1 30.8 29 ASP B C 1
ATOM 2488 O O . ASP B 1 29 ? -15.641 -9.906 14.344 1 30.8 29 ASP B O 1
ATOM 2492 N N . LYS B 1 30 ? -17.375 -8.586 13.938 1 35.59 30 LYS B N 1
ATOM 2493 C CA . LYS B 1 30 ? -17.703 -9.242 12.68 1 35.59 30 LYS B CA 1
ATOM 2494 C C . LYS B 1 30 ? -17.25 -8.406 11.484 1 35.59 30 LYS B C 1
ATOM 2496 O O . LYS B 1 30 ? -17.156 -7.18 11.578 1 35.59 30 LYS B O 1
ATOM 2501 N N . PRO B 1 31 ? -16.766 -9.047 10.336 1 31.55 31 PRO B N 1
ATOM 2502 C CA . PRO B 1 31 ? -16.344 -8.406 9.086 1 31.55 31 PRO B CA 1
ATOM 2503 C C . PRO B 1 31 ? -17.344 -7.355 8.594 1 31.55 31 PRO B C 1
ATOM 2505 O O . PRO B 1 31 ? -18.516 -7.391 8.977 1 31.55 31 PRO B O 1
ATOM 2508 N N . PHE B 1 32 ? -16.922 -6.27 8.219 1 35.38 32 PHE B N 1
ATOM 2509 C CA . PHE B 1 32 ? -17.844 -5.289 7.664 1 35.38 32 PHE B CA 1
ATOM 2510 C C . PHE B 1 32 ? -18.906 -5.969 6.816 1 35.38 32 PHE B C 1
ATOM 2512 O O . PHE B 1 32 ? -18.625 -6.965 6.141 1 35.38 32 PHE B O 1
ATOM 2519 N N . THR B 1 33 ? -20.094 -5.605 7.125 1 35.38 33 THR B N 1
ATOM 2520 C CA . THR B 1 33 ? -21.188 -6.156 6.332 1 35.38 33 THR B CA 1
ATOM 2521 C C . THR B 1 33 ? -21.031 -5.77 4.863 1 35.38 33 THR B C 1
ATOM 2523 O O . THR B 1 33 ? -20.375 -4.785 4.539 1 35.38 33 THR B O 1
ATOM 2526 N N . LYS B 1 34 ? -21.516 -6.594 3.852 1 35.41 34 LYS B N 1
ATOM 2527 C CA . LYS B 1 34 ? -21.516 -6.395 2.406 1 35.41 34 LYS B CA 1
ATOM 2528 C C . LYS B 1 34 ? -21.984 -4.992 2.045 1 35.41 34 LYS B C 1
ATOM 2530 O O . LYS B 1 34 ? -21.438 -4.359 1.142 1 35.41 34 LYS B O 1
ATOM 2535 N N . GLN B 1 35 ? -22.938 -4.578 2.791 1 33.44 35 GLN B N 1
ATOM 2536 C CA . GLN B 1 35 ? -23.578 -3.311 2.451 1 33.44 35 GLN B CA 1
ATOM 2537 C C . GLN B 1 35 ? -22.656 -2.131 2.773 1 33.44 35 GLN B C 1
ATOM 2539 O O . GLN B 1 35 ? -22.547 -1.19 1.983 1 33.44 35 GLN B O 1
ATOM 2544 N N . GLU B 1 36 ? -22.078 -2.264 3.912 1 37.97 36 GLU B N 1
ATOM 2545 C CA . GLU B 1 36 ? -21.25 -1.127 4.316 1 37.97 36 GLU B CA 1
ATOM 2546 C C . GLU B 1 36 ? -20.016 -1.004 3.436 1 37.97 36 GLU B C 1
ATOM 2548 O O . GLU B 1 36 ? -19.625 0.101 3.053 1 37.97 36 GLU B O 1
ATOM 2553 N N . LEU B 1 37 ? -19.469 -2.117 3.088 1 37.03 37 LEU B N 1
ATOM 2554 C CA . LEU B 1 37 ? -18.328 -2.127 2.178 1 37.03 37 LEU B CA 1
ATOM 2555 C C . LEU B 1 37 ? -18.703 -1.548 0.82 1 37.03 37 LEU B C 1
ATOM 2557 O O . LEU B 1 37 ? -17.922 -0.796 0.222 1 37.03 37 LEU B O 1
ATOM 2561 N N . TYR B 1 38 ? -19.969 -1.847 0.44 1 34.66 38 TYR B N 1
ATOM 2562 C CA . TYR B 1 38 ? -20.5 -1.345 -0.827 1 34.66 38 TYR B CA 1
ATOM 2563 C C . TYR B 1 38 ? -20.594 0.175 -0.81 1 34.66 38 TYR B C 1
ATOM 2565 O O . TYR B 1 38 ? -20.188 0.842 -1.766 1 34.66 38 TYR B O 1
ATOM 2573 N N . LEU B 1 39 ? -21.172 0.709 0.237 1 36.75 39 LEU B N 1
ATOM 2574 C CA . LEU B 1 39 ? -21.391 2.152 0.302 1 36.75 39 LEU B CA 1
ATOM 2575 C C . LEU B 1 39 ? -20.047 2.895 0.271 1 36.75 39 LEU B C 1
ATOM 2577 O O . LEU B 1 39 ? -19.938 3.938 -0.377 1 36.75 39 LEU B O 1
ATOM 2581 N N . ARG B 1 40 ? -19.125 2.422 0.912 1 38.72 40 ARG B N 1
ATOM 2582 C CA . ARG B 1 40 ? -17.812 3.082 0.96 1 38.72 40 ARG B CA 1
ATOM 2583 C C . ARG B 1 40 ? -17.109 3.006 -0.391 1 38.72 40 ARG B C 1
ATOM 2585 O O . ARG B 1 40 ? -16.484 3.973 -0.825 1 38.72 40 ARG B O 1
ATOM 2592 N N . GLN B 1 41 ? -17.453 1.947 -1.062 1 34.47 41 GLN B N 1
ATOM 2593 C CA . GLN B 1 41 ? -16.906 1.765 -2.408 1 34.47 41 GLN B CA 1
ATOM 2594 C C . GLN B 1 41 ? -17.531 2.756 -3.387 1 34.47 41 GLN B C 1
ATOM 2596 O O . GLN B 1 41 ? -16.844 3.289 -4.258 1 34.47 41 GLN B O 1
ATOM 2601 N N . LEU B 1 42 ? -18.75 2.93 -3.197 1 31.8 42 LEU B N 1
ATOM 2602 C CA . LEU B 1 42 ? -19.453 3.844 -4.086 1 31.8 42 LEU B CA 1
ATOM 2603 C C . LEU B 1 42 ? -18.875 5.25 -3.994 1 31.8 42 LEU B C 1
ATOM 2605 O O . LEU B 1 42 ? -18.688 5.922 -5.012 1 31.8 42 LEU B O 1
ATOM 2609 N N . LYS B 1 43 ? -18.609 5.688 -2.883 1 35.69 43 LYS B N 1
ATOM 2610 C CA . LYS B 1 43 ? -18.141 7.062 -2.73 1 35.69 43 LYS B CA 1
ATOM 2611 C C . LYS B 1 43 ? -16.75 7.238 -3.328 1 35.69 43 LYS B C 1
ATOM 2613 O O . LYS B 1 43 ? -16.453 8.281 -3.92 1 35.69 43 LYS B O 1
ATOM 2618 N N . HIS B 1 44 ? -15.977 6.27 -3.373 1 32.31 44 HIS B N 1
ATOM 2619 C CA . HIS B 1 44 ? -14.586 6.305 -3.809 1 32.31 44 HIS B CA 1
ATOM 2620 C C . HIS B 1 44 ? -14.484 6.375 -5.328 1 32.31 44 HIS B C 1
ATOM 2622 O O . HIS B 1 44 ? -13.633 7.082 -5.867 1 32.31 44 HIS B O 1
ATOM 2628 N N . ALA B 1 45 ? -15.336 5.777 -6.043 1 29.64 45 ALA B N 1
ATOM 2629 C CA . ALA B 1 45 ? -15.305 5.715 -7.5 1 29.64 45 ALA B CA 1
ATOM 2630 C C . ALA B 1 45 ? -15.453 7.105 -8.109 1 29.64 45 ALA B C 1
ATOM 2632 O O . ALA B 1 45 ? -14.891 7.391 -9.172 1 29.64 45 ALA B O 1
ATOM 2633 N N . SER B 1 46 ? -16.031 7.906 -7.539 1 28.91 46 SER B N 1
ATOM 2634 C CA . SER B 1 46 ? -16.297 9.195 -8.172 1 28.91 46 SER B CA 1
ATOM 2635 C C . SER B 1 46 ? -15.031 10.023 -8.297 1 28.91 46 SER B C 1
ATOM 2637 O O . SER B 1 46 ? -14.852 10.766 -9.266 1 28.91 46 SER B O 1
ATOM 2639 N N . HIS B 1 47 ? -14.109 10.047 -7.387 1 29.95 47 HIS B N 1
ATOM 2640 C CA . HIS B 1 47 ? -13.102 11.102 -7.305 1 29.95 47 HIS B CA 1
ATOM 2641 C C . HIS B 1 47 ? -11.82 10.695 -8.016 1 29.95 47 HIS B C 1
ATOM 2643 O O . HIS B 1 47 ? -11 11.547 -8.367 1 29.95 47 HIS B O 1
ATOM 2649 N N . MET B 1 48 ? -11.516 9.5 -8.352 1 28.95 48 MET B N 1
ATOM 2650 C CA . MET B 1 48 ? -10.195 9.031 -8.766 1 28.95 48 MET B CA 1
ATOM 2651 C C . MET B 1 48 ? -9.977 9.266 -10.258 1 28.95 48 MET B C 1
ATOM 2653 O O . MET B 1 48 ? -8.945 8.883 -10.805 1 28.95 48 MET B O 1
ATOM 2657 N N . GLY B 1 49 ? -10.68 9.812 -11.109 1 24.03 49 GLY B N 1
ATOM 2658 C CA . GLY B 1 49 ? -10.484 9.859 -12.555 1 24.03 49 GLY B CA 1
ATOM 2659 C C . GLY B 1 49 ? -9.242 10.633 -12.961 1 24.03 49 GLY B C 1
ATOM 2660 O O . GLY B 1 49 ? -8.688 10.406 -14.031 1 24.03 49 GLY B O 1
ATOM 2661 N N . ARG B 1 50 ? -8.82 11.719 -12.469 1 27.25 50 ARG B N 1
ATOM 2662 C CA . ARG B 1 50 ? -7.922 12.578 -13.219 1 27.25 50 ARG B CA 1
ATOM 2663 C C . ARG B 1 50 ? -6.469 12.172 -13.016 1 27.25 50 ARG B C 1
ATOM 2665 O O . ARG B 1 50 ? -5.555 12.812 -13.539 1 27.25 50 ARG B O 1
ATOM 2672 N N . MET B 1 51 ? -5.988 11.367 -12.062 1 26.81 51 MET B N 1
ATOM 2673 C CA . MET B 1 51 ? -4.562 11.414 -11.75 1 26.81 51 MET B CA 1
ATOM 2674 C C . MET B 1 51 ? -3.791 10.398 -12.586 1 26.81 51 MET B C 1
ATOM 2676 O O . MET B 1 51 ? -4.133 9.219 -12.609 1 26.81 51 MET B O 1
ATOM 2680 N N . GLY B 1 52 ? -3.17 10.703 -13.695 1 23.56 52 GLY B N 1
ATOM 2681 C CA . GLY B 1 52 ? -2.291 10.086 -14.672 1 23.56 52 GLY B CA 1
ATOM 2682 C C . GLY B 1 52 ? -1.125 9.344 -14.047 1 23.56 52 GLY B C 1
ATOM 2683 O O . GLY B 1 52 ? -0.57 9.789 -13.039 1 23.56 52 GLY B O 1
ATOM 2684 N N . ALA B 1 53 ? -1.015 8.016 -14.172 1 28.38 53 ALA B N 1
ATOM 2685 C CA . ALA B 1 53 ? -0.137 7.016 -13.578 1 28.38 53 ALA B CA 1
ATOM 2686 C C . ALA B 1 53 ? 1.305 7.203 -14.047 1 28.38 53 ALA B C 1
ATOM 2688 O O . ALA B 1 53 ? 1.644 6.875 -15.18 1 28.38 53 ALA B O 1
ATOM 2689 N N . ASP B 1 54 ? 1.983 8.297 -13.883 1 27.36 54 ASP B N 1
ATOM 2690 C CA . ASP B 1 54 ? 3.42 8.344 -14.141 1 27.36 54 ASP B CA 1
ATOM 2691 C C . ASP B 1 54 ? 4.188 7.5 -13.125 1 27.36 54 ASP B C 1
ATOM 2693 O O . ASP B 1 54 ? 4.195 7.801 -11.93 1 27.36 54 ASP B O 1
ATOM 2697 N N . VAL B 1 55 ? 4.438 6.25 -13.297 1 30.03 55 VAL B N 1
ATOM 2698 C CA . VAL B 1 55 ? 4.996 5.195 -12.461 1 30.03 55 VAL B CA 1
ATOM 2699 C C . VAL B 1 55 ? 6.484 5.461 -12.227 1 30.03 55 VAL B C 1
ATOM 2701 O O . VAL B 1 55 ? 7.176 4.645 -11.609 1 30.03 55 VAL B O 1
ATOM 2704 N N . THR B 1 56 ? 7.18 6.426 -12.742 1 31.81 56 THR B N 1
ATOM 2705 C CA . THR B 1 56 ? 8.633 6.52 -12.641 1 31.81 56 THR B CA 1
ATOM 2706 C C . THR B 1 56 ? 9.062 6.816 -11.203 1 31.81 56 THR B C 1
ATOM 2708 O O . THR B 1 56 ? 10.234 7.062 -10.938 1 31.81 56 THR B O 1
ATOM 2711 N N . ASN B 1 57 ? 8.352 7.086 -10.234 1 34.53 57 ASN B N 1
ATOM 2712 C CA . ASN B 1 57 ? 8.875 7.949 -9.18 1 34.53 57 ASN B CA 1
ATOM 2713 C C . ASN B 1 57 ? 9.398 7.137 -7.996 1 34.53 57 ASN B C 1
ATOM 2715 O O . ASN B 1 57 ? 8.617 6.535 -7.258 1 34.53 57 ASN B O 1
ATOM 2719 N N . ILE B 1 58 ? 10.766 6.504 -8.211 1 38.53 58 ILE B N 1
ATOM 2720 C CA . ILE B 1 58 ? 11.523 6.074 -7.043 1 38.53 58 ILE B CA 1
ATOM 2721 C C . ILE B 1 58 ? 11.406 7.125 -5.938 1 38.53 58 ILE B C 1
ATOM 2723 O O . ILE B 1 58 ? 11.656 8.312 -6.168 1 38.53 58 ILE B O 1
ATOM 2727 N N . TYR B 1 59 ? 11.055 6.531 -4.91 1 45.53 59 TYR B N 1
ATOM 2728 C CA . TYR B 1 59 ? 10.93 7.477 -3.807 1 45.53 59 TYR B CA 1
ATOM 2729 C C . TYR B 1 59 ? 12.297 7.941 -3.32 1 45.53 59 TYR B C 1
ATOM 2731 O O . TYR B 1 59 ? 13.172 7.121 -3.033 1 45.53 59 TYR B O 1
ATOM 2739 N N . LYS B 1 60 ? 12.703 9.031 -3.637 1 49.66 60 LYS B N 1
ATOM 2740 C CA . LYS B 1 60 ? 13.883 9.719 -3.115 1 49.66 60 LYS B CA 1
ATOM 2741 C C . LYS B 1 60 ? 13.523 10.594 -1.918 1 49.66 60 LYS B C 1
ATOM 2743 O O . LYS B 1 60 ? 13.156 11.766 -2.082 1 49.66 60 LYS B O 1
ATOM 2748 N N . PRO B 1 61 ? 13.797 9.898 -0.646 1 57.22 61 PRO B N 1
ATOM 2749 C CA . PRO B 1 61 ? 13.32 10.625 0.531 1 57.22 61 PRO B CA 1
ATOM 2750 C C . PRO B 1 61 ? 13.914 12.023 0.646 1 57.22 61 PRO B C 1
ATOM 2752 O O . PRO B 1 61 ? 13.211 12.969 1.002 1 57.22 61 PRO B O 1
ATOM 2755 N N . HIS B 1 62 ? 15.32 12.086 0.26 1 67.81 62 HIS B N 1
ATOM 2756 C CA . HIS B 1 62 ? 15.945 13.398 0.399 1 67.81 62 HIS B CA 1
ATOM 2757 C C . HIS B 1 62 ? 15.359 14.391 -0.597 1 67.81 62 HIS B C 1
ATOM 2759 O O . HIS B 1 62 ? 15.344 15.602 -0.34 1 67.81 62 HIS B O 1
ATOM 2765 N N . LYS B 1 63 ? 14.82 13.766 -1.669 1 74.06 63 LYS B N 1
ATOM 2766 C CA . LYS B 1 63 ? 14.281 14.656 -2.691 1 74.06 63 LYS B CA 1
ATOM 2767 C C . LYS B 1 63 ? 12.914 15.203 -2.281 1 74.06 63 LYS B C 1
ATOM 2769 O O . LYS B 1 63 ? 12.508 16.281 -2.729 1 74.06 63 LYS B O 1
ATOM 2774 N N . ASP B 1 64 ? 12.375 14.461 -1.328 1 81.25 64 ASP B N 1
ATOM 2775 C CA . ASP B 1 64 ? 11.055 14.922 -0.908 1 81.25 64 ASP B CA 1
ATOM 2776 C C . ASP B 1 64 ? 11.148 16.234 -0.132 1 81.25 64 ASP B C 1
ATOM 2778 O O . ASP B 1 64 ? 10.211 17.031 -0.138 1 81.25 64 ASP B O 1
ATOM 2782 N N . VAL B 1 65 ? 12.32 16.391 0.441 1 81.81 65 VAL B N 1
ATOM 2783 C CA . VAL B 1 65 ? 12.508 17.594 1.242 1 81.81 65 VAL B CA 1
ATOM 2784 C C . VAL B 1 65 ? 13.086 18.703 0.37 1 81.81 65 VAL B C 1
ATOM 2786 O O . VAL B 1 65 ? 12.57 19.828 0.372 1 81.81 65 VAL B O 1
ATOM 2789 N N . SER B 1 66 ? 14.031 18.375 -0.493 1 83.12 66 SER B N 1
ATOM 2790 C CA . SER B 1 66 ? 14.742 19.391 -1.272 1 83.12 66 SER B CA 1
ATOM 2791 C C . SER B 1 66 ? 13.969 19.75 -2.537 1 83.12 66 SER B C 1
ATOM 2793 O O . SER B 1 66 ? 13.969 20.906 -2.959 1 83.12 66 SER B O 1
ATOM 2795 N N . SER B 1 67 ? 13.297 18.75 -3.164 1 86.19 67 SER B N 1
ATOM 2796 C CA . SER B 1 67 ? 12.523 18.969 -4.379 1 86.19 67 SER B CA 1
ATOM 2797 C C . SER B 1 67 ? 11.172 18.25 -4.309 1 86.19 67 SER B C 1
ATOM 2799 O O . SER B 1 67 ? 10.906 17.344 -5.09 1 86.19 67 SER B O 1
ATOM 2801 N N . PRO B 1 68 ? 10.367 18.812 -3.473 1 87.38 68 PRO B N 1
ATOM 2802 C CA . PRO B 1 68 ? 9.086 18.141 -3.246 1 87.38 68 PRO B CA 1
ATOM 2803 C C . PRO B 1 68 ? 8.188 18.172 -4.477 1 87.38 68 PRO B C 1
ATOM 2805 O O . PRO B 1 68 ? 8.305 19.062 -5.32 1 87.38 68 PRO B O 1
ATOM 2808 N N . ASN B 1 69 ? 7.379 17.219 -4.582 1 85.19 69 ASN B N 1
ATOM 2809 C CA . ASN B 1 69 ? 6.402 17.125 -5.66 1 85.19 69 ASN B CA 1
ATOM 2810 C C . ASN B 1 69 ? 5.188 18.016 -5.398 1 85.19 69 ASN B C 1
ATOM 2812 O O . ASN B 1 69 ? 4.805 18.219 -4.246 1 85.19 69 ASN B O 1
ATOM 2816 N N . SER B 1 70 ? 4.715 18.531 -6.492 1 93.56 70 SER B N 1
ATOM 2817 C CA . SER B 1 70 ? 3.418 19.188 -6.406 1 93.56 70 SER B CA 1
ATOM 2818 C C . SER B 1 70 ? 2.291 18.172 -6.234 1 93.56 70 SER B C 1
ATOM 2820 O O . SER B 1 70 ? 2.441 17.016 -6.594 1 93.56 70 SER B O 1
ATOM 2822 N N . ILE B 1 71 ? 1.208 18.641 -5.688 1 93.88 71 ILE B N 1
ATOM 2823 C CA . ILE B 1 71 ? 0.072 17.781 -5.375 1 93.88 71 ILE B CA 1
ATOM 2824 C C . ILE B 1 71 ? -0.458 17.141 -6.652 1 93.88 71 ILE B C 1
ATOM 2826 O O . ILE B 1 71 ? -0.945 16 -6.629 1 93.88 71 ILE B O 1
ATOM 2830 N N . ASP B 1 72 ? -0.305 17.797 -7.758 1 92.06 72 ASP B N 1
ATOM 2831 C CA . ASP B 1 72 ? -0.837 17.312 -9.023 1 92.06 72 ASP B CA 1
ATOM 2832 C C . ASP B 1 72 ? -0.043 16.109 -9.531 1 92.06 72 ASP B C 1
ATOM 2834 O O . ASP B 1 72 ? -0.524 15.352 -10.375 1 92.06 72 ASP B O 1
ATOM 2838 N N . LYS B 1 73 ? 1.136 15.883 -9.023 1 91.94 73 LYS B N 1
ATOM 2839 C CA . L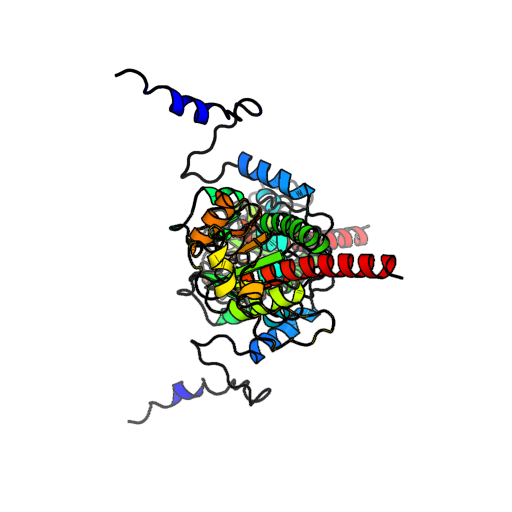YS B 1 73 ? 2.016 14.82 -9.484 1 91.94 73 LYS B CA 1
ATOM 2840 C C . LYS B 1 73 ? 2.023 13.648 -8.508 1 91.94 73 LYS B C 1
ATOM 2842 O O . LYS B 1 73 ? 2.713 12.648 -8.727 1 91.94 73 LYS B O 1
ATOM 2847 N N . ILE B 1 74 ? 1.267 13.812 -7.469 1 92.38 74 ILE B N 1
ATOM 2848 C CA . ILE B 1 74 ? 1.297 12.773 -6.441 1 92.38 74 ILE B CA 1
ATOM 2849 C C . ILE B 1 74 ? 0.348 11.641 -6.82 1 92.38 74 ILE B C 1
ATOM 2851 O O . ILE B 1 74 ? -0.782 11.891 -7.246 1 92.38 74 ILE B O 1
ATOM 2855 N N . THR B 1 75 ? 0.872 10.484 -6.695 1 89.19 75 THR B N 1
ATOM 2856 C CA . THR B 1 75 ? 0.093 9.281 -6.965 1 89.19 75 THR B CA 1
ATOM 2857 C C . THR B 1 75 ? -0.003 8.406 -5.715 1 89.19 75 THR B C 1
ATOM 2859 O O . THR B 1 75 ? 0.761 8.594 -4.766 1 89.19 75 THR B O 1
ATOM 2862 N N . ILE B 1 76 ? -0.937 7.504 -5.742 1 88.81 76 ILE B N 1
ATOM 2863 C CA . ILE B 1 76 ? -1.088 6.523 -4.672 1 88.81 76 ILE B CA 1
ATOM 2864 C C . ILE B 1 76 ? 0.201 5.719 -4.523 1 88.81 76 ILE B C 1
ATOM 2866 O O . ILE B 1 76 ? 0.614 5.395 -3.406 1 88.81 76 ILE B O 1
ATOM 2870 N N . ASN B 1 77 ? 0.807 5.426 -5.648 1 85.38 77 ASN B N 1
ATOM 2871 C CA . ASN B 1 77 ? 2.055 4.668 -5.637 1 85.38 77 ASN B CA 1
ATOM 2872 C C . ASN B 1 77 ? 3.143 5.395 -4.852 1 85.38 77 ASN B C 1
ATOM 2874 O O . ASN B 1 77 ? 3.896 4.766 -4.105 1 85.38 77 ASN B O 1
ATOM 2878 N N . LYS B 1 78 ? 3.207 6.645 -5.016 1 90.25 78 LYS B N 1
ATOM 2879 C CA . LYS B 1 78 ? 4.211 7.426 -4.305 1 90.25 78 LYS B CA 1
ATOM 2880 C C . LYS B 1 78 ? 3.92 7.461 -2.805 1 90.25 78 LYS B C 1
ATOM 2882 O O . LYS B 1 78 ? 4.836 7.344 -1.987 1 90.25 78 LYS B O 1
ATOM 2887 N N . LEU B 1 79 ? 2.619 7.629 -2.449 1 95.12 79 LEU B N 1
ATOM 2888 C CA . LEU B 1 79 ? 2.217 7.617 -1.047 1 95.12 79 LEU B CA 1
ATOM 2889 C C . LEU B 1 79 ? 2.518 6.262 -0.407 1 95.12 79 LEU B C 1
ATOM 2891 O O . LEU B 1 79 ? 3.02 6.203 0.717 1 95.12 79 LEU B O 1
ATOM 2895 N N . MET B 1 80 ? 2.23 5.242 -1.142 1 90.31 80 MET B N 1
ATOM 2896 C CA . MET B 1 80 ? 2.479 3.889 -0.657 1 90.31 80 MET B CA 1
ATOM 2897 C C . MET B 1 80 ? 3.971 3.65 -0.448 1 90.31 80 MET B C 1
ATOM 2899 O O . MET B 1 80 ? 4.379 3.113 0.583 1 90.31 80 MET B O 1
ATOM 2903 N N . ALA B 1 81 ? 4.742 4.094 -1.461 1 87.5 81 ALA B N 1
ATOM 2904 C CA . ALA B 1 81 ? 6.188 3.906 -1.416 1 87.5 81 ALA B CA 1
ATOM 2905 C C . ALA B 1 81 ? 6.797 4.625 -0.215 1 87.5 81 ALA B C 1
ATOM 2907 O O . ALA B 1 81 ? 7.785 4.156 0.36 1 87.5 81 ALA B O 1
ATOM 2908 N N . ALA B 1 82 ? 6.133 5.633 0.232 1 93.06 82 ALA B N 1
ATOM 2909 C CA . ALA B 1 82 ? 6.637 6.398 1.368 1 93.06 82 ALA B CA 1
ATOM 2910 C C . ALA B 1 82 ? 6.094 5.852 2.684 1 93.06 82 ALA B C 1
ATOM 2912 O O . ALA B 1 82 ? 6.453 6.332 3.762 1 93.06 82 ALA B O 1
ATOM 2913 N N . GLY B 1 83 ? 5.23 4.844 2.623 1 92.69 83 GLY B N 1
ATOM 2914 C CA . GLY B 1 83 ? 4.707 4.207 3.822 1 92.69 83 GLY B CA 1
ATOM 2915 C C . GLY B 1 83 ? 3.625 5.023 4.504 1 92.69 83 GLY B C 1
ATOM 2916 O O . GLY B 1 83 ? 3.357 4.84 5.695 1 92.69 83 GLY B O 1
ATOM 2917 N N . VAL B 1 84 ? 2.959 5.875 3.756 1 97 84 VAL B N 1
ATOM 2918 C CA . VAL B 1 84 ? 1.96 6.777 4.316 1 97 84 VAL B CA 1
ATOM 2919 C C . VAL B 1 84 ? 0.773 5.973 4.844 1 97 84 VAL B C 1
ATOM 2921 O O . VAL B 1 84 ? 0.119 6.375 5.805 1 97 84 VAL B O 1
ATOM 2924 N N . HIS B 1 85 ? 0.539 4.789 4.277 1 95.06 85 HIS B N 1
ATOM 2925 C CA . HIS B 1 85 ? -0.642 3.99 4.59 1 95.06 85 HIS B CA 1
ATOM 2926 C C . HIS B 1 85 ? -0.436 3.178 5.863 1 95.06 85 HIS B C 1
ATOM 2928 O O . HIS B 1 85 ? -1.367 2.533 6.352 1 95.06 85 HIS B O 1
ATOM 2934 N N . LEU B 1 86 ? 0.734 3.133 6.395 1 94.38 86 LEU B N 1
ATOM 2935 C CA . LEU B 1 86 ? 1.052 2.264 7.523 1 94.38 86 LEU B CA 1
ATOM 2936 C C . LEU B 1 86 ? 0.745 2.957 8.852 1 94.38 86 LEU B C 1
ATOM 2938 O O . LEU B 1 86 ? 1.514 3.809 9.297 1 94.38 86 LEU B O 1
ATOM 2942 N N . GLY B 1 87 ? -0.294 2.543 9.477 1 94.06 87 GLY B N 1
ATOM 2943 C CA . GLY B 1 87 ? -0.76 3.145 10.711 1 94.06 87 GLY B CA 1
ATOM 2944 C C . GLY B 1 87 ? -0.163 2.5 11.953 1 94.06 87 GLY B C 1
ATOM 2945 O O . GLY B 1 87 ? 0.926 1.926 11.891 1 94.06 87 GLY B O 1
ATOM 2946 N N . HIS B 1 88 ? -0.813 2.719 13.094 1 92 88 HIS B N 1
ATOM 2947 C CA . HIS B 1 88 ? -0.341 2.221 14.383 1 92 88 HIS B CA 1
ATOM 2948 C C . HIS B 1 88 ? -0.97 0.874 14.719 1 92 88 HIS B C 1
ATOM 2950 O O . HIS B 1 88 ? -1.854 0.4 14 1 92 88 HIS B O 1
ATOM 2956 N N . SER B 1 89 ? -0.401 0.344 15.844 1 88.31 89 SER B N 1
ATOM 2957 C CA . SER B 1 89 ? -0.968 -0.885 16.391 1 88.31 89 SER B CA 1
ATOM 2958 C C . SER B 1 89 ? -2.453 -0.72 16.688 1 88.31 89 SER B C 1
ATOM 2960 O O . SER B 1 89 ? -2.883 0.341 17.156 1 88.31 89 SER B O 1
ATOM 2962 N N . THR B 1 90 ? -3.209 -1.78 16.5 1 83.75 90 THR B N 1
ATOM 2963 C CA . THR B 1 90 ? -4.645 -1.754 16.734 1 83.75 90 THR B CA 1
ATOM 2964 C C . THR B 1 90 ? -4.941 -1.511 18.219 1 83.75 90 THR B C 1
ATOM 2966 O O . THR B 1 90 ? -6.012 -1.015 18.562 1 83.75 90 THR B O 1
ATOM 2969 N N . THR B 1 91 ? -4.016 -1.729 19.062 1 84 91 THR B N 1
ATOM 2970 C CA . THR B 1 91 ? -4.203 -1.523 20.5 1 84 91 THR B CA 1
ATOM 2971 C C . THR B 1 91 ? -4.215 -0.035 20.828 1 84 91 THR B C 1
ATOM 2973 O O . THR B 1 91 ? -4.766 0.371 21.859 1 84 91 THR B O 1
ATOM 2976 N N . LEU B 1 92 ? -3.648 0.839 20.031 1 81.31 92 LEU B N 1
ATOM 2977 C CA . LEU B 1 92 ? -3.535 2.273 20.281 1 81.31 92 LEU B CA 1
ATOM 2978 C C . LEU B 1 92 ? -4.551 3.045 19.438 1 81.31 92 LEU B C 1
ATOM 2980 O O . LEU B 1 92 ? -4.461 4.27 19.328 1 81.31 92 LEU B O 1
ATOM 2984 N N . TRP B 1 93 ? -5.523 2.342 19 1 81.81 93 TRP B N 1
ATOM 2985 C CA . TRP B 1 93 ? -6.453 2.895 18.016 1 81.81 93 TRP B CA 1
ATOM 2986 C C . TRP B 1 93 ? -7.441 3.85 18.672 1 81.81 93 TRP B C 1
ATOM 2988 O O . TRP B 1 93 ? -7.91 3.596 19.781 1 81.81 93 TRP B O 1
ATOM 2998 N N . ARG B 1 94 ? -7.672 4.965 17.984 1 82.94 94 ARG B N 1
ATOM 2999 C CA . ARG B 1 94 ? -8.727 5.902 18.359 1 82.94 94 ARG B CA 1
ATOM 3000 C C . ARG B 1 94 ? -9.93 5.777 17.438 1 82.94 94 ARG B C 1
ATOM 3002 O O . ARG B 1 94 ? -9.805 5.961 16.219 1 82.94 94 ARG B O 1
ATOM 3009 N N . PRO B 1 95 ? -11.094 5.582 17.969 1 82.5 95 PRO B N 1
ATOM 3010 C CA . PRO B 1 95 ? -12.289 5.383 17.141 1 82.5 95 PRO B CA 1
ATOM 3011 C C . PRO B 1 95 ? -12.539 6.535 16.172 1 82.5 95 PRO B C 1
ATOM 3013 O O . PRO B 1 95 ? -13.102 6.328 15.094 1 82.5 95 PRO B O 1
ATOM 3016 N N . SER B 1 96 ? -12.133 7.684 16.578 1 87.25 96 SER B N 1
ATOM 3017 C CA . SER B 1 96 ? -12.375 8.867 15.758 1 87.25 96 SER B CA 1
ATOM 3018 C C . SER B 1 96 ? -11.602 8.789 14.445 1 87.25 96 SER B C 1
ATOM 3020 O O . SER B 1 96 ? -11.883 9.531 13.508 1 87.25 96 SER B O 1
ATOM 3022 N N . THR B 1 97 ? -10.664 7.898 14.336 1 89.69 97 THR B N 1
ATOM 3023 C CA . THR B 1 97 ? -9.883 7.766 13.109 1 89.69 97 THR B CA 1
ATOM 3024 C C . THR B 1 97 ? -10.461 6.676 12.211 1 89.69 97 THR B C 1
ATOM 3026 O O . THR B 1 97 ? -9.953 6.438 11.117 1 89.69 97 THR B O 1
ATOM 3029 N N . GLN B 1 98 ? -11.516 6.074 12.547 1 85.31 98 GLN B N 1
ATOM 3030 C CA . GLN B 1 98 ? -12.125 4.957 11.828 1 85.31 98 GLN B CA 1
ATOM 3031 C C . GLN B 1 98 ? -12.375 5.32 10.367 1 85.31 98 GLN B C 1
ATOM 3033 O O . GLN B 1 98 ? -12.133 4.516 9.469 1 85.31 98 GLN B O 1
ATOM 3038 N N . PRO B 1 99 ? -12.82 6.562 10.062 1 89.62 99 PRO B N 1
ATOM 3039 C CA . PRO B 1 99 ? -13.094 6.918 8.672 1 89.62 99 PRO B CA 1
ATOM 3040 C C . PRO B 1 99 ? -11.844 6.902 7.793 1 89.62 99 PRO B C 1
ATOM 3042 O O . PRO B 1 99 ? -11.945 6.871 6.566 1 89.62 99 PRO B O 1
ATOM 3045 N N . PHE B 1 100 ? -10.68 6.867 8.406 1 93.5 100 PHE B N 1
ATOM 3046 C CA . PHE B 1 100 ? -9.43 6.953 7.656 1 93.5 100 PHE B CA 1
ATOM 3047 C C . PHE B 1 100 ? -8.812 5.574 7.469 1 93.5 100 PHE B C 1
ATOM 3049 O O . PHE B 1 100 ? -7.844 5.418 6.727 1 93.5 100 PHE B O 1
ATOM 3056 N N . ILE B 1 101 ? -9.43 4.641 8.117 1 91.19 101 ILE B N 1
ATOM 3057 C CA . ILE B 1 101 ? -8.805 3.328 8.18 1 91.19 101 ILE B CA 1
ATOM 3058 C C . ILE B 1 101 ? -9.375 2.428 7.094 1 91.19 101 ILE B C 1
ATOM 3060 O O . ILE B 1 101 ? -10.602 2.316 6.953 1 91.19 101 ILE B O 1
ATOM 3064 N N . TYR B 1 102 ? -8.469 1.829 6.309 1 87 102 TYR B N 1
ATOM 3065 C CA . TYR B 1 102 ? -8.828 0.861 5.277 1 87 102 TYR B CA 1
ATOM 3066 C C . TYR B 1 102 ? -9.094 -0.51 5.883 1 87 102 TYR B C 1
ATOM 3068 O O . TYR B 1 102 ? -10.008 -1.218 5.457 1 87 102 TYR B O 1
ATOM 3076 N N . GLY B 1 103 ? -8.32 -0.82 6.816 1 87.06 103 GLY B N 1
ATOM 3077 C CA . GLY B 1 103 ? -8.422 -2.117 7.469 1 87.06 103 GLY B CA 1
ATOM 3078 C C . GLY B 1 103 ? -7.324 -2.355 8.492 1 87.06 103 GLY B C 1
ATOM 3079 O O . GLY B 1 103 ? -6.695 -1.407 8.961 1 87.06 103 GLY B O 1
ATOM 3080 N N . GLU B 1 104 ? -7.324 -3.586 8.922 1 88.62 104 GLU B N 1
ATOM 3081 C CA . GLU B 1 104 ? -6.293 -4.031 9.852 1 88.62 104 GLU B CA 1
ATOM 3082 C C . GLU B 1 104 ? -5.59 -5.285 9.336 1 88.62 104 GLU B C 1
ATOM 3084 O O . GLU B 1 104 ? -6.207 -6.125 8.68 1 88.62 104 GLU B O 1
ATOM 3089 N N . TYR B 1 105 ? -4.281 -5.383 9.547 1 87.31 105 TYR B N 1
ATOM 3090 C CA . TYR B 1 105 ? -3.498 -6.547 9.156 1 87.31 105 TYR B CA 1
ATOM 3091 C C . TYR B 1 105 ? -2.418 -6.848 10.188 1 87.31 105 TYR B C 1
ATOM 3093 O O . TYR B 1 105 ? -1.536 -6.023 10.438 1 87.31 105 TYR B O 1
ATOM 3101 N N . ARG B 1 106 ? -2.572 -7.949 10.789 1 87.19 106 ARG B N 1
ATOM 3102 C CA . ARG B 1 106 ? -1.61 -8.469 11.75 1 87.19 106 ARG B CA 1
ATOM 3103 C C . ARG B 1 106 ? -1.312 -7.441 12.836 1 87.19 106 ARG B C 1
ATOM 3105 O O . ARG B 1 106 ? -0.147 -7.16 13.125 1 87.19 106 ARG B O 1
ATOM 3112 N N . GLY B 1 107 ? -2.344 -6.773 13.367 1 87.25 107 GLY B N 1
ATOM 3113 C CA . GLY B 1 107 ? -2.24 -5.898 14.523 1 87.25 107 GLY B CA 1
ATOM 3114 C C . GLY B 1 107 ? -1.87 -4.473 14.164 1 87.25 107 GLY B C 1
ATOM 3115 O O . GLY B 1 107 ? -1.602 -3.652 15.047 1 87.25 107 GLY B O 1
ATOM 3116 N N . VAL B 1 108 ? -1.844 -4.156 12.875 1 88.94 108 VAL B N 1
ATOM 3117 C CA . VAL B 1 108 ? -1.515 -2.807 12.422 1 88.94 108 VAL B CA 1
ATOM 3118 C C . VAL B 1 108 ? -2.662 -2.246 11.586 1 88.94 108 VAL B C 1
ATOM 3120 O O . VAL B 1 108 ? -3.232 -2.953 10.75 1 88.94 108 VAL B O 1
ATOM 3123 N N . HIS B 1 109 ? -3.035 -1.035 11.82 1 92.56 109 HIS B N 1
ATOM 3124 C CA . HIS B 1 109 ? -4.059 -0.385 11 1 92.56 109 HIS B CA 1
ATOM 3125 C C . HIS B 1 109 ? -3.48 0.094 9.672 1 92.56 109 HIS B C 1
ATOM 3127 O O . HIS B 1 109 ? -2.361 0.608 9.633 1 92.56 109 HIS B O 1
ATOM 3133 N N . ILE B 1 110 ? -4.203 -0.131 8.633 1 91.12 110 ILE B N 1
ATOM 3134 C CA . ILE B 1 110 ? -3.85 0.35 7.305 1 91.12 110 ILE B CA 1
ATOM 3135 C C . ILE B 1 110 ? -4.699 1.57 6.957 1 91.12 110 ILE B C 1
ATOM 3137 O O . ILE B 1 110 ? -5.93 1.502 6.965 1 91.12 110 ILE B O 1
ATOM 3141 N N . ILE B 1 111 ? -4.027 2.652 6.629 1 95.56 111 ILE B N 1
ATOM 3142 C CA . ILE B 1 111 ? -4.707 3.902 6.309 1 95.56 111 ILE B CA 1
ATOM 3143 C C . ILE B 1 111 ? -5.125 3.904 4.84 1 95.56 111 ILE B C 1
ATOM 3145 O O . ILE B 1 111 ? -4.363 3.467 3.975 1 95.56 111 ILE B O 1
ATOM 3149 N N . ASP B 1 112 ? -6.309 4.461 4.617 1 92.19 112 ASP B N 1
ATOM 3150 C CA . ASP B 1 112 ? -6.832 4.562 3.258 1 92.19 112 ASP B CA 1
ATOM 3151 C C . ASP B 1 112 ? -6.148 5.688 2.486 1 92.19 112 ASP B C 1
ATOM 3153 O O . ASP B 1 112 ? -6.414 6.867 2.732 1 92.19 112 ASP B O 1
ATOM 3157 N N . LEU B 1 113 ? -5.422 5.336 1.443 1 95.12 113 LEU B N 1
ATOM 3158 C CA . LEU B 1 113 ? -4.617 6.324 0.737 1 95.12 113 LEU B CA 1
ATOM 3159 C C . LEU B 1 113 ? -5.492 7.199 -0.155 1 95.12 113 LEU B C 1
ATOM 3161 O O . LEU B 1 113 ? -5.102 8.312 -0.513 1 95.12 113 LEU B O 1
ATOM 3165 N N . ASN B 1 114 ? -6.613 6.699 -0.51 1 89.81 114 ASN B N 1
ATOM 3166 C CA . ASN B 1 114 ? -7.52 7.574 -1.248 1 89.81 114 ASN B CA 1
ATOM 3167 C C . ASN B 1 114 ? -8.016 8.727 -0.381 1 89.81 114 ASN B C 1
ATOM 3169 O O . ASN B 1 114 ? -8.141 9.859 -0.855 1 89.81 114 ASN B O 1
ATOM 3173 N N . LYS B 1 115 ? -8.305 8.406 0.848 1 94.62 115 LYS B N 1
ATOM 3174 C CA . LYS B 1 115 ? -8.648 9.461 1.796 1 94.62 115 LYS B CA 1
ATOM 3175 C C . LYS B 1 115 ? -7.473 10.398 2.023 1 94.62 115 LYS B C 1
ATOM 3177 O O . LYS B 1 115 ? -7.641 11.617 2.055 1 94.62 115 LYS B O 1
ATOM 3182 N N . THR B 1 116 ? -6.344 9.781 2.172 1 98 116 THR B N 1
ATOM 3183 C CA . THR B 1 116 ? -5.145 10.594 2.328 1 98 116 THR B CA 1
ATOM 3184 C C . THR B 1 116 ? -5.027 11.609 1.191 1 98 116 THR B C 1
ATOM 3186 O O . THR B 1 116 ? -4.816 12.797 1.432 1 98 116 THR B O 1
ATOM 3189 N N . LEU B 1 117 ? -5.164 11.102 0.011 1 95.62 117 LEU B N 1
ATOM 3190 C CA . LEU B 1 117 ? -4.992 11.953 -1.164 1 95.62 117 LEU B CA 1
ATOM 3191 C C . LEU B 1 117 ? -6.043 13.062 -1.189 1 95.62 117 LEU B C 1
ATOM 3193 O O . LEU B 1 117 ? -5.723 14.219 -1.476 1 95.62 117 LEU B O 1
ATOM 3197 N N . SER B 1 118 ? -7.273 12.742 -0.928 1 95.88 118 SER B N 1
ATOM 3198 C CA . SER B 1 118 ? -8.359 13.711 -0.929 1 95.88 118 SER B CA 1
ATOM 3199 C C . SER B 1 118 ? -8.133 14.797 0.117 1 95.88 118 SER B C 1
ATOM 3201 O O . SER B 1 118 ? -8.25 15.992 -0.179 1 95.88 118 SER B O 1
ATOM 3203 N N . TYR B 1 119 ? -7.793 14.406 1.304 1 98 119 TYR B N 1
ATOM 3204 C CA . TYR B 1 119 ? -7.566 15.352 2.393 1 98 119 TYR B CA 1
ATOM 3205 C C . TYR B 1 119 ? -6.309 16.172 2.146 1 98 119 TYR B C 1
ATOM 3207 O O . TYR B 1 119 ? -6.258 17.359 2.492 1 98 119 TYR B O 1
ATOM 3215 N N . LEU B 1 120 ? -5.352 15.555 1.558 1 98.56 120 LEU B N 1
ATOM 3216 C CA . LEU B 1 120 ? -4.117 16.25 1.226 1 98.56 120 LEU B CA 1
ATOM 3217 C C . LEU B 1 120 ? -4.371 17.344 0.185 1 98.56 120 LEU B C 1
ATOM 3219 O O . LEU B 1 120 ? -3.818 18.438 0.281 1 98.56 120 LEU B O 1
ATOM 3223 N N . LYS B 1 121 ? -5.152 17.047 -0.802 1 97.69 121 LYS B N 1
ATOM 3224 C CA . LYS B 1 121 ? -5.516 18.031 -1.814 1 97.69 121 LYS B CA 1
ATOM 3225 C C . LYS B 1 121 ? -6.195 19.25 -1.182 1 97.69 121 LYS B C 1
ATOM 3227 O O . LYS B 1 121 ? -5.879 20.391 -1.518 1 97.69 121 LYS B O 1
ATOM 3232 N N . ARG B 1 122 ? -7.078 18.969 -0.311 1 97.81 122 ARG B N 1
ATOM 3233 C CA . ARG B 1 122 ? -7.773 20.047 0.386 1 97.81 122 ARG B CA 1
ATOM 3234 C C . ARG B 1 122 ? -6.801 20.875 1.211 1 97.81 122 ARG B C 1
ATOM 3236 O O . ARG B 1 122 ? -6.863 22.109 1.198 1 97.81 122 ARG B O 1
ATOM 3243 N N . ALA B 1 123 ? -5.965 20.203 1.914 1 98.81 123 ALA B N 1
ATOM 3244 C CA . ALA B 1 123 ? -4.973 20.891 2.73 1 98.81 123 ALA B CA 1
ATOM 3245 C C . ALA B 1 123 ? -4.059 21.766 1.864 1 98.81 123 ALA B C 1
ATOM 3247 O O . ALA B 1 123 ? -3.686 22.875 2.254 1 98.81 123 ALA B O 1
ATOM 3248 N N . CYS B 1 124 ? -3.709 21.234 0.715 1 98.75 124 CYS B N 1
ATOM 3249 C CA . CYS B 1 124 ? -2.867 21.984 -0.206 1 98.75 124 CYS B CA 1
ATOM 3250 C C . CYS B 1 124 ? -3.574 23.25 -0.683 1 98.75 124 CYS B C 1
ATOM 3252 O O . CYS B 1 124 ? -2.947 24.312 -0.826 1 98.75 124 CYS B O 1
ATOM 3254 N N . HIS B 1 125 ? -4.836 23.141 -0.914 1 98.38 125 HIS B N 1
ATOM 3255 C CA . HIS B 1 125 ? -5.609 24.312 -1.305 1 98.38 125 HIS B CA 1
ATOM 3256 C C . HIS B 1 125 ? -5.613 25.359 -0.199 1 98.38 125 HIS B C 1
ATOM 3258 O O . HIS B 1 125 ? -5.473 26.562 -0.472 1 98.38 125 HIS B O 1
ATOM 3264 N N . VAL B 1 126 ? -5.723 24.953 0.971 1 98.44 126 VAL B N 1
ATOM 3265 C CA . VAL B 1 126 ? -5.793 25.844 2.123 1 98.44 126 VAL B CA 1
ATOM 3266 C C . VAL B 1 126 ? -4.461 26.562 2.301 1 98.44 126 VAL B C 1
ATOM 3268 O O . VAL B 1 126 ? -4.422 27.797 2.395 1 98.44 126 VAL B O 1
ATOM 3271 N N . ILE B 1 127 ? -3.395 25.812 2.322 1 98.75 127 ILE B N 1
ATOM 3272 C CA . ILE B 1 127 ? -2.1 26.422 2.598 1 98.75 127 ILE B CA 1
ATOM 3273 C C . ILE B 1 127 ? -1.703 27.344 1.44 1 98.75 127 ILE B C 1
ATOM 3275 O O . ILE B 1 127 ? -1.081 28.391 1.65 1 98.75 127 ILE B O 1
ATOM 3279 N N . GLU B 1 128 ? -2 26.969 0.223 1 98.62 128 GLU B N 1
ATOM 3280 C CA . GLU B 1 128 ? -1.751 27.828 -0.933 1 98.62 128 GLU B CA 1
ATOM 3281 C C . GLU B 1 128 ? -2.48 29.156 -0.799 1 98.62 128 GLU B C 1
ATOM 3283 O O . GLU B 1 128 ? -1.897 30.219 -1.043 1 98.62 128 GLU B O 1
ATOM 3288 N N . GLY B 1 129 ? -3.766 29.094 -0.45 1 98.19 129 GLY B N 1
ATOM 3289 C CA . GLY B 1 129 ? -4.559 30.297 -0.274 1 98.19 129 GLY B CA 1
ATOM 3290 C C . GLY B 1 129 ? -4.02 31.203 0.81 1 98.19 129 GLY B C 1
ATOM 3291 O O . GLY B 1 129 ? -3.971 32.438 0.633 1 98.19 129 GLY B O 1
ATOM 3292 N N . ILE B 1 130 ? -3.623 30.672 1.905 1 97.62 130 ILE B N 1
ATOM 3293 C CA . ILE B 1 130 ? -3.105 31.438 3.027 1 97.62 130 ILE B CA 1
ATOM 3294 C C . ILE B 1 130 ? -1.802 32.125 2.627 1 97.62 130 ILE B C 1
ATOM 3296 O O . ILE B 1 130 ? -1.609 33.312 2.893 1 97.62 130 ILE B O 1
ATOM 3300 N N . ALA B 1 131 ? -0.946 31.391 1.973 1 97.56 131 ALA B N 1
ATOM 3301 C CA . ALA B 1 131 ? 0.32 31.953 1.509 1 97.56 131 ALA B CA 1
ATOM 3302 C C . ALA B 1 131 ? 0.086 33.062 0.473 1 97.56 131 ALA B C 1
ATOM 3304 O O . ALA B 1 131 ? 0.773 34.062 0.479 1 97.56 131 ALA B O 1
ATOM 3305 N N . GLN B 1 132 ? -0.859 32.844 -0.411 1 97.5 132 GLN B N 1
ATOM 3306 C CA . GLN B 1 132 ? -1.175 33.812 -1.463 1 97.5 132 GLN B CA 1
ATOM 3307 C C . GLN B 1 132 ? -1.642 35.125 -0.875 1 97.5 132 GLN B C 1
ATOM 3309 O O . GLN B 1 132 ? -1.387 36.188 -1.445 1 97.5 132 GLN B O 1
ATOM 3314 N N . ARG B 1 133 ? -2.275 35.094 0.281 1 95.81 133 ARG B N 1
ATOM 3315 C CA . ARG B 1 133 ? -2.809 36.281 0.933 1 95.81 133 ARG B CA 1
ATOM 3316 C C . ARG B 1 133 ? -1.793 36.875 1.903 1 95.81 133 ARG B C 1
ATOM 3318 O O . ARG B 1 133 ? -2.121 37.781 2.68 1 95.81 133 ARG B O 1
ATOM 3325 N N . GLY B 1 134 ? -0.615 36.281 1.947 1 93.69 134 GLY B N 1
ATOM 3326 C CA . GLY B 1 134 ? 0.456 36.812 2.775 1 93.69 134 GLY B CA 1
ATOM 3327 C C . GLY B 1 134 ? 0.374 36.344 4.219 1 93.69 134 GLY B C 1
ATOM 3328 O O . GLY B 1 134 ? 0.947 36.969 5.109 1 93.69 134 GLY B O 1
ATOM 3329 N N . GLY B 1 135 ? -0.401 35.281 4.398 1 93.88 135 GLY B N 1
ATOM 3330 C CA . GLY B 1 135 ? -0.521 34.719 5.742 1 93.88 135 GLY B CA 1
ATOM 3331 C C . GLY B 1 135 ? 0.751 34.0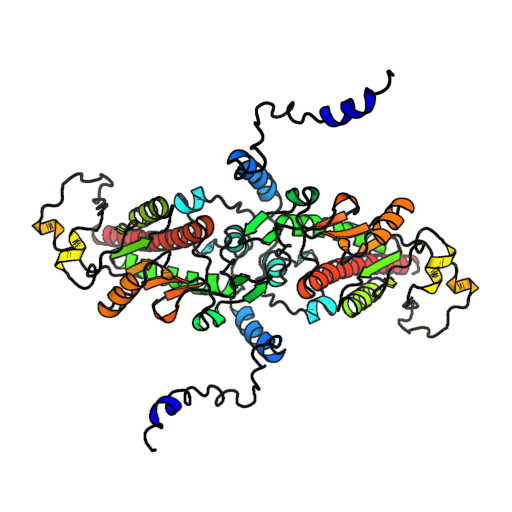62 6.23 1 93.88 135 GLY B C 1
ATOM 3332 O O . GLY B 1 135 ? 1.521 33.531 5.438 1 93.88 135 GLY B O 1
ATOM 3333 N N . LEU B 1 136 ? 0.913 34.062 7.559 1 93.5 136 LEU B N 1
ATOM 3334 C CA . LEU B 1 136 ? 2.078 33.469 8.203 1 93.5 136 LEU B CA 1
ATOM 3335 C C . LEU B 1 136 ? 1.82 32 8.531 1 93.5 136 LEU B C 1
ATOM 3337 O O . LEU B 1 136 ? 0.829 31.688 9.188 1 93.5 136 LEU B O 1
ATOM 3341 N N . ILE B 1 137 ? 2.746 31.172 8.023 1 96.69 137 ILE B N 1
ATOM 3342 C CA . ILE B 1 137 ? 2.604 29.75 8.266 1 96.69 137 ILE B CA 1
ATOM 3343 C C . ILE B 1 137 ? 3.666 29.281 9.258 1 96.69 137 ILE B C 1
ATOM 3345 O O . ILE B 1 137 ? 4.848 29.594 9.102 1 96.69 137 ILE B O 1
ATOM 3349 N N . LEU B 1 138 ? 3.236 28.625 10.305 1 96.31 138 LEU B N 1
ATOM 3350 C CA . LEU B 1 138 ? 4.125 28.031 11.297 1 96.31 138 LEU B CA 1
ATOM 3351 C C . LEU B 1 138 ? 4.121 26.516 11.195 1 96.31 138 LEU B C 1
ATOM 3353 O O . LEU B 1 138 ? 3.059 25.891 11.219 1 96.31 138 LEU B O 1
ATOM 3357 N N . TYR B 1 139 ? 5.312 25.938 11.016 1 97.81 139 TYR B N 1
ATOM 3358 C CA . TYR B 1 139 ? 5.469 24.484 10.938 1 97.81 139 TYR B CA 1
ATOM 3359 C C . TYR B 1 139 ? 5.992 23.922 12.258 1 97.81 139 TYR B C 1
ATOM 3361 O O . TYR B 1 139 ? 6.969 24.438 12.812 1 97.81 139 TYR B O 1
ATOM 3369 N N . LEU B 1 140 ? 5.297 22.922 12.727 1 97.62 140 LEU B N 1
ATOM 3370 C CA . LEU B 1 140 ? 5.656 22.344 14.016 1 97.62 140 LEU B CA 1
ATOM 3371 C C . LEU B 1 140 ? 5.895 20.844 13.883 1 97.62 140 LEU B C 1
ATOM 3373 O O . LEU B 1 140 ? 5.062 20.125 13.312 1 97.62 140 LEU B O 1
ATOM 3377 N N . GLY B 1 141 ? 6.93 20.375 14.305 1 97.75 141 GLY B N 1
ATOM 3378 C CA . GLY B 1 141 ? 7.285 18.969 14.438 1 97.75 141 GLY B CA 1
ATOM 3379 C C . GLY B 1 141 ? 8.367 18.719 15.477 1 97.75 141 GLY B C 1
ATOM 3380 O O . GLY B 1 141 ? 9.43 19.344 15.43 1 97.75 141 GLY B O 1
ATOM 3381 N N . THR B 1 142 ? 8.109 17.828 16.391 1 95.19 142 THR B N 1
ATOM 3382 C CA . THR B 1 142 ? 9.047 17.641 17.5 1 95.19 142 THR B CA 1
ATOM 3383 C C . THR B 1 142 ? 9.648 16.234 17.453 1 95.19 142 THR B C 1
ATOM 3385 O O . THR B 1 142 ? 10.383 15.836 18.359 1 95.19 142 THR B O 1
ATOM 3388 N N . GLY B 1 143 ? 9.273 15.508 16.469 1 94.12 143 GLY B N 1
ATOM 3389 C CA . GLY B 1 143 ? 9.836 14.172 16.344 1 94.12 143 GLY B CA 1
ATOM 3390 C C . GLY B 1 143 ? 11.289 14.172 15.914 1 94.12 143 GLY B C 1
ATOM 3391 O O . GLY B 1 143 ? 11.773 15.156 15.344 1 94.12 143 GLY B O 1
ATOM 3392 N N . GLU B 1 144 ? 11.93 13.008 16.141 1 92.62 144 GLU B N 1
ATOM 3393 C CA . GLU B 1 144 ? 13.312 12.859 15.703 1 92.62 144 GLU B CA 1
ATOM 3394 C C . GLU B 1 144 ? 13.422 12.977 14.188 1 92.62 144 GLU B C 1
ATOM 3396 O O . GLU B 1 144 ? 12.672 12.336 13.453 1 92.62 144 GLU B O 1
ATOM 3401 N N . GLY B 1 145 ? 14.32 13.891 13.68 1 93.5 145 GLY B N 1
ATOM 3402 C CA . GLY B 1 145 ? 14.586 14.023 12.25 1 93.5 145 GLY B CA 1
ATOM 3403 C C . GLY B 1 145 ? 13.672 15.031 11.57 1 93.5 145 GLY B C 1
ATOM 3404 O O . GLY B 1 145 ? 13.844 15.32 10.383 1 93.5 145 GLY B O 1
ATOM 3405 N N . HIS B 1 146 ? 12.766 15.656 12.336 1 96.06 146 HIS B N 1
ATOM 3406 C CA . HIS B 1 146 ? 11.789 16.562 11.734 1 96.06 146 HIS B CA 1
ATOM 3407 C C . HIS B 1 146 ? 12.438 17.875 11.312 1 96.06 146 HIS B C 1
ATOM 3409 O O . HIS B 1 146 ? 11.961 18.531 10.391 1 96.06 146 HIS B O 1
ATOM 3415 N N . LYS B 1 147 ? 13.477 18.188 11.891 1 94.19 147 LYS B N 1
ATOM 3416 C CA . LYS B 1 147 ? 14.023 19.547 11.828 1 94.19 147 LYS B CA 1
ATOM 3417 C C . LYS B 1 147 ? 14.344 19.953 10.391 1 94.19 147 LYS B C 1
ATOM 3419 O O . LYS B 1 147 ? 13.93 21.016 9.938 1 94.19 147 LYS B O 1
ATOM 3424 N N . ARG B 1 148 ? 15.086 19.172 9.672 1 94.81 148 ARG B N 1
ATOM 3425 C CA . ARG B 1 148 ? 15.516 19.531 8.32 1 94.81 148 ARG B CA 1
ATOM 3426 C C . ARG B 1 148 ? 14.312 19.797 7.422 1 94.81 148 ARG B C 1
ATOM 3428 O O . ARG B 1 148 ? 14.289 20.781 6.688 1 94.81 148 ARG B O 1
ATOM 3435 N N . GLY B 1 149 ? 13.344 18.891 7.473 1 96.5 149 GLY B N 1
ATOM 3436 C CA . GLY B 1 149 ? 12.133 19.094 6.684 1 96.5 149 GLY B CA 1
ATOM 3437 C C . GLY B 1 149 ? 11.383 20.359 7.047 1 96.5 149 GLY B C 1
ATOM 3438 O O . GLY B 1 149 ? 10.906 21.078 6.168 1 96.5 149 GLY B O 1
ATOM 3439 N N . LEU B 1 150 ? 11.344 20.625 8.312 1 97 150 LEU B N 1
ATOM 3440 C CA . LEU B 1 150 ? 10.648 21.812 8.797 1 97 150 LEU B CA 1
ATOM 3441 C C . LEU B 1 150 ? 11.359 23.078 8.328 1 97 150 LEU B C 1
ATOM 3443 O O . LEU B 1 150 ? 10.711 24.047 7.902 1 97 150 LEU B O 1
ATOM 3447 N N . GLU B 1 151 ? 12.586 23.031 8.422 1 95.31 151 GLU B N 1
ATOM 3448 C CA . GLU B 1 151 ? 13.398 24.172 7.996 1 95.31 151 GLU B CA 1
ATOM 3449 C C . GLU B 1 151 ? 13.18 24.469 6.516 1 95.31 151 GLU B C 1
ATOM 3451 O O . GLU B 1 151 ? 12.992 25.625 6.133 1 95.31 151 GLU B O 1
ATOM 3456 N N . GLU B 1 152 ? 13.234 23.484 5.715 1 96.69 152 GLU B N 1
ATOM 3457 C CA . GLU B 1 152 ? 13.055 23.656 4.273 1 96.69 152 GLU B CA 1
ATOM 3458 C C . GLU B 1 152 ? 11.648 24.141 3.949 1 96.69 152 GLU B C 1
ATOM 3460 O O . GLU B 1 152 ? 11.461 24.953 3.039 1 96.69 152 GLU B O 1
ATOM 3465 N N . ALA B 1 153 ? 10.695 23.625 4.629 1 97.75 153 ALA B N 1
ATOM 3466 C CA . ALA B 1 153 ? 9.312 24.047 4.418 1 97.75 153 ALA B CA 1
ATOM 3467 C C . ALA B 1 153 ? 9.133 25.516 4.77 1 97.75 153 ALA B C 1
ATOM 3469 O O . ALA B 1 153 ? 8.5 26.266 4.023 1 97.75 153 ALA B O 1
ATOM 3470 N N . ALA B 1 154 ? 9.688 25.891 5.934 1 96.12 154 ALA B N 1
ATOM 3471 C CA . ALA B 1 154 ? 9.609 27.281 6.367 1 96.12 154 ALA B CA 1
ATOM 3472 C C . ALA B 1 154 ? 10.273 28.219 5.352 1 96.12 154 ALA B C 1
ATOM 3474 O O . ALA B 1 154 ? 9.742 29.281 5.031 1 96.12 154 ALA B O 1
ATOM 3475 N N . LYS B 1 155 ? 11.375 27.781 4.816 1 95.19 155 LYS B N 1
ATOM 3476 C CA . LYS B 1 155 ? 12.102 28.562 3.824 1 95.19 155 LYS B CA 1
ATOM 3477 C C . LYS B 1 155 ? 11.281 28.75 2.549 1 95.19 155 LYS B C 1
ATOM 3479 O O . LYS B 1 155 ? 11.188 29.844 2.012 1 95.19 155 LYS B O 1
ATOM 3484 N N . ARG B 1 156 ? 10.617 27.75 2.117 1 96.06 156 ARG B N 1
ATOM 3485 C CA . ARG B 1 156 ? 9.867 27.75 0.863 1 96.06 156 ARG B CA 1
ATOM 3486 C C . ARG B 1 156 ? 8.656 28.672 0.946 1 96.06 156 ARG B C 1
ATOM 3488 O O . ARG B 1 156 ? 8.25 29.266 -0.057 1 96.06 156 ARG B O 1
ATOM 3495 N N . THR B 1 157 ? 8.148 28.797 2.115 1 96.81 157 THR B N 1
ATOM 3496 C CA . THR B 1 157 ? 6.895 29.531 2.246 1 96.81 157 THR B CA 1
ATOM 3497 C C . THR B 1 157 ? 7.113 30.859 2.975 1 96.81 157 THR B C 1
ATOM 3499 O O . THR B 1 157 ? 6.152 31.562 3.291 1 96.81 157 THR B O 1
ATOM 3502 N N . HIS B 1 158 ? 8.406 31.125 3.275 1 94.19 158 HIS B N 1
ATOM 3503 C CA . HIS B 1 158 ? 8.734 32.281 4.086 1 94.19 158 HIS B CA 1
ATOM 3504 C C . HIS B 1 158 ? 8.008 32.25 5.426 1 94.19 158 HIS B C 1
ATOM 3506 O O . HIS B 1 158 ? 7.465 33.25 5.875 1 94.19 158 HIS B O 1
ATOM 3512 N N . GLY B 1 159 ? 7.934 31.047 5.949 1 93.56 159 GLY B N 1
ATOM 3513 C CA . GLY B 1 159 ? 7.293 30.828 7.238 1 93.56 159 GLY B CA 1
ATOM 3514 C C . GLY B 1 159 ? 8.281 30.547 8.359 1 93.56 159 GLY B C 1
ATOM 3515 O O . GLY B 1 159 ? 9.453 30.906 8.258 1 93.56 159 GLY B O 1
ATOM 3516 N N . TYR B 1 160 ? 7.707 30.047 9.461 1 92.62 160 TYR B N 1
ATOM 3517 C CA . TYR B 1 160 ? 8.5 29.719 10.641 1 92.62 160 TYR B CA 1
ATOM 3518 C C . TYR B 1 160 ? 8.312 28.266 11.031 1 92.62 160 TYR B C 1
ATOM 3520 O O . TYR B 1 160 ? 7.426 27.578 10.5 1 92.62 160 TYR B O 1
ATOM 3528 N N . TYR B 1 161 ? 9.273 27.812 11.883 1 94.56 161 TYR B N 1
ATOM 3529 C CA . TYR B 1 161 ? 9.102 26.422 12.32 1 94.56 161 TYR B CA 1
ATOM 3530 C C . TYR B 1 161 ? 9.562 26.25 13.766 1 94.56 161 TYR B C 1
ATOM 3532 O O . TYR B 1 161 ? 10.312 27.078 14.289 1 94.56 161 TYR B O 1
ATOM 3540 N N . VAL B 1 162 ? 9.008 25.312 14.398 1 92.75 162 VAL B N 1
ATOM 3541 C CA . VAL B 1 162 ? 9.406 24.828 15.711 1 92.75 162 VAL B CA 1
ATOM 3542 C C . VAL B 1 162 ? 9.727 23.328 15.633 1 92.75 162 VAL B C 1
ATOM 3544 O O . VAL B 1 162 ? 8.898 22.547 15.18 1 92.75 162 VAL B O 1
ATOM 3547 N N . SER B 1 163 ? 10.945 22.906 16.016 1 93.69 163 SER B N 1
ATOM 3548 C CA . SER B 1 163 ? 11.328 21.5 15.891 1 93.69 163 SER B CA 1
ATOM 3549 C C . SER B 1 163 ? 11.703 20.906 17.25 1 93.69 163 SER B C 1
ATOM 3551 O O . SER B 1 163 ? 12.062 19.734 17.328 1 93.69 163 SER B O 1
ATOM 3553 N N . THR B 1 164 ? 11.703 21.625 18.266 1 89.44 164 THR B N 1
ATOM 3554 C CA . THR B 1 164 ? 12.078 21.125 19.578 1 89.44 164 THR B CA 1
ATOM 3555 C C . THR B 1 164 ? 10.844 20.891 20.438 1 89.44 164 THR B C 1
ATOM 3557 O O . THR B 1 164 ? 10.102 19.922 20.219 1 89.44 164 THR B O 1
ATOM 3560 N N . ARG B 1 165 ? 10.578 21.781 21.344 1 89.12 165 ARG B N 1
ATOM 3561 C CA . ARG B 1 165 ? 9.43 21.641 22.25 1 89.12 165 ARG B CA 1
ATOM 3562 C C . ARG B 1 165 ? 8.492 22.828 22.109 1 89.12 165 ARG B C 1
ATOM 3564 O O . ARG B 1 165 ? 8.945 23.984 22.062 1 89.12 165 ARG B O 1
ATOM 3571 N N . TRP B 1 166 ? 7.227 22.469 22 1 90.62 166 TRP B N 1
ATOM 3572 C CA . TRP B 1 166 ? 6.227 23.531 22.031 1 90.62 166 TRP B CA 1
ATOM 3573 C C . TRP B 1 166 ? 6.117 24.125 23.422 1 90.62 166 TRP B C 1
ATOM 3575 O O . TRP B 1 166 ? 5.934 23.391 24.406 1 90.62 166 TRP B O 1
ATOM 3585 N N . ILE B 1 167 ? 6.293 25.375 23.5 1 84.44 167 ILE B N 1
ATOM 3586 C CA . ILE B 1 167 ? 6.16 26.062 24.781 1 84.44 167 ILE B CA 1
ATOM 3587 C C . ILE B 1 167 ? 4.715 26.516 24.984 1 84.44 167 ILE B C 1
ATOM 3589 O O . ILE B 1 167 ? 4.188 27.312 24.188 1 84.44 167 ILE B O 1
ATOM 3593 N N . PRO B 1 168 ? 4.125 25.984 26.047 1 85.5 168 PRO B N 1
ATOM 3594 C CA . PRO B 1 168 ? 2.748 26.406 26.312 1 85.5 168 PRO B CA 1
ATOM 3595 C C . PRO B 1 168 ? 2.602 27.922 26.375 1 85.5 168 PRO B C 1
ATOM 3597 O O . PRO B 1 168 ? 3.471 28.609 26.922 1 85.5 168 PRO B O 1
ATOM 3600 N N . GLY B 1 169 ? 1.568 28.422 25.797 1 81.88 169 GLY B N 1
ATOM 3601 C CA . GLY B 1 169 ? 1.298 29.859 25.812 1 81.88 169 GLY B CA 1
ATOM 3602 C C . GLY B 1 169 ? 1.831 30.578 24.594 1 81.88 169 GLY B C 1
ATOM 3603 O O . GLY B 1 169 ? 1.605 31.781 24.438 1 81.88 169 GLY B O 1
ATOM 3604 N N . THR B 1 170 ? 2.453 29.844 23.734 1 82.25 170 THR B N 1
ATOM 3605 C CA . THR B 1 170 ? 3.07 30.438 22.547 1 82.25 170 THR B CA 1
ATOM 3606 C C . THR B 1 170 ? 2.031 31.172 21.719 1 82.25 170 THR B C 1
ATOM 3608 O O . THR B 1 170 ? 2.285 32.281 21.234 1 82.25 170 THR B O 1
ATOM 3611 N N . LEU B 1 171 ? 0.815 30.641 21.562 1 84.94 171 LEU B N 1
ATOM 3612 C CA . LEU B 1 171 ? -0.198 31.266 20.719 1 84.94 171 LEU B CA 1
ATOM 3613 C C . LEU B 1 171 ? -1.156 32.094 21.547 1 84.94 171 LEU B C 1
ATOM 3615 O O . LEU B 1 171 ? -1.82 33 21.031 1 84.94 171 LEU B O 1
ATOM 3619 N N . THR B 1 172 ? -1.241 31.812 22.781 1 78.06 172 THR B N 1
ATOM 3620 C CA . THR B 1 172 ? -2.258 32.469 23.594 1 78.06 172 THR B CA 1
ATOM 3621 C C . THR B 1 172 ? -1.665 33.656 24.344 1 78.06 172 THR B C 1
ATOM 3623 O O . THR B 1 172 ? -2.4 34.531 24.828 1 78.06 172 THR B O 1
ATOM 3626 N N . ASN B 1 173 ? -0.38 33.531 24.5 1 66.69 173 ASN B N 1
ATOM 3627 C CA . ASN B 1 173 ? 0.288 34.656 25.156 1 66.69 173 ASN B CA 1
ATOM 3628 C C . ASN B 1 173 ? 1.136 35.469 24.172 1 66.69 173 ASN B C 1
ATOM 3630 O O . ASN B 1 173 ? 2.133 34.969 23.656 1 66.69 173 ASN B O 1
ATOM 3634 N N . SER B 1 174 ? 0.659 36.625 23.672 1 56.31 174 SER B N 1
ATOM 3635 C CA . SER B 1 174 ? 1.304 37.469 22.672 1 56.31 174 SER B CA 1
ATOM 3636 C C . SER B 1 174 ? 2.779 37.688 22.984 1 56.31 174 SER B C 1
ATOM 3638 O O . SER B 1 174 ? 3.609 37.781 22.078 1 56.31 174 SER B O 1
ATOM 3640 N N . THR B 1 175 ? 3.129 37.719 24.188 1 52.19 175 THR B N 1
ATOM 3641 C CA . THR B 1 175 ? 4.504 38.031 24.578 1 52.19 175 THR B CA 1
ATOM 3642 C C . THR B 1 175 ? 5.41 36.844 24.344 1 52.19 175 THR B C 1
ATOM 3644 O O . THR B 1 175 ? 6.598 37 24.047 1 52.19 175 THR B O 1
ATOM 3647 N N . GLU B 1 176 ? 4.922 35.625 24.422 1 49.72 176 GLU B N 1
ATOM 3648 C CA . GLU B 1 176 ? 5.711 34.406 24.375 1 49.72 176 GLU B CA 1
ATOM 3649 C C . GLU B 1 176 ? 6.027 34 22.938 1 49.72 176 GLU B C 1
ATOM 3651 O O . GLU B 1 176 ? 7.07 33.406 22.672 1 49.72 176 GLU B O 1
ATOM 3656 N N . ILE B 1 177 ? 5.344 34.344 22 1 52.56 177 ILE B N 1
ATOM 3657 C CA . ILE B 1 177 ? 5.504 33.906 20.609 1 52.56 177 ILE B CA 1
ATOM 3658 C C . ILE B 1 177 ? 6.867 34.344 20.094 1 52.56 177 ILE B C 1
ATOM 3660 O O . ILE B 1 177 ? 7.555 33.594 19.406 1 52.56 177 ILE B O 1
ATOM 3664 N N . SER B 1 178 ? 7.398 35.531 20.438 1 50.81 178 SER B N 1
ATOM 3665 C CA . SER B 1 178 ? 8.578 36.156 19.844 1 50.81 178 SER B CA 1
ATOM 3666 C C . SER B 1 178 ? 9.852 35.406 20.234 1 50.81 178 SER B C 1
ATOM 3668 O O . SER B 1 178 ? 10.797 35.344 19.453 1 50.81 178 SER B O 1
ATOM 3670 N N . ARG B 1 179 ? 9.938 34.781 21.375 1 48.16 179 ARG B N 1
ATOM 3671 C CA . ARG B 1 179 ? 11.211 34.312 21.906 1 48.16 179 ARG B CA 1
ATOM 3672 C C . ARG B 1 179 ? 11.562 32.938 21.328 1 48.16 179 ARG B C 1
ATOM 3674 O O . ARG B 1 179 ? 12.742 32.594 21.234 1 48.16 179 ARG B O 1
ATOM 3681 N N . ASN B 1 180 ? 10.594 32.188 20.922 1 46.84 180 ASN B N 1
ATOM 3682 C CA . ASN B 1 180 ? 10.906 30.797 20.656 1 46.84 180 ASN B CA 1
ATOM 3683 C C . ASN B 1 180 ? 10.781 30.453 19.172 1 46.84 180 ASN B C 1
ATOM 3685 O O . ASN B 1 180 ? 10.953 29.312 18.781 1 46.84 180 ASN B O 1
ATOM 3689 N N . LEU B 1 181 ? 10.492 31.5 18.406 1 53.62 181 LEU B N 1
ATOM 3690 C CA . LEU B 1 181 ? 10.336 31.219 16.984 1 53.62 181 LEU B CA 1
ATOM 3691 C C . LEU B 1 181 ? 11.633 31.5 16.219 1 53.62 181 LEU B C 1
ATOM 3693 O O . LEU B 1 181 ? 12.172 32.594 16.297 1 53.62 181 LEU B O 1
ATOM 3697 N N . GLU B 1 182 ? 12.438 30.484 16.062 1 45.22 182 GLU B N 1
ATOM 3698 C CA . GLU B 1 182 ? 13.578 30.688 15.18 1 45.22 182 GLU B CA 1
ATOM 3699 C C . GLU B 1 182 ? 13.133 31.188 13.812 1 45.22 182 GLU B C 1
ATOM 3701 O O . GLU B 1 182 ? 12.297 30.547 13.156 1 45.22 182 GLU B O 1
ATOM 3706 N N . LYS B 1 183 ? 13.039 32.625 13.719 1 46.12 183 LYS B N 1
ATOM 3707 C CA . LYS B 1 183 ? 12.672 33.344 12.492 1 46.12 183 LYS B CA 1
ATOM 3708 C C . LYS B 1 183 ? 13.766 33.219 11.438 1 46.12 183 LYS B C 1
ATOM 3710 O O . LYS B 1 183 ? 14.945 33.375 11.742 1 46.12 183 LYS B O 1
ATOM 3715 N N . HIS B 1 184 ? 13.648 32.375 10.398 1 42.41 184 HIS B N 1
ATOM 3716 C CA . HIS B 1 184 ? 14.438 32.781 9.25 1 42.41 184 HIS B CA 1
ATOM 3717 C C . HIS B 1 184 ? 13.758 33.906 8.484 1 42.41 184 HIS B C 1
ATOM 3719 O O . HIS B 1 184 ? 12.773 33.688 7.781 1 42.41 184 HIS B O 1
ATOM 3725 N N . GLU B 1 185 ? 13.719 35.062 9.039 1 37.81 185 GLU B N 1
ATOM 3726 C CA . GLU B 1 185 ? 13.242 36.156 8.195 1 37.81 185 GLU B CA 1
ATOM 3727 C C . GLU B 1 185 ? 14.109 36.281 6.949 1 37.81 185 GLU B C 1
ATOM 3729 O O . GLU B 1 185 ? 15.336 36.438 7.047 1 37.81 185 GLU B O 1
ATOM 3734 N N . ILE B 1 186 ? 13.805 35.688 5.801 1 36.59 186 ILE B N 1
ATOM 3735 C CA . ILE B 1 186 ? 14.492 35.969 4.543 1 36.59 186 ILE B CA 1
ATOM 3736 C C . ILE B 1 186 ? 14.023 37.312 3.99 1 36.59 186 ILE B C 1
ATOM 3738 O O . ILE B 1 186 ? 12.82 37.562 3.893 1 36.59 186 ILE B O 1
ATOM 3742 N N . ASN B 1 187 ? 14.812 38.375 4.117 1 36.06 187 ASN B N 1
ATOM 3743 C CA . ASN B 1 187 ? 14.477 39.625 3.457 1 36.06 187 ASN B CA 1
ATOM 3744 C C . ASN B 1 187 ? 14.336 39.438 1.948 1 36.06 187 ASN B C 1
ATOM 3746 O O . ASN B 1 187 ? 14.773 38.438 1.396 1 36.06 187 ASN B O 1
ATOM 3750 N N . GLY B 1 188 ? 13.656 40.438 1.283 1 36.59 188 GLY B N 1
ATOM 3751 C CA . GLY B 1 188 ? 13.414 40.5 -0.15 1 36.59 188 GLY B CA 1
ATOM 3752 C C . GLY B 1 188 ? 14.602 40 -0.972 1 36.59 188 GLY B C 1
ATOM 3753 O O . GLY B 1 188 ? 14.438 39.594 -2.117 1 36.59 188 GLY B O 1
ATOM 3754 N N . ASP B 1 189 ? 15.805 40.469 -0.776 1 37.59 189 ASP B N 1
ATOM 3755 C CA . ASP B 1 189 ? 16.969 40.219 -1.605 1 37.59 189 ASP B CA 1
ATOM 3756 C C . ASP B 1 189 ? 17.641 38.906 -1.218 1 37.59 189 ASP B C 1
ATOM 3758 O O . ASP B 1 189 ? 18.828 38.688 -1.472 1 37.59 189 ASP B O 1
ATOM 3762 N N . ASP B 1 190 ? 16.969 37.781 -0.774 1 38.62 190 ASP B N 1
ATOM 3763 C CA . ASP B 1 190 ? 17.406 36.406 -0.51 1 38.62 190 ASP B CA 1
ATOM 3764 C C . ASP B 1 190 ? 18.531 36.406 0.509 1 38.62 190 ASP B C 1
ATOM 3766 O O . ASP B 1 190 ? 19.328 35.438 0.54 1 38.62 190 ASP B O 1
ATOM 3770 N N . MET B 1 191 ? 19.141 37.531 0.97 1 34.25 191 MET B N 1
ATOM 3771 C CA . MET B 1 191 ? 20.25 37.562 1.913 1 34.25 191 MET B CA 1
ATOM 3772 C C . MET B 1 191 ? 19.75 37.406 3.346 1 34.25 191 MET B C 1
ATOM 3774 O O . MET B 1 191 ? 18.781 38.031 3.742 1 34.25 191 MET B O 1
ATOM 3778 N N . PRO B 1 192 ? 20.156 36.312 4.113 1 37.97 192 PRO B N 1
ATOM 3779 C CA . PRO B 1 192 ? 19.891 36.25 5.551 1 37.97 192 PRO B CA 1
ATOM 3780 C C . PRO B 1 192 ? 20.172 37.562 6.27 1 37.97 192 PRO B C 1
ATOM 3782 O O . PRO B 1 192 ? 21.219 38.156 6.066 1 37.97 192 PRO B O 1
ATOM 3785 N N . THR B 1 193 ? 19.328 38.531 6.426 1 34.56 193 THR B N 1
ATOM 3786 C CA . THR B 1 193 ? 19.734 39.656 7.242 1 34.56 193 THR B CA 1
ATOM 3787 C C . THR B 1 193 ? 20.109 39.219 8.648 1 34.56 193 THR B C 1
ATOM 3789 O O . THR B 1 193 ? 19.375 38.469 9.289 1 34.56 193 THR B O 1
ATOM 3792 N N . LEU B 1 194 ? 21.344 38.781 8.977 1 38.03 194 LEU B N 1
ATOM 3793 C CA . LEU B 1 194 ? 21.969 38.531 10.273 1 38.03 194 LEU B CA 1
ATOM 3794 C C . LEU B 1 194 ? 21.484 39.531 11.312 1 38.03 194 LEU B C 1
ATOM 3796 O O . LEU B 1 194 ? 22.109 39.719 12.359 1 38.03 194 LEU B O 1
ATOM 3800 N N . ARG B 1 195 ? 20.656 40.5 10.945 1 36.19 195 ARG B N 1
ATOM 3801 C CA . ARG B 1 195 ? 20.375 41.469 11.992 1 36.19 195 ARG B CA 1
ATOM 3802 C C . ARG B 1 195 ? 19.578 40.844 13.133 1 36.19 195 ARG B C 1
ATOM 3804 O O . ARG B 1 195 ? 18.625 40.094 12.898 1 36.19 195 ARG B O 1
ATOM 3811 N N . GLU B 1 196 ? 20.219 40.656 14.289 1 37.31 196 GLU B N 1
ATOM 3812 C CA . GLU B 1 196 ? 19.516 40.406 15.547 1 37.31 196 GLU B CA 1
ATOM 3813 C C . GLU B 1 196 ? 18.266 41.25 15.672 1 37.31 196 GLU B C 1
ATOM 3815 O O . GLU B 1 196 ? 18.312 42.469 15.508 1 37.31 196 GLU B O 1
ATOM 3820 N N . LEU B 1 197 ? 17.109 40.781 15.227 1 38.97 197 LEU B N 1
ATOM 3821 C CA . LEU B 1 197 ? 15.891 41.562 15.438 1 38.97 197 LEU B CA 1
ATOM 3822 C C . LEU B 1 197 ? 15.867 42.156 16.844 1 38.97 197 LEU B C 1
ATOM 3824 O O . LEU B 1 197 ? 16.312 41.531 17.797 1 38.97 197 LEU B O 1
ATOM 3828 N N . THR B 1 198 ? 15.922 43.5 16.953 1 38.12 198 THR B N 1
ATOM 3829 C CA . THR B 1 198 ? 15.812 44.188 18.234 1 38.12 198 THR B CA 1
ATOM 3830 C C . THR B 1 198 ? 14.602 43.688 19.016 1 38.12 198 THR B C 1
ATOM 3832 O O . THR B 1 198 ? 13.68 43.125 18.438 1 38.12 198 THR B O 1
ATOM 3835 N N . ALA B 1 199 ? 14.625 43.719 20.406 1 39.78 199 ALA B N 1
ATOM 3836 C CA . ALA B 1 199 ? 13.586 43.312 21.359 1 39.78 199 ALA B CA 1
ATOM 3837 C C . ALA B 1 199 ? 12.211 43.781 20.906 1 39.78 199 ALA B C 1
ATOM 3839 O O . ALA B 1 199 ? 11.219 43.094 21.062 1 39.78 199 ALA B O 1
ATOM 3840 N N . GLU B 1 200 ? 12 45.031 20.562 1 40.44 200 GLU B N 1
ATOM 3841 C CA . GLU B 1 200 ? 10.742 45.594 20.125 1 40.44 200 GLU B CA 1
ATOM 3842 C C . GLU B 1 200 ? 10.258 44.969 18.828 1 40.44 200 GLU B C 1
ATOM 3844 O O . GLU B 1 200 ? 9.062 44.75 18.641 1 40.44 200 GLU B O 1
ATOM 3849 N N . GLU B 1 201 ? 11.039 44.938 17.844 1 40.59 201 GLU B N 1
ATOM 3850 C CA . GLU B 1 201 ? 10.711 44.344 16.562 1 40.59 201 GLU B CA 1
ATOM 3851 C C . GLU B 1 201 ? 10.57 42.812 16.688 1 40.59 201 GLU B C 1
ATOM 3853 O O . GLU B 1 201 ? 9.938 42.188 15.844 1 40.59 201 GLU B O 1
ATOM 3858 N N . THR B 1 202 ? 11.25 42.156 17.625 1 39.72 202 THR B N 1
ATOM 3859 C CA . THR B 1 202 ? 11.133 40.75 17.938 1 39.72 202 THR B CA 1
ATOM 3860 C C . THR B 1 202 ? 9.789 40.469 18.594 1 39.72 202 THR B C 1
ATOM 3862 O O . THR B 1 202 ? 9.414 39.281 18.75 1 39.72 202 THR B O 1
ATOM 3865 N N . ASN B 1 203 ? 9.234 41.375 19.391 1 41.09 203 ASN B N 1
ATOM 3866 C CA . ASN B 1 203 ? 8.062 41.188 20.234 1 41.09 203 ASN B CA 1
ATOM 3867 C C . ASN B 1 203 ? 6.816 40.875 19.406 1 41.09 203 ASN B C 1
ATOM 3869 O O . ASN B 1 203 ? 5.762 40.562 19.953 1 41.09 203 ASN B O 1
ATOM 3873 N N . ILE B 1 204 ? 6.625 41.531 18.328 1 41.47 204 ILE B N 1
ATOM 3874 C CA . ILE B 1 204 ? 5.297 41.469 17.734 1 41.47 204 ILE B CA 1
ATOM 3875 C C . ILE B 1 204 ? 5.121 40.094 17.047 1 41.47 204 ILE B C 1
ATOM 3877 O O . ILE B 1 204 ? 5.402 39.969 15.859 1 41.47 204 ILE B O 1
ATOM 3881 N N . ILE B 1 205 ? 5.742 39.094 17.484 1 49.34 205 ILE B N 1
ATOM 3882 C CA . ILE B 1 205 ? 5.539 37.906 16.672 1 49.34 205 ILE B CA 1
ATOM 3883 C C . ILE B 1 205 ? 4.047 37.625 16.547 1 49.34 205 ILE B C 1
ATOM 3885 O O . ILE B 1 205 ? 3.365 37.375 17.562 1 49.34 205 ILE B O 1
ATOM 3889 N N . SER B 1 206 ? 3.393 38.125 15.453 1 63.34 206 SER B N 1
ATOM 3890 C CA . SER B 1 206 ? 2.014 38 15 1 63.34 206 SER B CA 1
ATOM 3891 C C . SER B 1 206 ? 1.592 36.531 14.945 1 63.34 206 SER B C 1
ATOM 3893 O O . SER B 1 206 ? 2.428 35.656 14.75 1 63.34 206 SER B O 1
ATOM 3895 N N . LYS B 1 207 ? 0.452 36.312 15.578 1 84.44 207 LYS B N 1
ATOM 3896 C CA . LYS B 1 207 ? -0.271 35.031 15.508 1 84.44 207 LYS B CA 1
ATOM 3897 C C . LYS B 1 207 ? -0.232 34.469 14.102 1 84.44 207 LYS B C 1
ATOM 3899 O O . LYS B 1 207 ? -0.493 35.156 13.125 1 84.44 207 LYS B O 1
ATOM 3904 N N . PRO B 1 208 ? 0.367 33.25 14.039 1 93.25 208 PRO B N 1
ATOM 3905 C CA . PRO B 1 208 ? 0.35 32.656 12.695 1 93.25 208 PRO B CA 1
ATOM 3906 C C . PRO B 1 208 ? -1.063 32.5 12.141 1 93.25 208 PRO B C 1
ATOM 3908 O O . PRO B 1 208 ? -2.029 32.438 12.906 1 93.25 208 PRO B O 1
ATOM 3911 N N . ASP B 1 209 ? -1.096 32.5 10.859 1 95.19 209 ASP B N 1
ATOM 3912 C CA . ASP B 1 209 ? -2.383 32.344 10.188 1 95.19 209 ASP B CA 1
ATOM 3913 C C . ASP B 1 209 ? -2.697 30.859 9.977 1 95.19 209 ASP B C 1
ATOM 3915 O O . ASP B 1 209 ? -3.844 30.5 9.703 1 95.19 209 ASP B O 1
ATOM 3919 N N . LEU B 1 210 ? -1.661 30.016 10.125 1 97.69 210 LEU B N 1
ATOM 3920 C CA . LEU B 1 210 ? -1.796 28.578 9.945 1 97.69 210 LEU B CA 1
ATOM 3921 C C . LEU B 1 210 ? -0.716 27.828 10.727 1 97.69 210 LEU B C 1
ATOM 3923 O O . LEU B 1 210 ? 0.448 28.234 10.727 1 97.69 210 LEU B O 1
ATOM 3927 N N . LEU B 1 211 ? -1.13 26.844 11.375 1 98 211 LEU B N 1
ATOM 3928 C CA . LEU B 1 211 ? -0.198 25.953 12.055 1 98 211 LEU B CA 1
ATOM 3929 C C . LEU B 1 211 ? -0.21 24.562 11.43 1 98 211 LEU B C 1
ATOM 3931 O O . LEU B 1 211 ? -1.254 23.906 11.375 1 98 211 LEU B O 1
ATOM 3935 N N . VAL B 1 212 ? 0.908 24.078 10.859 1 98.81 212 VAL B N 1
ATOM 3936 C CA . VAL B 1 212 ? 1.069 22.734 10.305 1 98.81 212 VAL B CA 1
ATOM 3937 C C . VAL B 1 212 ? 1.811 21.859 11.297 1 98.81 212 VAL B C 1
ATOM 3939 O O . VAL B 1 212 ? 2.951 22.141 11.672 1 98.81 212 VAL B O 1
ATOM 3942 N N . VAL B 1 213 ? 1.212 20.781 11.688 1 98.62 213 VAL B N 1
ATOM 3943 C CA . VAL B 1 213 ? 1.777 19.953 12.742 1 98.62 213 VAL B CA 1
ATOM 3944 C C . VAL B 1 213 ? 2.082 18.562 12.188 1 98.62 213 VAL B C 1
ATOM 3946 O O . VAL B 1 213 ? 1.191 17.875 11.672 1 98.62 213 VAL B O 1
ATOM 3949 N N . LEU B 1 214 ? 3.307 18.062 12.406 1 98.38 214 LEU B N 1
ATOM 3950 C CA . LEU B 1 214 ? 3.75 16.797 11.82 1 98.38 214 LEU B CA 1
ATOM 3951 C C . LEU B 1 214 ? 3.4 15.625 12.727 1 98.38 214 LEU B C 1
ATOM 3953 O O . LEU B 1 214 ? 3.113 14.523 12.25 1 98.38 214 LEU B O 1
ATOM 3957 N N . ASN B 1 215 ? 3.488 15.812 14.055 1 97.25 215 ASN B N 1
ATOM 3958 C CA . ASN B 1 215 ? 3.164 14.773 15.023 1 97.25 215 ASN B CA 1
ATOM 3959 C C . ASN B 1 215 ? 2.203 15.281 16.094 1 97.25 215 ASN B C 1
ATOM 3961 O O . ASN B 1 215 ? 2.602 15.508 17.234 1 97.25 215 ASN B O 1
ATOM 3965 N N . PRO B 1 216 ? 0.951 15.32 15.742 1 97.25 216 PRO B N 1
ATOM 3966 C CA . PRO B 1 216 ? -0.068 15.953 16.594 1 97.25 216 PRO B CA 1
ATOM 3967 C C . PRO B 1 216 ? -0.221 15.266 17.938 1 97.25 216 PRO B C 1
ATOM 3969 O O . PRO B 1 216 ? -0.52 15.922 18.938 1 97.25 216 PRO B O 1
ATOM 3972 N N . THR B 1 217 ? -0.064 13.969 18.031 1 95.25 217 THR B N 1
ATOM 3973 C CA . THR B 1 217 ? -0.229 13.25 19.281 1 95.25 217 THR B CA 1
ATOM 3974 C C . THR B 1 217 ? 0.748 13.766 20.344 1 95.25 217 THR B C 1
ATOM 3976 O O . THR B 1 217 ? 0.394 13.891 21.516 1 95.25 217 THR B O 1
ATOM 3979 N N . GLU B 1 218 ? 1.912 14.125 19.938 1 95.12 218 GLU B N 1
ATOM 3980 C CA . GLU B 1 218 ? 2.945 14.625 20.844 1 95.12 218 GLU B CA 1
ATOM 3981 C C . GLU B 1 218 ? 2.816 16.125 21.047 1 95.12 218 GLU B C 1
ATOM 3983 O O . GLU B 1 218 ? 3.445 16.688 21.953 1 95.12 218 GLU B O 1
ATOM 3988 N N . ASN B 1 219 ? 1.997 16.766 20.266 1 96.88 219 ASN B N 1
ATOM 3989 C CA . ASN B 1 219 ? 1.871 18.219 20.312 1 96.88 219 ASN B CA 1
ATOM 3990 C C . ASN B 1 219 ? 0.421 18.641 20.516 1 96.88 219 ASN B C 1
ATOM 3992 O O . ASN B 1 219 ? -0.037 19.609 19.891 1 96.88 219 ASN B O 1
ATOM 3996 N N . ARG B 1 220 ? -0.243 17.938 21.328 1 96.06 220 ARG B N 1
ATOM 3997 C CA . ARG B 1 220 ? -1.653 18.203 21.594 1 96.06 220 ARG B CA 1
ATOM 3998 C C . ARG B 1 220 ? -1.846 19.594 22.172 1 96.06 220 ARG B C 1
ATOM 4000 O O . ARG B 1 220 ? -2.844 20.266 21.891 1 96.06 220 ARG B O 1
ATOM 4007 N N . ASN B 1 221 ? -0.941 19.984 23.031 1 94.56 221 ASN B N 1
ATOM 4008 C CA . ASN B 1 221 ? -1.039 21.312 23.641 1 94.56 221 ASN B CA 1
ATOM 4009 C C . ASN B 1 221 ? -1.036 22.406 22.578 1 94.56 221 ASN B C 1
ATOM 4011 O O . ASN B 1 221 ? -1.762 23.406 22.703 1 94.56 221 ASN B O 1
ATOM 4015 N N . ALA B 1 222 ? -0.191 22.234 21.594 1 95.44 222 ALA B N 1
ATOM 4016 C CA . ALA B 1 222 ? -0.153 23.203 20.5 1 95.44 222 ALA B CA 1
ATOM 4017 C C . ALA B 1 222 ? -1.496 23.266 19.781 1 95.44 222 ALA B C 1
ATOM 4019 O O . ALA B 1 222 ? -1.954 24.344 19.406 1 95.44 222 ALA B O 1
ATOM 4020 N N . LEU B 1 223 ? -2.098 22.141 19.641 1 97.06 223 LEU B N 1
ATOM 4021 C CA . LEU B 1 223 ? -3.387 22.078 18.953 1 97.06 223 LEU B CA 1
ATOM 4022 C C . LEU B 1 223 ? -4.473 22.75 19.781 1 97.06 223 LEU B C 1
ATOM 4024 O O . LEU B 1 223 ? -5.312 23.484 19.25 1 97.06 223 LEU B O 1
ATOM 4028 N N . TYR B 1 224 ? -4.434 22.562 21.031 1 95.25 224 TYR B N 1
ATOM 4029 C CA . TYR B 1 224 ? -5.402 23.203 21.922 1 95.25 224 TYR B CA 1
ATOM 4030 C C . TYR B 1 224 ? -5.238 24.719 21.906 1 95.25 224 TYR B C 1
ATOM 4032 O O . TYR B 1 224 ? -6.227 25.453 21.859 1 95.25 224 TYR B O 1
ATOM 4040 N N . GLU B 1 225 ? -4.004 25.125 21.953 1 94 225 GLU B N 1
ATOM 4041 C CA . GLU B 1 225 ? -3.736 26.562 21.906 1 94 225 GLU B CA 1
ATOM 4042 C C . GLU B 1 225 ? -4.215 27.172 20.578 1 94 225 GLU B C 1
ATOM 4044 O O . GLU B 1 225 ? -4.766 28.266 20.562 1 94 225 GLU B O 1
ATOM 4049 N N . ALA B 1 226 ? -3.963 26.406 19.484 1 95.56 226 ALA B N 1
ATOM 4050 C CA . ALA B 1 226 ? -4.41 26.875 18.188 1 95.56 226 ALA B CA 1
ATOM 4051 C C . ALA B 1 226 ? -5.93 27.031 18.141 1 95.56 226 ALA B C 1
ATOM 4053 O O . ALA B 1 226 ? -6.449 28.016 17.609 1 95.56 226 ALA B O 1
ATOM 4054 N N . MET B 1 227 ? -6.578 26.094 18.703 1 94.69 227 MET B N 1
ATOM 4055 C CA . MET B 1 227 ? -8.039 26.141 18.75 1 94.69 227 MET B CA 1
ATOM 4056 C C . MET B 1 227 ? -8.516 27.344 19.562 1 94.69 227 MET B C 1
ATOM 4058 O O . MET B 1 227 ? -9.414 28.062 19.125 1 94.69 227 MET B O 1
ATOM 4062 N N . LYS B 1 228 ? -7.914 27.562 20.656 1 91.81 228 LYS B N 1
ATOM 4063 C CA . LYS B 1 228 ? -8.281 28.672 21.531 1 91.81 228 LYS B CA 1
ATOM 4064 C C . LYS B 1 228 ? -8.008 30.016 20.859 1 91.81 228 LYS B C 1
ATOM 4066 O O . LYS B 1 228 ? -8.742 30.984 21.078 1 91.81 228 LYS B O 1
ATOM 4071 N N . SER B 1 229 ? -6.988 30.078 20.094 1 91.69 229 SER B N 1
ATOM 4072 C CA . SER B 1 229 ? -6.562 31.328 19.453 1 91.69 229 SER B CA 1
ATOM 4073 C C . SER B 1 229 ? -7.168 31.469 18.062 1 91.69 229 SER B C 1
ATOM 4075 O O . SER B 1 229 ? -6.832 32.406 17.328 1 91.69 229 SER B O 1
ATOM 4077 N N . ARG B 1 230 ? -7.992 30.469 17.594 1 93.56 230 ARG B N 1
ATOM 4078 C CA . ARG B 1 230 ? -8.672 30.453 16.297 1 93.56 230 ARG B CA 1
ATOM 4079 C C . ARG B 1 230 ? -7.672 30.453 15.156 1 93.56 230 ARG B C 1
ATOM 4081 O O . ARG B 1 230 ? -7.824 31.203 14.195 1 93.56 230 ARG B O 1
ATOM 4088 N N . VAL B 1 231 ? -6.586 29.734 15.375 1 95.12 231 VAL B N 1
ATOM 4089 C CA . VAL B 1 231 ? -5.617 29.484 14.312 1 95.12 231 VAL B CA 1
ATOM 4090 C C . VAL B 1 231 ? -5.906 28.125 13.664 1 95.12 231 VAL B C 1
ATOM 4092 O O . VAL B 1 231 ? -5.863 27.094 14.328 1 95.12 231 VAL B O 1
ATOM 4095 N N . PRO B 1 232 ? -6.297 28.141 12.398 1 97.88 232 PRO B N 1
ATOM 4096 C CA . PRO B 1 232 ? -6.527 26.844 11.758 1 97.88 232 PRO B CA 1
ATOM 4097 C C . PRO B 1 232 ? -5.273 25.969 11.719 1 97.88 232 PRO B C 1
ATOM 4099 O O . PRO B 1 232 ? -4.156 26.5 11.68 1 97.88 232 PRO B O 1
ATOM 4102 N N . THR B 1 233 ? -5.512 24.688 11.711 1 98.62 233 THR B N 1
ATOM 4103 C CA . THR B 1 233 ? -4.387 23.766 11.758 1 98.62 233 THR B CA 1
ATOM 4104 C C . THR B 1 233 ? -4.492 22.734 10.633 1 98.62 233 THR B C 1
ATOM 4106 O O . THR B 1 233 ? -5.598 22.344 10.242 1 98.62 233 THR B O 1
ATOM 4109 N N . ILE B 1 234 ? -3.387 22.359 10.039 1 98.88 234 ILE B N 1
ATOM 4110 C CA . ILE B 1 234 ? -3.184 21.172 9.227 1 98.88 234 ILE B CA 1
ATOM 4111 C C . ILE B 1 234 ? -2.289 20.188 9.977 1 98.88 234 ILE B C 1
ATOM 4113 O O . ILE B 1 234 ? -1.253 20.562 10.523 1 98.88 234 ILE B O 1
ATOM 4117 N N . ALA B 1 235 ? -2.682 18.953 10.008 1 98.88 235 ALA B N 1
ATOM 4118 C CA . ALA B 1 235 ? -1.828 18 10.695 1 98.88 235 ALA B CA 1
ATOM 4119 C C . ALA B 1 235 ? -1.958 16.609 10.07 1 98.88 235 ALA B C 1
ATOM 4121 O O . ALA B 1 235 ? -3.012 16.266 9.531 1 98.88 235 ALA B O 1
ATOM 4122 N N . ILE B 1 236 ? -0.896 15.898 10.094 1 98.69 236 ILE B N 1
ATOM 4123 C CA . ILE B 1 236 ? -0.934 14.484 9.742 1 98.69 236 ILE B CA 1
ATOM 4124 C C . ILE B 1 236 ? -1.61 13.695 10.859 1 98.69 236 ILE B C 1
ATOM 4126 O O . ILE B 1 236 ? -1.238 13.82 12.023 1 98.69 236 ILE B O 1
ATOM 4130 N N . ILE B 1 237 ? -2.6 12.906 10.5 1 98.06 237 ILE B N 1
ATOM 4131 C CA . ILE B 1 237 ? -3.381 12.18 11.492 1 98.06 237 ILE B CA 1
ATOM 4132 C C . ILE B 1 237 ? -3.174 10.68 11.312 1 98.06 237 ILE B C 1
ATOM 4134 O O . ILE B 1 237 ? -3.74 10.07 10.398 1 98.06 237 ILE B O 1
ATOM 4138 N N . ASP B 1 238 ? -2.424 10.109 12.18 1 97.19 238 ASP B N 1
ATOM 4139 C CA . ASP B 1 238 ? -2.266 8.656 12.219 1 97.19 238 ASP B CA 1
ATOM 4140 C C . ASP B 1 238 ? -3.412 8.008 12.992 1 97.19 238 ASP B C 1
ATOM 4142 O O . ASP B 1 238 ? -4.289 8.695 13.516 1 97.19 238 ASP B O 1
ATOM 4146 N N . THR B 1 239 ? -3.396 6.695 13.07 1 95.75 239 THR B N 1
ATOM 4147 C CA . THR B 1 239 ? -4.543 5.945 13.57 1 95.75 239 THR B CA 1
ATOM 4148 C C . THR B 1 239 ? -4.641 6.055 15.086 1 95.75 239 THR B C 1
ATOM 4150 O O . THR B 1 239 ? -5.668 5.711 15.68 1 95.75 239 THR B O 1
ATOM 4153 N N . ASP B 1 240 ? -3.623 6.535 15.758 1 94.44 240 ASP B N 1
ATOM 4154 C CA . ASP B 1 240 ? -3.676 6.742 17.203 1 94.44 240 ASP B CA 1
ATOM 4155 C C . ASP B 1 240 ? -3.92 8.211 17.547 1 94.44 240 ASP B C 1
ATOM 4157 O O . ASP B 1 240 ? -3.889 8.602 18.719 1 94.44 240 ASP B O 1
ATOM 4161 N N . SER B 1 241 ? -4.07 9.07 16.578 1 94.94 241 SER B N 1
ATOM 4162 C CA . SER B 1 241 ? -4.238 10.508 16.766 1 94.94 241 SER B CA 1
ATOM 4163 C C . SER B 1 241 ? -5.715 10.883 16.891 1 94.94 241 SER B C 1
ATOM 4165 O O . SER B 1 241 ? -6.59 10.047 16.672 1 94.94 241 SER B O 1
ATOM 4167 N N . GLU B 1 242 ? -6 12.188 17.234 1 94.06 242 GLU B N 1
ATOM 4168 C CA . GLU B 1 242 ? -7.355 12.711 17.375 1 94.06 242 GLU B CA 1
ATOM 4169 C C . GLU B 1 242 ? -7.664 13.742 16.297 1 94.06 242 GLU B C 1
ATOM 4171 O O . GLU B 1 242 ? -7.309 14.914 16.422 1 94.06 242 GLU B O 1
ATOM 4176 N N . PRO B 1 243 ? -8.445 13.25 15.328 1 95.69 243 PRO B N 1
ATOM 4177 C CA . PRO B 1 243 ? -8.703 14.148 14.195 1 95.69 243 PRO B CA 1
ATOM 4178 C C . PRO B 1 243 ? -9.508 15.383 14.602 1 95.69 243 PRO B C 1
ATOM 4180 O O . PRO B 1 243 ? -9.391 16.438 13.961 1 95.69 243 PRO B O 1
ATOM 4183 N N . SER B 1 244 ? -10.227 15.336 15.641 1 93.62 244 SER B N 1
ATOM 4184 C CA . SER B 1 244 ? -11.141 16.406 16.016 1 93.62 244 SER B CA 1
ATOM 4185 C C . SER B 1 244 ? -10.375 17.641 16.5 1 93.62 244 SER B C 1
ATOM 4187 O O . SER B 1 244 ? -10.922 18.75 16.531 1 93.62 244 SER B O 1
ATOM 4189 N N . LEU B 1 245 ? -9.172 17.516 16.828 1 95.75 245 LEU B N 1
ATOM 4190 C CA . LEU B 1 245 ? -8.359 18.625 17.328 1 95.75 245 LEU B CA 1
ATOM 4191 C C . LEU B 1 245 ? -7.742 19.391 16.172 1 95.75 245 LEU B C 1
ATOM 4193 O O . LEU B 1 245 ? -7.113 20.438 16.375 1 95.75 245 LEU B O 1
ATOM 4197 N N . VAL B 1 246 ? -7.945 18.922 14.977 1 97.75 246 VAL B N 1
ATOM 4198 C CA . VAL B 1 246 ? -7.254 19.469 13.812 1 97.75 246 VAL B CA 1
ATOM 4199 C C . VAL B 1 246 ? -8.273 20.016 12.82 1 97.75 246 VAL B C 1
ATOM 4201 O O . VAL B 1 246 ? -9.25 19.344 12.484 1 97.75 246 VAL B O 1
ATOM 4204 N N . THR B 1 247 ? -8.094 21.219 12.336 1 97.81 247 THR B N 1
ATOM 4205 C CA . THR B 1 247 ? -9.016 21.844 11.391 1 97.81 247 THR B CA 1
ATOM 4206 C C . THR B 1 247 ? -9.023 21.094 10.07 1 97.81 247 THR B C 1
ATOM 4208 O O . THR B 1 247 ? -10.086 20.797 9.516 1 97.81 247 THR B O 1
ATOM 4211 N N . TYR B 1 248 ? -7.84 20.766 9.492 1 98.25 248 TYR B N 1
ATOM 4212 C CA . TYR B 1 248 ? -7.676 20.031 8.234 1 98.25 248 TYR B CA 1
ATOM 4213 C C . TYR B 1 248 ? -6.781 18.812 8.43 1 98.25 248 TYR B C 1
ATOM 4215 O O . TYR B 1 248 ? -5.578 18.875 8.156 1 98.25 248 TYR B O 1
ATOM 4223 N N . PRO B 1 249 ? -7.344 17.719 8.828 1 98.5 249 PRO B N 1
ATOM 4224 C CA . PRO B 1 249 ? -6.566 16.484 9.047 1 98.5 249 PRO B CA 1
ATOM 4225 C C . PRO B 1 249 ? -6.16 15.805 7.742 1 98.5 249 PRO B C 1
ATOM 4227 O O . PRO B 1 249 ? -6.926 15.812 6.773 1 98.5 249 PRO B O 1
ATOM 4230 N N . ILE B 1 250 ? -4.961 15.32 7.691 1 98.81 250 ILE B N 1
ATOM 4231 C CA . ILE B 1 250 ? -4.484 14.477 6.598 1 98.81 250 ILE B CA 1
ATOM 4232 C C . ILE B 1 250 ? -4.199 13.07 7.113 1 98.81 250 ILE B C 1
ATOM 4234 O O . ILE B 1 250 ? -3.176 12.836 7.762 1 98.81 250 ILE B O 1
ATOM 4238 N N . PRO B 1 251 ? -5.074 12.117 6.828 1 98.44 251 PRO B N 1
ATOM 4239 C CA . PRO B 1 251 ? -4.766 10.758 7.262 1 98.44 251 PRO B CA 1
ATOM 4240 C C . PRO B 1 251 ? -3.438 10.25 6.703 1 98.44 251 PRO B C 1
ATOM 4242 O O . PRO B 1 251 ? -3.201 10.32 5.496 1 98.44 251 PRO B O 1
ATOM 4245 N N . GLY B 1 252 ? -2.598 9.773 7.562 1 98.38 252 GLY B N 1
ATOM 4246 C CA . GLY B 1 252 ? -1.314 9.25 7.121 1 98.38 252 GLY B CA 1
ATOM 4247 C C . GLY B 1 252 ? -0.389 8.891 8.266 1 98.38 252 GLY B C 1
ATOM 4248 O O . GLY B 1 252 ? -0.62 9.297 9.406 1 98.38 252 GLY B O 1
ATOM 4249 N N . ASN B 1 253 ? 0.593 8.102 7.965 1 96.94 253 ASN B N 1
ATOM 4250 C CA . ASN B 1 253 ? 1.633 7.703 8.906 1 96.94 253 ASN B CA 1
ATOM 4251 C C . ASN B 1 253 ? 2.459 8.898 9.367 1 96.94 253 ASN B C 1
ATOM 4253 O O . ASN B 1 253 ? 3.064 9.594 8.555 1 96.94 253 ASN B O 1
ATOM 4257 N N . ASP B 1 254 ? 2.455 9.141 10.672 1 96.62 254 ASP B N 1
ATOM 4258 C CA . ASP B 1 254 ? 3.25 10.266 11.164 1 96.62 254 ASP B CA 1
ATOM 4259 C C . ASP B 1 254 ? 4.484 9.773 11.914 1 96.62 254 ASP B C 1
ATOM 4261 O O . ASP B 1 254 ? 5.176 10.562 12.562 1 96.62 254 ASP B O 1
ATOM 4265 N N . ASN B 1 255 ? 4.754 8.469 11.836 1 93 255 ASN B N 1
ATOM 4266 C CA . ASN B 1 255 ? 5.879 7.906 12.578 1 93 255 ASN B CA 1
ATOM 4267 C C . ASN B 1 255 ? 7.07 7.625 11.664 1 93 255 ASN B C 1
ATOM 4269 O O . ASN B 1 255 ? 8.156 7.289 12.141 1 93 255 ASN B O 1
ATOM 4273 N N . SER B 1 256 ? 6.855 7.75 10.406 1 91.94 256 SER B N 1
ATOM 4274 C CA . SER B 1 256 ? 7.926 7.539 9.438 1 91.94 256 SER B CA 1
ATOM 4275 C C . SER B 1 256 ? 8.414 8.859 8.852 1 91.94 256 SER B C 1
ATOM 4277 O O . SER B 1 256 ? 7.609 9.664 8.375 1 91.94 256 SER B O 1
ATOM 4279 N N . LEU B 1 257 ? 9.75 9.023 8.938 1 92.88 257 LEU B N 1
ATOM 4280 C CA . LEU B 1 257 ? 10.32 10.25 8.383 1 92.88 257 LEU B CA 1
ATOM 4281 C C . LEU B 1 257 ? 10.016 10.359 6.895 1 92.88 257 LEU B C 1
ATOM 4283 O O . LEU B 1 257 ? 9.805 11.461 6.379 1 92.88 257 LEU B O 1
ATOM 4287 N N . ARG B 1 258 ? 10.031 9.234 6.211 1 91.44 258 ARG B N 1
ATOM 4288 C CA . ARG B 1 258 ? 9.734 9.227 4.781 1 91.44 258 ARG B CA 1
ATOM 4289 C C . ARG B 1 258 ? 8.32 9.727 4.512 1 91.44 258 ARG B C 1
ATOM 4291 O O . ARG B 1 258 ? 8.102 10.539 3.611 1 91.44 258 ARG B O 1
ATOM 4298 N N . SER B 1 259 ? 7.406 9.195 5.262 1 96.44 259 SER B N 1
ATOM 4299 C CA . SER B 1 259 ? 6.008 9.602 5.137 1 96.44 259 SER B CA 1
ATOM 4300 C C . SER B 1 259 ? 5.828 11.078 5.473 1 96.44 259 SER B C 1
ATOM 4302 O O . SER B 1 259 ? 5.254 11.836 4.684 1 96.44 259 SER B O 1
ATOM 4304 N N . VAL B 1 260 ? 6.355 11.508 6.566 1 97.56 260 VAL B N 1
ATOM 4305 C CA . VAL B 1 260 ? 6.203 12.867 7.07 1 97.56 260 VAL B CA 1
ATOM 4306 C C . VAL B 1 260 ? 6.844 13.859 6.098 1 97.56 260 VAL B C 1
ATOM 4308 O O . VAL B 1 260 ? 6.254 14.891 5.77 1 97.56 260 VAL B O 1
ATOM 4311 N N . ASN B 1 261 ? 8.008 13.539 5.625 1 97 261 ASN B N 1
ATOM 4312 C CA . ASN B 1 261 ? 8.719 14.438 4.719 1 97 261 ASN B CA 1
ATOM 4313 C C . ASN B 1 261 ? 8.008 14.562 3.377 1 97 261 ASN B C 1
ATOM 4315 O O . ASN B 1 261 ? 7.988 15.641 2.775 1 97 261 ASN B O 1
ATOM 4319 N N . LEU B 1 262 ? 7.52 13.461 2.908 1 97.44 262 LEU B N 1
ATOM 4320 C CA . LEU B 1 262 ? 6.77 13.523 1.657 1 97.44 262 LEU B CA 1
ATOM 4321 C C . LEU B 1 262 ? 5.57 14.453 1.791 1 97.44 262 LEU B C 1
ATOM 4323 O O . LEU B 1 262 ? 5.383 15.359 0.974 1 97.44 262 LEU B O 1
ATOM 4327 N N . LEU B 1 263 ? 4.773 14.266 2.82 1 98.5 263 LEU B N 1
ATOM 4328 C CA . LEU B 1 263 ? 3.561 15.055 3.014 1 98.5 263 LEU B CA 1
ATOM 4329 C C . LEU B 1 263 ? 3.898 16.516 3.26 1 98.5 263 LEU B C 1
ATOM 4331 O O . LEU B 1 263 ? 3.268 17.406 2.688 1 98.5 263 LEU B O 1
ATOM 4335 N N . LEU B 1 264 ? 4.875 16.734 4.082 1 98.56 264 LEU B N 1
ATOM 4336 C CA . LEU B 1 264 ? 5.32 18.094 4.367 1 98.56 264 LEU B CA 1
ATOM 4337 C C . LEU B 1 264 ? 5.812 18.766 3.096 1 98.56 264 LEU B C 1
ATOM 4339 O O . LEU B 1 264 ? 5.512 19.953 2.863 1 98.56 264 LEU B O 1
ATOM 4343 N N . GLY B 1 265 ? 6.598 18.031 2.326 1 98.12 265 GLY B N 1
ATOM 4344 C CA . GLY B 1 265 ? 7.094 18.594 1.077 1 98.12 265 GLY B CA 1
ATOM 4345 C C . GLY B 1 265 ? 5.988 19.016 0.13 1 98.12 265 GLY B C 1
ATOM 4346 O O . GLY B 1 265 ? 6.07 20.078 -0.482 1 98.12 265 GLY B O 1
ATOM 4347 N N . ILE B 1 266 ? 5.02 18.234 0.043 1 98.44 266 ILE B N 1
ATOM 4348 C CA . ILE B 1 266 ? 3.889 18.531 -0.83 1 98.44 266 ILE B CA 1
ATOM 4349 C C . ILE B 1 266 ? 3.174 19.781 -0.337 1 98.44 266 ILE B C 1
ATOM 4351 O O . ILE B 1 266 ? 2.834 20.672 -1.13 1 98.44 266 ILE B O 1
ATOM 4355 N N . LEU B 1 267 ? 2.941 19.875 0.949 1 98.69 267 LEU B N 1
ATOM 4356 C CA . LEU B 1 267 ? 2.309 21.062 1.537 1 98.69 267 LEU B CA 1
ATOM 4357 C C . LEU B 1 267 ? 3.156 22.297 1.308 1 98.69 267 LEU B C 1
ATOM 4359 O O . LEU B 1 267 ? 2.631 23.359 0.935 1 98.69 267 LEU B O 1
ATOM 4363 N N . ALA B 1 268 ? 4.43 22.125 1.552 1 98.31 268 ALA B N 1
ATOM 4364 C CA . ALA B 1 268 ? 5.34 23.25 1.383 1 98.31 268 ALA B CA 1
ATOM 4365 C C . ALA B 1 268 ? 5.344 23.75 -0.062 1 98.31 268 ALA B C 1
ATOM 4367 O O . ALA B 1 268 ? 5.402 24.953 -0.313 1 98.31 268 ALA B O 1
ATOM 4368 N N . LYS B 1 269 ? 5.332 22.828 -0.97 1 98.25 269 LYS B N 1
ATOM 4369 C CA . LYS B 1 269 ? 5.297 23.188 -2.385 1 98.25 269 LYS B CA 1
ATOM 4370 C C . LYS B 1 269 ? 4.02 23.953 -2.725 1 98.25 269 LYS B C 1
ATOM 4372 O O . LYS B 1 269 ? 4.047 24.906 -3.508 1 98.25 269 LYS B O 1
ATOM 4377 N N . ALA B 1 270 ? 2.934 23.516 -2.178 1 98.5 270 ALA B N 1
ATOM 4378 C CA . ALA B 1 270 ? 1.672 24.219 -2.371 1 98.5 270 ALA B CA 1
ATOM 4379 C C . ALA B 1 270 ? 1.744 25.625 -1.793 1 98.5 270 ALA B C 1
ATOM 4381 O O . ALA B 1 270 ? 1.296 26.594 -2.424 1 98.5 270 ALA B O 1
ATOM 4382 N N . GLY B 1 271 ? 2.273 25.766 -0.58 1 98.44 271 GLY B N 1
ATOM 4383 C CA . GLY B 1 271 ? 2.482 27.078 0.004 1 98.44 271 GLY B CA 1
ATOM 4384 C C . GLY B 1 271 ? 3.375 27.969 -0.84 1 98.44 271 GLY B C 1
ATOM 4385 O O . GLY B 1 271 ? 3.111 29.156 -0.979 1 98.44 271 GLY B O 1
ATOM 4386 N N . GLU B 1 272 ? 4.375 27.375 -1.357 1 98.19 272 GLU B N 1
ATOM 4387 C CA . GLU B 1 272 ? 5.301 28.109 -2.221 1 98.19 272 GLU B CA 1
ATOM 4388 C C . GLU B 1 272 ? 4.59 28.656 -3.457 1 98.19 272 GLU B C 1
ATOM 4390 O O . GLU B 1 272 ? 4.852 29.781 -3.887 1 98.19 272 GLU B O 1
ATOM 4395 N N . LYS B 1 273 ? 3.787 27.812 -4.031 1 97.69 273 LYS B N 1
ATOM 4396 C CA . LYS B 1 273 ? 2.984 28.25 -5.168 1 97.69 273 LYS B CA 1
ATOM 4397 C C . LYS B 1 273 ? 2.148 29.484 -4.809 1 97.69 273 LYS B C 1
ATOM 4399 O O . LYS B 1 273 ? 2.055 30.422 -5.59 1 97.69 273 LYS B O 1
ATOM 4404 N N . GLY B 1 274 ? 1.53 29.453 -3.643 1 97.69 274 GLY B N 1
ATOM 4405 C CA . GLY B 1 274 ? 0.773 30.609 -3.168 1 97.69 274 GLY B CA 1
ATOM 4406 C C . GLY B 1 274 ? 1.624 31.844 -2.992 1 97.69 274 GLY B C 1
ATOM 4407 O O . GLY B 1 274 ? 1.227 32.938 -3.4 1 97.69 274 GLY B O 1
ATOM 4408 N N . LEU B 1 275 ? 2.756 31.656 -2.422 1 96.38 275 LEU B N 1
ATOM 4409 C CA . LEU B 1 275 ? 3.688 32.75 -2.195 1 96.38 275 LEU B CA 1
ATOM 4410 C C . LEU B 1 275 ? 4.117 33.375 -3.518 1 96.38 275 LEU B C 1
ATOM 4412 O O . LEU B 1 275 ? 4.117 34.594 -3.658 1 96.38 275 LEU B O 1
ATOM 4416 N N . LYS B 1 276 ? 4.469 32.531 -4.48 1 96.44 276 LYS B N 1
ATOM 4417 C CA . LYS B 1 276 ? 4.91 33.031 -5.785 1 96.44 276 LYS B CA 1
ATOM 4418 C C . LYS B 1 276 ? 3.797 33.781 -6.496 1 96.44 276 LYS B C 1
ATOM 4420 O O . LYS B 1 276 ? 4.055 34.812 -7.16 1 96.44 276 LYS B O 1
ATOM 4425 N N . SER B 1 277 ? 2.633 33.281 -6.418 1 95.81 277 SER B N 1
ATOM 4426 C CA . SER B 1 277 ? 1.485 33.938 -7.008 1 95.81 277 SER B CA 1
ATOM 4427 C C . SER B 1 277 ? 1.305 35.344 -6.41 1 95.81 277 SER B C 1
ATOM 4429 O O . SER B 1 277 ? 0.984 36.281 -7.125 1 95.81 277 SER B O 1
ATOM 4431 N N . ARG B 1 278 ? 1.495 35.469 -5.145 1 93.38 278 ARG B N 1
ATOM 4432 C CA . ARG B 1 278 ? 1.386 36.75 -4.457 1 93.38 278 ARG B CA 1
ATOM 4433 C C . ARG B 1 278 ? 2.467 37.719 -4.93 1 93.38 278 ARG B C 1
ATOM 4435 O O . ARG B 1 278 ? 2.178 38.875 -5.238 1 93.38 278 ARG B O 1
ATOM 4442 N N . LEU B 1 279 ? 3.625 37.188 -4.973 1 91.62 279 LEU B N 1
ATOM 4443 C CA . LEU B 1 279 ? 4.758 38.031 -5.352 1 91.62 279 LEU B CA 1
ATOM 4444 C C . LEU B 1 279 ? 4.625 38.5 -6.793 1 91.62 279 LEU B C 1
ATOM 4446 O O . LEU B 1 279 ? 4.988 39.625 -7.109 1 91.62 279 LEU B O 1
ATOM 4450 N N . LYS B 1 280 ? 4.121 37.688 -7.645 1 91.44 280 LYS B N 1
ATOM 4451 C CA . LYS B 1 280 ? 3.9 38.062 -9.039 1 91.44 280 LYS B CA 1
ATOM 4452 C C . LYS B 1 280 ? 2.836 39.156 -9.156 1 91.44 280 LYS B C 1
ATOM 4454 O O . LYS B 1 280 ? 2.961 40.062 -9.969 1 91.44 280 LYS B O 1
ATOM 4459 N N . LYS B 1 281 ? 1.873 39.094 -8.43 1 89.75 281 LYS B N 1
ATOM 4460 C CA . LYS B 1 281 ? 0.807 40.094 -8.438 1 89.75 281 LYS B CA 1
ATOM 4461 C C . LYS B 1 281 ? 1.305 41.438 -7.914 1 89.75 281 LYS B C 1
ATOM 4463 O O . LYS B 1 281 ? 0.931 42.5 -8.438 1 89.75 281 LYS B O 1
ATOM 4468 N N . GLU B 1 282 ? 2.043 41.438 -6.855 1 86.5 282 GLU B N 1
ATOM 4469 C CA . GLU B 1 282 ? 2.59 42.688 -6.281 1 86.5 282 GLU B CA 1
ATOM 4470 C C . GLU B 1 282 ? 3.564 43.344 -7.242 1 86.5 282 GLU B C 1
ATOM 4472 O O . GLU B 1 282 ? 3.623 44.594 -7.312 1 86.5 282 GLU B O 1
ATOM 4477 N N . ALA B 1 283 ? 4.289 42.594 -8 1 85.25 283 ALA B N 1
ATOM 4478 C CA . ALA B 1 283 ? 5.227 43.125 -8.977 1 85.25 283 ALA B CA 1
ATOM 4479 C C . ALA B 1 283 ? 4.488 43.75 -10.156 1 85.25 283 ALA B C 1
ATOM 4481 O O . ALA B 1 283 ? 4.977 44.719 -10.766 1 85.25 283 ALA B O 1
ATOM 4482 N N . SER B 1 284 ? 3.445 43.219 -10.484 1 81.56 284 SER B N 1
ATOM 4483 C CA . SER B 1 284 ? 2.678 43.719 -11.609 1 81.56 284 SER B CA 1
ATOM 4484 C C . SER B 1 284 ? 1.966 45.031 -11.242 1 81.56 284 SER B C 1
ATOM 4486 O O . SER B 1 284 ? 1.756 45.875 -12.102 1 81.56 284 SER B O 1
ATOM 4488 N N . VAL B 1 285 ? 1.544 45.156 -10.062 1 75.75 285 VAL B N 1
ATOM 4489 C CA . VAL B 1 285 ? 0.875 46.406 -9.656 1 75.75 285 VAL B CA 1
ATOM 4490 C C . VAL B 1 285 ? 1.91 47.5 -9.43 1 75.75 285 VAL B C 1
ATOM 4492 O O . VAL B 1 285 ? 1.623 48.688 -9.625 1 75.75 285 VAL B O 1
ATOM 4495 N N . GLY B 1 286 ? 3.047 47.188 -8.914 1 64 286 GLY B N 1
ATOM 4496 C CA . GLY B 1 286 ? 4.066 48.188 -8.688 1 64 286 GLY B CA 1
ATOM 4497 C C . GLY B 1 286 ? 4.734 48.656 -9.969 1 64 286 GLY B C 1
ATOM 4498 O O . GLY B 1 286 ? 5.438 49.656 -9.969 1 64 286 GLY B O 1
ATOM 4499 N N . SER B 1 287 ? 4.676 47.938 -11.039 1 50.22 287 SER B N 1
ATOM 4500 C CA . SER B 1 287 ? 5.172 48.5 -12.289 1 50.22 287 SER B CA 1
ATOM 4501 C C . SER B 1 287 ? 4.086 49.312 -12.992 1 50.22 287 SER B C 1
ATOM 4503 O O . SER B 1 287 ? 2.904 49 -12.922 1 50.22 287 SER B O 1
#

Sequence (574 aa):
MQDRPLLLQLLKNYDNTTKFPFLIPSANDKPFTKQELYLRQLKHASHMGRMGADVTNIYKPHKDVSSPNSIDKITINKLMAAGVHLGHSTTLWRPSTQPFIYGEYRGVHIIDLNKTLSYLKRACHVIEGIAQRGGLILYLGTGEGHKRGLEEAAKRTHGYYVSTRWIPGTLTNSTEISRNLEKHEINGDDMPTLRELTAEETNIISKPDLLVVLNPTENRNALYEAMKSRVPTIAIIDTDSEPSLVTYPIPGNDNSLRSVNLLLGILAKAGEKGLKSRLKKEASVGSMQDRPLLLQLLKNYDNTTKFPFLIPSANDKPFTKQELYLRQLKHASHMGRMGADVTNIYKPHKDVSSPNSIDKITINKLMAAGVHLGHSTTLWRPSTQPFIYGEYRGVHIIDLNKTLSYLKRACHVIEGIAQRGGLILYLGTGEGHKRGLEEAAKRTHGYYVSTRWIPGTLTNSTEISRNLEKHEINGDDMPTLRELTAEETNIISKPDLLVVLNPTENRNALYEAMKSRVPTIAIIDTDSEPSLVTYPIPGNDNSLRSVNLLLGILAKAGEKGLKSRLKKEASVGS